Protein AF-A0A6M8J8R2-F1 (afdb_monomer)

Foldseek 3Di:
DDDDDDDDDPVVVV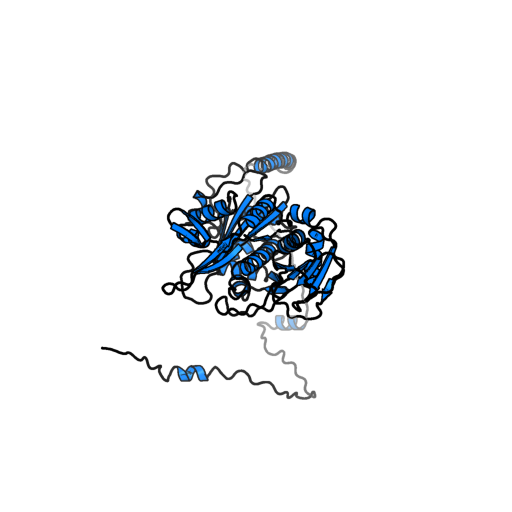VVVVPPDDDDDDDDDDDDDDDDDDDDCPPPDDDPDPVVVVVVVPPDDDDDDDDDDDDDDDDDDDDDDDDDDDDDPPPPVVVVVVVVVVVVVVVCVVVVPPPPPDDDDDFPPQAAPVPAPQVVQADADDPQAKAKEKEFEAQDWQDPDDDQQFGQWIKIWIAGLNVLFIAIETEQQQAWDQQDPVGIGRLRNLCNVGNSSSQVRVCVLLVHHHHKYKYFYNVLQLLLCVQLVFFWFAQQAWQDDVGQAHDTDHGGIDTGGSRRVSSLLSGQPDPFGRPSSRVRVQLRVLRSLLSQLEDDSSHLDPVSCVRSSNGMYMPDGSVVVNVSSPSNHPDHSVRYHYHYQDFGWDWADDPVDDTRIHTYGPVVVNVQQSVQVSVRHGSLLDVVLLVLQAPFEEEFAELQPDPCLSVLLCVLVVSSNHHYDYTYHDPHNAAQFKEWEAEDPSQSNSVSSCSSQVGGHYDYPPVVDDDDTRIYIHDHNRGDRPD

Secondary structure (DSSP, 8-state):
------PPPTTTHHHHTTSS---------PPPP----------S---SSHHHHHHHTTT----------------------------SSSTTHHHHHHHHHHHHHHHHHHH-TT---S------TTSB-TT--GGGT--PPPTTS-EEEEEEEE---SSS-S---S-SEEEEEEEETTTTEEEEEEE-TTBEEE-GGG-EEEGGGGGGG-HHHHHHHHHHHHTS---EEEEEEHHHHHHHHHHHT-EEEEESS-B--TTT-S--B-SEEEEE-HHHHHHHHH---SSSTTHHHHHHHHHHHHHHHHHHHSSSTTS--HHHHHHHTTSEEESS-HHHHHHHHHHTTT--GGGS-EEE--EEEEEEEETTEEEEEEEEE-HHHHHHHHHHHHHTS---S-HHHHHHSTT-EEEEEESS--TTHHHHHHHHHHHTT-EEEEEEE-S----SS-EEEE-TT-HHHHHHHHHHHTS-EEEE-TTT---SSSEEEEE-TT-----

Nearest PDB structures (foldseek):
  3tfl-assembly1_A  TM=8.309E-01  e=3.647E-16  Streptococcus pneumoniae
  6uex-assembly1_A  TM=8.403E-01  e=3.867E-16  Staphylococcus aureus subsp. aureus N315
  3tel-assembly1_A  TM=8.272E-01  e=1.047E-15  Streptococcus pneumoniae
  6uf6-assembly1_A  TM=7.303E-01  e=1.851E-14  Bacillus subtilis subsp. subtilis str. 168
  5v8c-assembly1_A  TM=6.630E-01  e=7.127E-14  Actinomyces oris

InterPro domains:
  IPR004474 Cell envelope-related transcriptional attenuator domain [PF03816] (168-307)
  IPR027381 LytR/CpsA/Psr regulator, C-terminal domain [PF13399] (409-495)
  IPR050922 LytR/CpsA/Psr cell wall biosynthesis [PTHR33392] (79-496)

Sequence (499 aa):
MGLFSKRRSARTLRQTSRRANGSVIGSHVAPRAGRGGRGMNAGSVSFRSNRRASRAVRGEVSNVAAPAAHAAAGVRRTRSYQGFEVSANRSRRARGVAVALGIVLALAAVAGGVASFIYLGQIGSNLELRDSDARSALVAAEKDKPRYALVSMELGAATAEGANSGPDLLAVVRADPGQKTLALLVIPAETWVNLGEAGGGPIRDAARQGDAALVKAVSSLAGVPLSHLVKVDERGLLRMVGAVGGVDADVPEEVDDPLAGHAYLAAGRQHIDADSVLTLLRATNLSKQGLTQAQIQGAFLAELIAKTFGAGDARLSTALLDRIGSGMRTDVSSGDLLKGADAFAALSAGDIPVSVVPGSTSVSTNLATKGVSRFLIDEDAWSQVRAAFMEGGRAELDPAVASDVSGRTVEVRNGAGITGAATAAADALEQAGLKVTSVGNAEQQVFTETLVVYDGDLQPEAEAVVRALGFGRAVKGLGYYAYQADLLVIIGGDYRPIS

Radius of gyration: 34.52 Å; Cα contacts (8 Å, |Δi|>4): 838; chains: 1; bounding box: 101×91×103 Å

Solvent-accessible surface area (backbone atoms only — not comparable to full-atom values): 29047 Å² total; per-residue (Å²): 138,87,87,85,83,84,79,81,59,78,71,64,64,62,61,63,66,75,75,74,83,86,84,81,82,88,82,91,81,86,83,83,85,86,86,88,84,90,81,89,78,93,75,85,79,92,65,100,42,75,74,57,55,64,46,69,77,62,77,73,87,78,88,85,83,85,86,88,92,84,91,83,89,83,83,90,81,91,79,90,80,86,90,84,82,87,88,85,78,68,76,64,65,54,48,55,54,50,50,55,51,48,50,52,50,50,49,44,55,71,69,46,78,84,69,83,78,85,91,82,92,77,72,75,85,50,32,53,52,78,93,54,54,33,74,82,53,43,40,82,64,63,85,85,45,70,35,30,30,38,39,38,29,31,60,74,68,61,54,100,72,76,82,73,60,39,38,64,42,35,32,39,38,39,39,26,77,75,80,53,43,40,20,38,40,20,41,41,31,42,32,55,38,75,59,63,95,78,37,74,40,38,48,24,56,27,40,68,75,31,48,25,43,28,48,45,49,50,23,62,73,66,72,46,75,33,42,42,48,40,39,30,34,43,69,15,50,37,42,46,32,50,62,46,70,31,44,74,42,69,32,93,55,65,41,79,34,77,69,22,26,88,45,77,41,66,55,44,77,44,80,39,38,43,82,38,42,53,21,66,62,50,39,62,84,48,98,48,48,54,56,54,38,32,50,50,46,36,55,47,49,31,36,50,49,21,48,29,23,22,81,68,89,34,27,70,40,72,72,51,49,66,69,24,19,88,24,32,30,21,77,69,49,72,70,56,52,46,51,49,28,63,65,41,29,84,42,49,38,87,66,34,29,64,39,61,68,42,58,49,68,45,72,52,73,48,102,90,44,85,56,50,73,34,26,44,70,34,68,76,61,33,56,49,43,45,52,23,46,76,74,48,39,43,55,66,62,49,72,63,39,29,63,63,34,54,90,41,36,31,28,28,19,25,11,39,72,57,86,64,48,24,58,44,52,41,55,50,40,41,74,42,51,34,44,71,76,48,71,48,67,42,99,55,62,76,33,64,53,21,37,26,32,23,54,95,83,40,58,66,41,24,44,36,50,23,61,60,66,72,48,57,41,60,40,77,41,89,81,82,64,90,80,89,48,66,30,38,37,35,38,8,62,60,64,68,89,69,126

Structure (mmCIF, N/CA/C/O backbone):
data_AF-A0A6M8J8R2-F1
#
_entry.id   AF-A0A6M8J8R2-F1
#
loop_
_atom_site.group_PDB
_atom_site.id
_atom_site.type_symbol
_atom_site.label_atom_id
_atom_site.label_alt_id
_atom_site.label_comp_id
_atom_site.label_asym_id
_atom_site.label_entity_id
_atom_site.label_seq_id
_atom_site.pdbx_PDB_ins_code
_atom_site.Cartn_x
_atom_site.Cartn_y
_atom_site.Cartn_z
_atom_site.occupancy
_atom_site.B_iso_or_equiv
_atom_site.auth_seq_id
_atom_site.auth_comp_id
_atom_site.auth_asym_id
_atom_site.auth_atom_id
_atom_site.pdbx_PDB_model_num
ATOM 1 N N . MET A 1 1 ? 50.386 -11.286 21.483 1.00 35.84 1 MET A N 1
ATOM 2 C CA . MET A 1 1 ? 49.664 -11.727 22.696 1.00 35.84 1 MET A CA 1
ATOM 3 C C . MET A 1 1 ? 48.328 -12.338 22.260 1.00 35.84 1 MET A C 1
ATOM 5 O O . MET A 1 1 ? 47.518 -11.615 21.708 1.00 35.84 1 MET A O 1
ATOM 9 N N . GLY A 1 2 ? 48.154 -13.659 22.425 1.00 35.41 2 GLY A N 1
ATOM 10 C CA . GLY A 1 2 ? 46.857 -14.357 22.565 1.00 35.41 2 GLY A CA 1
ATOM 11 C C . GLY A 1 2 ? 45.929 -14.580 21.353 1.00 35.41 2 GLY A C 1
ATOM 12 O O . GLY A 1 2 ? 44.903 -13.923 21.256 1.00 35.41 2 GLY A O 1
ATOM 13 N N . LEU A 1 3 ? 46.198 -15.603 20.527 1.00 37.31 3 LEU A N 1
ATOM 14 C CA . LEU A 1 3 ? 45.220 -16.261 19.635 1.00 37.31 3 LEU A CA 1
ATOM 15 C C . LEU A 1 3 ? 44.519 -17.406 20.397 1.00 37.31 3 LEU A C 1
ATOM 17 O O . LEU A 1 3 ? 45.193 -18.327 20.853 1.00 37.31 3 LEU A O 1
ATOM 21 N N . PHE A 1 4 ? 43.185 -17.394 20.507 1.00 38.66 4 PHE A N 1
ATOM 22 C CA . PHE A 1 4 ? 42.403 -18.507 21.071 1.00 38.66 4 PHE A CA 1
ATOM 23 C C . PHE A 1 4 ? 41.638 -19.262 19.976 1.00 38.66 4 PHE A C 1
ATOM 25 O O . PHE A 1 4 ? 40.575 -18.839 19.528 1.00 38.66 4 PHE A O 1
ATOM 32 N N . SER A 1 5 ? 42.148 -20.435 19.588 1.00 39.91 5 SER A N 1
ATOM 33 C CA . SER A 1 5 ? 41.400 -21.429 18.812 1.00 39.91 5 SER A CA 1
ATOM 34 C C . SER A 1 5 ? 40.523 -22.272 19.750 1.00 39.91 5 SER A C 1
ATOM 36 O O . SER A 1 5 ? 41.048 -23.001 20.596 1.00 39.91 5 SER A O 1
ATOM 38 N N . LYS A 1 6 ? 39.195 -22.242 19.598 1.00 44.47 6 LYS A N 1
ATOM 39 C CA . LYS A 1 6 ? 38.300 -23.220 20.243 1.00 44.47 6 LYS A CA 1
ATOM 40 C C . LYS A 1 6 ? 38.153 -24.452 19.346 1.00 44.47 6 LYS A C 1
ATOM 42 O O . LYS A 1 6 ? 37.367 -24.460 18.404 1.00 44.47 6 LYS A O 1
ATOM 47 N N . ARG A 1 7 ? 38.900 -25.516 19.663 1.00 42.41 7 ARG A N 1
ATOM 48 C CA . ARG A 1 7 ? 38.669 -26.869 19.130 1.00 42.41 7 ARG A CA 1
ATOM 49 C C . ARG A 1 7 ? 37.311 -27.385 19.623 1.00 42.41 7 ARG A C 1
ATOM 51 O O . ARG A 1 7 ? 37.068 -27.438 20.827 1.00 42.41 7 ARG A O 1
ATOM 58 N N . ARG A 1 8 ? 36.431 -27.780 18.698 1.00 48.78 8 ARG A N 1
ATOM 59 C CA . ARG A 1 8 ? 35.171 -28.472 19.015 1.00 48.78 8 ARG A CA 1
ATOM 60 C C . ARG A 1 8 ? 35.475 -29.899 19.488 1.00 48.78 8 ARG A C 1
ATOM 62 O O . ARG A 1 8 ? 36.271 -30.609 18.881 1.00 48.78 8 ARG A O 1
ATOM 69 N N . SER A 1 9 ? 34.852 -30.298 20.594 1.00 52.84 9 SER A N 1
ATOM 70 C CA . SER A 1 9 ? 35.019 -31.609 21.230 1.00 52.84 9 SER A CA 1
ATOM 71 C C . SER A 1 9 ? 34.458 -32.740 20.360 1.00 52.84 9 SER A C 1
ATOM 73 O O . SER A 1 9 ? 33.344 -32.648 19.842 1.00 52.84 9 SER A O 1
ATOM 75 N N . ALA A 1 10 ? 35.194 -33.852 20.270 1.00 51.62 10 ALA A N 1
ATOM 76 C CA . ALA A 1 10 ? 34.821 -35.078 19.554 1.00 51.62 10 ALA A CA 1
ATOM 77 C C . ALA A 1 10 ? 33.480 -35.701 20.010 1.00 51.62 10 ALA A C 1
ATOM 79 O O . ALA A 1 10 ? 32.934 -36.581 19.344 1.00 51.62 10 ALA A O 1
ATOM 80 N N . ARG A 1 11 ? 32.911 -35.232 21.129 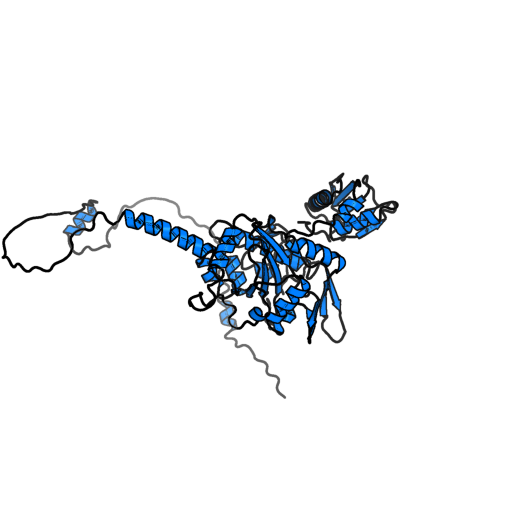1.00 47.47 11 ARG A N 1
ATOM 81 C CA . ARG A 1 11 ? 31.595 -35.654 21.628 1.00 47.47 11 ARG A CA 1
ATOM 82 C C . ARG A 1 11 ? 30.431 -35.059 20.820 1.00 47.47 11 ARG A C 1
ATOM 84 O O . ARG A 1 11 ? 29.404 -35.717 20.695 1.00 47.47 11 ARG A O 1
ATOM 91 N N . THR A 1 12 ? 30.609 -33.883 20.214 1.00 53.75 12 THR A N 1
ATOM 92 C CA . THR A 1 12 ? 29.568 -33.193 19.426 1.00 53.75 12 THR A CA 1
ATOM 93 C C . THR A 1 12 ? 29.406 -33.797 18.023 1.00 53.75 12 THR A C 1
ATOM 95 O O . THR A 1 12 ? 28.302 -33.834 17.493 1.00 53.75 12 THR A O 1
ATOM 98 N N . LEU A 1 13 ? 30.473 -34.380 17.459 1.00 54.19 13 LEU A N 1
ATOM 99 C CA . LEU A 1 13 ? 30.449 -35.076 16.159 1.00 54.19 13 LEU A CA 1
ATOM 100 C C . LEU A 1 13 ? 29.761 -36.456 16.203 1.00 54.19 13 LEU A C 1
ATOM 102 O O . LEU A 1 13 ? 29.313 -36.953 15.176 1.00 54.19 13 LEU A O 1
ATOM 106 N N . ARG A 1 14 ? 29.636 -37.082 17.383 1.00 49.53 14 ARG A N 1
ATOM 107 C CA . ARG A 1 14 ? 28.943 -38.378 17.547 1.00 49.53 14 ARG A CA 1
ATOM 108 C C . ARG A 1 14 ? 27.424 -38.259 17.715 1.00 49.53 14 ARG A C 1
ATOM 110 O O . ARG A 1 14 ? 26.734 -39.270 17.614 1.00 49.53 14 ARG A O 1
ATOM 117 N N . GLN A 1 15 ? 26.894 -37.064 17.983 1.00 50.12 15 GLN A N 1
ATOM 118 C CA . GLN A 1 15 ? 25.445 -36.840 18.093 1.00 50.12 15 GLN A CA 1
ATOM 119 C C . GLN A 1 15 ? 24.794 -36.479 16.751 1.00 50.12 15 GLN A C 1
ATOM 121 O O . GLN A 1 15 ? 23.624 -36.795 16.553 1.00 50.12 15 GLN A O 1
ATOM 126 N N . THR A 1 16 ? 25.546 -35.914 15.803 1.00 50.34 16 THR A N 1
ATOM 127 C CA . THR A 1 16 ? 25.047 -35.603 14.454 1.00 50.34 16 THR A CA 1
ATOM 128 C C . THR A 1 16 ? 24.974 -36.828 13.537 1.00 50.34 16 THR A C 1
ATOM 130 O O . THR A 1 16 ? 24.137 -36.858 12.642 1.00 50.34 16 THR A O 1
ATOM 133 N N . SER A 1 17 ? 25.739 -37.895 13.798 1.00 43.94 17 SER A N 1
ATOM 134 C CA . SER A 1 17 ? 25.691 -39.131 12.995 1.00 43.94 17 SER A CA 1
ATOM 135 C C . SER A 1 17 ? 24.526 -40.075 13.326 1.00 43.94 17 SER A C 1
ATOM 137 O O . SER A 1 17 ? 24.323 -41.059 12.624 1.00 43.94 17 SER A O 1
ATOM 139 N N . ARG A 1 18 ? 23.733 -39.797 14.374 1.00 45.66 18 ARG A N 1
ATOM 140 C CA . ARG A 1 18 ? 22.592 -40.641 14.788 1.00 45.66 18 ARG A CA 1
ATOM 141 C C . ARG A 1 18 ? 21.214 -40.109 14.380 1.00 45.66 18 ARG A C 1
ATOM 143 O O . ARG A 1 18 ? 20.213 -40.722 14.732 1.00 45.66 18 ARG A O 1
ATOM 150 N N . ARG A 1 19 ? 21.140 -39.004 13.630 1.00 45.31 19 ARG A N 1
ATOM 151 C CA . ARG A 1 19 ? 19.878 -38.469 13.070 1.00 45.31 19 ARG A CA 1
ATOM 152 C C . ARG A 1 19 ? 19.841 -38.412 11.539 1.00 45.31 19 ARG A C 1
ATOM 154 O O . ARG A 1 19 ? 18.949 -37.795 10.977 1.00 45.31 19 ARG A O 1
ATOM 161 N N . ALA A 1 20 ? 20.754 -39.117 10.878 1.00 42.81 20 ALA A N 1
ATOM 162 C CA . ALA A 1 20 ? 20.675 -39.429 9.456 1.00 42.81 20 ALA A CA 1
ATOM 163 C C . ALA A 1 20 ? 20.539 -40.950 9.309 1.00 42.81 20 ALA A C 1
ATOM 165 O O . ALA A 1 20 ? 21.526 -41.645 9.119 1.00 42.81 20 ALA A O 1
ATOM 166 N N . ASN A 1 21 ? 19.333 -41.467 9.548 1.00 40.31 21 ASN A N 1
ATOM 167 C CA . ASN A 1 21 ? 18.867 -42.780 9.090 1.00 40.31 21 ASN A CA 1
ATOM 168 C C . ASN A 1 21 ? 17.363 -42.854 9.366 1.00 40.31 21 ASN A C 1
ATOM 170 O O . ASN A 1 21 ? 16.915 -43.341 10.400 1.00 40.31 21 ASN A O 1
ATOM 174 N N . GLY A 1 22 ? 16.594 -42.282 8.446 1.00 41.78 22 GLY A N 1
ATOM 175 C CA . GLY A 1 22 ? 15.136 -42.253 8.489 1.00 41.78 22 GLY A CA 1
ATOM 176 C C . GLY A 1 22 ? 14.540 -42.009 7.107 1.00 41.78 22 GLY A C 1
ATOM 177 O O . GLY A 1 22 ? 13.542 -41.316 6.990 1.00 41.78 22 GLY A O 1
ATOM 178 N N . SER A 1 23 ? 15.181 -42.528 6.061 1.00 44.81 23 SER A N 1
ATOM 179 C CA . SER A 1 23 ? 14.643 -42.544 4.701 1.00 44.81 23 SER A CA 1
ATOM 180 C C . SER A 1 23 ? 15.140 -43.798 3.984 1.00 44.81 23 SER A C 1
ATOM 182 O O . SER A 1 23 ? 16.069 -43.766 3.182 1.00 44.81 23 SER A O 1
ATOM 184 N N . VAL A 1 24 ? 14.524 -44.937 4.301 1.00 41.28 24 VAL A N 1
ATOM 185 C CA . VAL A 1 24 ? 14.589 -46.111 3.429 1.00 41.28 24 VAL A CA 1
ATOM 186 C C . VAL A 1 24 ? 13.174 -46.459 2.998 1.00 41.28 24 VAL A C 1
ATOM 188 O O . VAL A 1 24 ? 12.298 -46.781 3.796 1.00 41.28 24 VAL A O 1
ATOM 191 N N . ILE A 1 25 ? 13.021 -46.295 1.692 1.00 38.94 25 ILE A N 1
ATOM 192 C CA . ILE A 1 25 ? 11.934 -46.638 0.792 1.00 38.94 25 ILE A CA 1
ATOM 193 C C . ILE A 1 25 ? 11.473 -48.087 1.002 1.00 38.94 25 ILE A C 1
ATOM 195 O O . ILE A 1 25 ? 12.273 -48.991 1.246 1.00 38.94 25 ILE A O 1
ATOM 199 N N . GLY A 1 26 ? 10.157 -48.279 0.909 1.00 35.75 26 GLY A N 1
ATOM 200 C CA . GLY A 1 26 ? 9.483 -49.556 1.089 1.00 35.75 26 GLY A CA 1
ATOM 201 C C . GLY A 1 26 ? 9.834 -50.623 0.051 1.00 35.75 26 GLY A C 1
ATOM 202 O O . GLY A 1 26 ? 10.222 -50.346 -1.080 1.00 35.75 26 GLY A O 1
ATOM 203 N N . SER A 1 27 ? 9.614 -51.873 0.447 1.00 37.03 27 SER A N 1
ATOM 204 C CA . SER A 1 27 ? 9.395 -52.982 -0.474 1.00 37.03 27 SER A CA 1
ATOM 205 C C . SER A 1 27 ? 8.264 -53.857 0.065 1.00 37.03 27 SER A C 1
ATOM 207 O O . SER A 1 27 ? 8.173 -54.162 1.254 1.00 37.03 27 SER A O 1
ATOM 209 N N . HIS A 1 28 ? 7.339 -54.158 -0.839 1.00 34.34 28 HIS A N 1
ATOM 210 C CA . HIS A 1 28 ? 6.100 -54.882 -0.618 1.00 34.34 28 HIS A CA 1
ATOM 211 C C . HIS A 1 28 ? 6.350 -56.372 -0.366 1.00 34.34 28 HIS A C 1
ATOM 213 O O . HIS A 1 28 ? 7.003 -57.025 -1.175 1.00 34.34 28 HIS A O 1
ATOM 219 N N . VAL A 1 29 ? 5.710 -56.936 0.661 1.00 36.50 29 VAL A N 1
ATOM 220 C CA . VAL A 1 29 ? 5.321 -58.354 0.684 1.00 36.50 29 VAL A CA 1
ATOM 221 C C . VAL A 1 29 ? 3.925 -58.455 1.298 1.00 36.50 29 VAL A C 1
ATOM 223 O O . VAL A 1 29 ? 3.723 -58.158 2.472 1.00 36.50 29 VAL A O 1
ATOM 226 N N . ALA A 1 30 ? 2.950 -58.866 0.490 1.00 41.72 30 ALA A N 1
ATOM 227 C CA . ALA A 1 30 ? 1.613 -59.232 0.948 1.00 41.72 30 ALA A CA 1
ATOM 228 C C . ALA A 1 30 ? 1.589 -60.703 1.398 1.00 41.72 30 ALA A C 1
ATOM 230 O O . ALA A 1 30 ? 2.149 -61.546 0.692 1.00 41.72 30 ALA A O 1
ATOM 231 N N . PRO A 1 31 ? 0.871 -61.069 2.475 1.00 36.75 31 PRO A N 1
ATOM 232 C CA . PRO A 1 31 ? 0.465 -62.448 2.686 1.00 36.75 31 PRO A CA 1
ATOM 233 C C . PRO A 1 31 ? -0.971 -62.687 2.206 1.00 36.75 31 PRO A C 1
ATOM 235 O O . PRO A 1 31 ? -1.899 -61.926 2.475 1.00 36.75 31 PRO A O 1
ATOM 238 N N . ARG A 1 32 ? -1.108 -63.805 1.492 1.00 32.31 32 ARG A N 1
ATOM 239 C CA . ARG A 1 32 ? -2.330 -64.427 0.978 1.00 32.31 32 ARG A CA 1
ATOM 240 C C . ARG A 1 32 ? -3.410 -64.657 2.039 1.00 32.31 32 ARG A C 1
ATOM 242 O O . ARG A 1 32 ? -3.135 -64.956 3.197 1.00 32.31 32 ARG A O 1
ATOM 249 N N . ALA A 1 33 ? -4.648 -64.641 1.556 1.00 36.09 33 ALA A N 1
ATOM 250 C CA . ALA A 1 33 ? -5.855 -65.025 2.267 1.00 36.09 33 ALA A CA 1
ATOM 251 C C . ALA A 1 33 ? -5.960 -66.541 2.550 1.00 36.09 33 ALA A C 1
ATOM 253 O O . ALA A 1 33 ? -5.695 -67.360 1.674 1.00 36.09 33 ALA A O 1
ATOM 254 N N . GLY A 1 34 ? -6.483 -66.857 3.743 1.00 34.53 34 GLY A N 1
ATOM 255 C CA . GLY A 1 34 ? -7.503 -67.888 3.985 1.00 34.53 34 GLY A CA 1
ATOM 256 C C . GLY A 1 34 ? -7.048 -69.326 4.266 1.00 34.53 34 GLY A C 1
ATOM 257 O O . GLY A 1 34 ? -6.688 -70.049 3.346 1.00 34.53 34 GLY A O 1
ATOM 258 N N . ARG A 1 35 ? -7.274 -69.820 5.498 1.00 33.44 35 ARG A N 1
ATOM 259 C CA . ARG A 1 35 ? -8.501 -70.567 5.887 1.00 33.44 35 ARG A CA 1
ATOM 260 C C . ARG A 1 35 ? -8.328 -71.267 7.251 1.00 33.44 35 ARG A C 1
ATOM 262 O O . ARG A 1 35 ? -7.457 -72.112 7.400 1.00 33.44 35 ARG A O 1
ATOM 269 N N . GLY A 1 36 ? -9.257 -71.011 8.181 1.00 32.69 36 GLY A N 1
ATOM 270 C CA . GLY A 1 36 ? -9.644 -71.964 9.235 1.00 32.69 36 GLY A CA 1
ATOM 271 C C . GLY A 1 36 ? -9.503 -71.478 10.682 1.0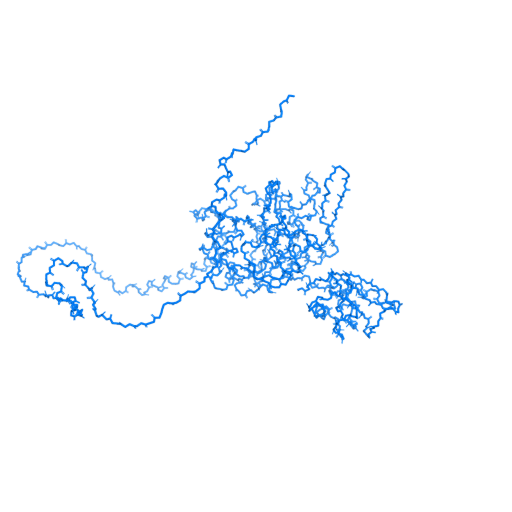0 32.69 36 GLY A C 1
ATOM 272 O O . GLY A 1 36 ? -8.404 -71.191 11.132 1.00 32.69 36 GLY A O 1
ATOM 273 N N . GLY A 1 37 ? -10.615 -71.480 11.429 1.00 33.06 37 GLY A N 1
ATOM 274 C CA . GLY A 1 37 ? -10.594 -71.551 12.899 1.00 33.06 37 GLY A CA 1
ATOM 275 C C . GLY A 1 37 ? -11.388 -70.468 13.630 1.00 33.06 37 GLY A C 1
ATOM 276 O O . GLY A 1 37 ? -10.924 -69.351 13.798 1.00 33.06 37 GLY A O 1
ATOM 277 N N . ARG A 1 38 ? -12.589 -70.828 14.094 1.00 40.97 38 ARG A N 1
ATOM 278 C CA . ARG A 1 38 ? -13.481 -70.048 14.971 1.00 40.97 38 ARG A CA 1
ATOM 279 C C . ARG A 1 38 ? -12.842 -69.746 16.337 1.00 40.97 38 ARG A C 1
ATOM 281 O O . ARG A 1 38 ? -12.202 -70.621 16.906 1.00 40.97 38 ARG A O 1
ATOM 288 N N . GLY A 1 39 ? -13.175 -68.588 16.915 1.00 39.75 39 GLY A N 1
ATOM 289 C CA . GLY A 1 39 ? -13.012 -68.324 18.350 1.00 39.75 39 GLY A CA 1
ATOM 290 C C . GLY A 1 39 ? -13.133 -66.843 18.715 1.00 39.75 39 GLY A C 1
ATOM 291 O O . GLY A 1 39 ? -12.133 -66.137 18.757 1.00 39.75 39 GLY A O 1
ATOM 292 N N . MET A 1 40 ? -14.352 -66.362 18.978 1.00 39.69 40 MET A N 1
ATOM 293 C CA . MET A 1 40 ? -14.580 -65.050 19.597 1.00 39.69 40 MET A CA 1
ATOM 294 C C . MET A 1 40 ? -14.198 -65.122 21.080 1.00 39.69 40 MET A C 1
ATOM 296 O O . MET A 1 40 ? -14.851 -65.831 21.839 1.00 39.69 40 MET A O 1
ATOM 300 N N . ASN A 1 41 ? -13.191 -64.357 21.505 1.00 42.38 41 ASN A N 1
ATOM 301 C CA . ASN A 1 41 ? -12.886 -64.139 22.919 1.00 42.38 41 ASN A CA 1
ATOM 302 C C . ASN A 1 41 ? -13.410 -62.767 23.363 1.00 42.38 41 ASN A C 1
ATOM 304 O O . ASN A 1 41 ? -12.663 -61.801 23.482 1.00 42.38 41 ASN A O 1
ATOM 308 N N . ALA A 1 42 ? -14.710 -62.701 23.666 1.00 45.22 42 ALA A N 1
ATOM 309 C CA . ALA A 1 42 ? -15.313 -61.662 24.507 1.00 45.22 42 ALA A CA 1
ATOM 310 C C . ALA A 1 42 ? -15.018 -61.951 25.996 1.00 45.22 42 ALA A C 1
ATOM 312 O O . ALA A 1 42 ? -15.920 -62.102 26.817 1.00 45.22 42 ALA A O 1
ATOM 313 N N . GLY A 1 43 ? -13.734 -62.117 26.320 1.00 45.91 43 GLY A N 1
ATOM 314 C CA . GLY A 1 43 ? -13.267 -62.715 27.572 1.00 45.91 43 GLY A CA 1
ATOM 315 C C . GLY A 1 43 ? -12.478 -61.786 28.492 1.00 45.91 43 GLY A C 1
ATOM 316 O O . GLY A 1 43 ? -11.768 -62.287 29.356 1.00 45.91 43 GLY A O 1
ATOM 317 N N . SER A 1 44 ? -12.553 -60.462 28.335 1.00 49.44 44 SER A N 1
ATOM 318 C CA . SER A 1 44 ? -11.756 -59.552 29.175 1.00 49.44 44 SER A CA 1
ATOM 319 C C . SER A 1 44 ? -12.484 -58.289 29.638 1.00 49.44 44 SER A C 1
ATOM 321 O O . SER A 1 44 ? -11.885 -57.218 29.694 1.00 49.44 44 SER A O 1
ATOM 323 N N . VAL A 1 45 ? -13.760 -58.402 30.027 1.00 53.19 45 VAL A N 1
ATOM 324 C CA . VAL A 1 45 ? -14.404 -57.384 30.876 1.00 53.19 45 VAL A CA 1
ATOM 325 C C . VAL A 1 45 ? -15.199 -58.080 31.981 1.00 53.19 45 VAL A C 1
ATOM 327 O O . VAL A 1 45 ? -16.217 -58.719 31.726 1.00 53.19 45 VAL A O 1
ATOM 330 N N . SER A 1 46 ? -14.719 -57.995 33.223 1.00 55.22 46 SER A N 1
ATOM 331 C CA . SER A 1 46 ? -15.392 -58.565 34.391 1.00 55.22 46 SER A CA 1
ATOM 332 C C . SER A 1 46 ? -16.435 -57.585 34.945 1.00 55.22 46 SER A C 1
ATOM 334 O O . SER A 1 46 ? -16.145 -56.430 35.254 1.00 55.22 46 SER A O 1
ATOM 336 N N . PHE A 1 47 ? -17.680 -58.045 35.087 1.00 57.28 47 PHE A N 1
ATOM 337 C CA . PHE A 1 47 ? -18.769 -57.267 35.680 1.00 57.28 47 PHE A CA 1
ATOM 338 C C . PHE A 1 47 ? -18.985 -57.687 37.136 1.00 57.28 47 PHE A C 1
ATOM 340 O O . PHE A 1 47 ? -19.101 -58.871 37.436 1.00 57.28 47 PHE A O 1
ATOM 347 N N . ARG A 1 48 ? -19.122 -56.718 38.050 1.00 57.78 48 ARG A N 1
ATOM 348 C CA . ARG A 1 48 ? -19.250 -56.955 39.506 1.00 57.78 48 ARG A CA 1
ATOM 349 C C . ARG A 1 48 ? -20.544 -57.668 39.961 1.00 57.78 48 ARG A C 1
ATOM 351 O O . ARG A 1 48 ? -20.739 -57.837 41.156 1.00 57.78 48 ARG A O 1
ATOM 358 N N . SER A 1 49 ? -21.452 -58.075 39.064 1.00 67.06 49 SER A N 1
ATOM 359 C CA . SER A 1 49 ? -22.603 -58.926 39.430 1.00 67.06 49 SER A CA 1
ATOM 360 C C . SER A 1 49 ? -23.195 -59.684 38.233 1.00 67.06 49 SER A C 1
ATOM 362 O O . SER A 1 49 ? -23.402 -59.110 37.159 1.00 67.06 49 SER A O 1
ATOM 364 N N . ASN A 1 50 ? -23.556 -60.957 38.442 1.00 60.03 50 ASN A N 1
ATOM 365 C CA . ASN A 1 50 ? -24.068 -61.859 37.395 1.00 60.03 50 ASN A CA 1
ATOM 366 C C . ASN A 1 50 ? -25.365 -61.371 36.727 1.00 60.03 50 ASN A C 1
ATOM 368 O O . ASN A 1 50 ? -25.622 -61.676 35.565 1.00 60.03 50 ASN A O 1
ATOM 372 N N . ARG A 1 51 ? -26.169 -60.555 37.421 1.00 62.66 51 ARG A N 1
ATOM 373 C CA . ARG A 1 51 ? -27.418 -59.999 36.873 1.00 62.66 51 ARG A CA 1
ATOM 374 C C . ARG A 1 51 ? -27.180 -58.882 35.844 1.00 62.66 51 ARG A C 1
ATOM 376 O O . ARG A 1 51 ? -28.043 -58.633 35.010 1.00 62.66 51 ARG A O 1
ATOM 383 N N . ARG A 1 52 ? -26.026 -58.202 35.891 1.00 57.59 52 ARG A N 1
ATOM 384 C CA . ARG A 1 52 ? -25.639 -57.178 34.899 1.00 57.59 52 ARG A CA 1
ATOM 385 C C . ARG A 1 52 ? -24.997 -57.806 33.661 1.00 57.59 52 ARG A C 1
ATOM 387 O O . ARG A 1 52 ? -25.278 -57.359 32.555 1.00 57.59 52 ARG A O 1
ATOM 394 N N . ALA A 1 53 ? -24.244 -58.892 33.843 1.00 62.38 53 ALA A N 1
ATOM 395 C CA . ALA A 1 53 ? -23.704 -59.688 32.741 1.00 62.38 53 ALA A CA 1
ATOM 396 C C . ALA A 1 53 ? -24.817 -60.290 31.859 1.00 62.38 53 ALA A C 1
ATOM 398 O O . ALA A 1 53 ? -24.714 -60.270 30.637 1.00 62.38 53 ALA A O 1
ATOM 399 N N . SER A 1 54 ? -25.932 -60.739 32.449 1.00 62.38 54 SER A N 1
ATOM 400 C CA . SER A 1 54 ? -27.041 -61.333 31.685 1.00 62.38 54 SER A CA 1
ATOM 401 C C . SER A 1 54 ? -27.933 -60.329 30.939 1.00 62.38 54 SER A C 1
ATOM 403 O O . SER A 1 54 ? -28.633 -60.732 30.009 1.00 62.38 54 SER A O 1
ATOM 405 N N . ARG A 1 55 ? -27.905 -59.038 31.310 1.00 57.81 55 ARG A N 1
ATOM 406 C CA . ARG A 1 55 ? -28.653 -57.956 30.636 1.00 57.81 55 ARG A CA 1
ATOM 407 C C . ARG A 1 55 ? -27.870 -57.316 29.485 1.00 57.81 55 ARG A C 1
ATOM 409 O O . ARG A 1 55 ? -28.466 -56.994 28.466 1.00 57.81 55 ARG A O 1
ATOM 416 N N . ALA A 1 56 ? -26.543 -57.212 29.595 1.00 57.47 56 ALA A N 1
ATOM 417 C CA . ALA A 1 56 ? -25.685 -56.693 28.520 1.00 57.47 56 ALA A CA 1
ATOM 418 C C . ALA A 1 56 ? -25.611 -57.631 27.297 1.00 57.47 56 ALA A C 1
ATOM 420 O O . ALA A 1 56 ? -25.480 -57.168 26.170 1.00 57.47 56 ALA A O 1
ATOM 421 N N . VAL A 1 57 ? -25.768 -58.942 27.504 1.00 57.03 57 VAL A N 1
ATOM 422 C CA . VAL A 1 57 ? -25.794 -59.951 26.426 1.00 57.03 57 VAL A CA 1
ATOM 423 C C . VAL A 1 57 ? -27.115 -59.940 25.632 1.00 57.03 57 VAL A C 1
ATOM 425 O O . VAL A 1 57 ? -27.189 -60.540 24.566 1.00 57.03 57 VAL A O 1
ATOM 428 N N . ARG A 1 58 ? -28.158 -59.241 26.106 1.00 57.47 58 ARG A N 1
ATOM 429 C CA . ARG A 1 58 ? -29.495 -59.238 25.481 1.00 57.47 58 ARG A CA 1
ATOM 430 C C . ARG A 1 58 ? -29.929 -57.924 24.821 1.00 57.47 58 ARG A C 1
ATOM 432 O O . ARG A 1 58 ? -31.034 -57.875 24.304 1.00 57.47 58 ARG A O 1
ATOM 439 N N . GLY A 1 59 ? -29.074 -56.898 24.778 1.00 49.81 59 GLY A N 1
ATOM 440 C CA . GLY A 1 59 ? -29.292 -55.715 23.928 1.00 49.81 59 GLY A CA 1
ATOM 441 C C . GLY A 1 59 ? -30.552 -54.883 24.220 1.00 49.81 59 GLY A C 1
ATOM 442 O O . GLY A 1 59 ? -30.979 -54.123 23.358 1.00 49.81 59 GLY A O 1
ATOM 443 N N . GLU A 1 60 ? -31.146 -54.994 25.410 1.00 50.34 60 GLU A N 1
ATOM 444 C CA . GLU A 1 60 ? -32.339 -54.228 25.792 1.00 50.34 60 GLU A CA 1
ATOM 445 C C . GLU A 1 60 ? -31.963 -52.939 26.542 1.00 50.34 60 GLU A C 1
ATOM 447 O O . GLU A 1 60 ? -31.445 -52.977 27.661 1.00 50.34 60 GLU A O 1
ATOM 452 N N . VAL A 1 61 ? -32.273 -51.784 25.943 1.00 41.06 61 VAL A N 1
ATOM 453 C CA . VAL A 1 61 ? -32.290 -50.472 26.608 1.00 41.06 61 VAL A CA 1
ATOM 454 C C . VAL A 1 61 ? -33.732 -50.186 27.027 1.00 41.06 61 VAL A C 1
ATOM 456 O O . VAL A 1 61 ? -34.593 -49.995 26.175 1.00 41.06 61 VAL A O 1
ATOM 459 N N . SER A 1 62 ? -34.013 -50.158 28.333 1.00 44.69 62 SER A N 1
ATOM 460 C CA . SER A 1 62 ? -35.308 -49.708 28.865 1.00 44.69 62 SER A CA 1
ATOM 461 C C . SER A 1 62 ? -35.119 -48.532 29.822 1.00 44.69 62 SER A C 1
ATOM 463 O O . SER A 1 62 ? -34.403 -48.620 30.821 1.00 44.69 62 SER A O 1
ATOM 465 N N . ASN A 1 63 ? -35.767 -47.413 29.488 1.00 40.44 63 ASN A N 1
ATOM 466 C CA . ASN A 1 63 ? -35.913 -46.248 30.352 1.00 40.44 63 ASN A CA 1
ATOM 467 C C . ASN A 1 63 ? -36.826 -46.621 31.523 1.00 40.44 63 ASN A C 1
ATOM 469 O O . ASN A 1 63 ? -37.980 -46.991 31.316 1.00 40.44 63 ASN A O 1
ATOM 473 N N . VAL A 1 64 ? -36.320 -46.517 32.750 1.00 43.41 64 VAL A N 1
ATOM 474 C CA . VAL A 1 64 ? -37.115 -46.769 33.955 1.00 43.41 64 VAL A CA 1
ATOM 475 C C . VAL A 1 64 ? -37.577 -45.435 34.529 1.00 43.41 64 VAL A C 1
ATOM 477 O O . VAL A 1 64 ? -36.817 -44.735 35.192 1.00 43.41 64 VAL A O 1
ATOM 480 N N . ALA A 1 65 ? -38.846 -45.116 34.287 1.00 37.81 65 ALA A N 1
ATOM 481 C CA . ALA A 1 65 ? -39.659 -44.318 35.196 1.00 37.81 65 ALA A CA 1
ATOM 482 C C . ALA A 1 65 ? -40.428 -45.278 36.119 1.00 37.81 65 ALA A C 1
ATOM 484 O O . ALA A 1 65 ? -40.947 -46.289 35.647 1.00 37.81 65 ALA A O 1
ATOM 485 N N . ALA A 1 66 ? -40.507 -44.973 37.416 1.00 39.12 66 ALA A N 1
ATOM 486 C CA . ALA A 1 66 ? -41.401 -45.632 38.377 1.00 39.12 66 ALA A CA 1
ATOM 487 C C . ALA A 1 66 ? -41.569 -44.735 39.638 1.00 39.12 66 ALA A C 1
ATOM 489 O O . ALA A 1 66 ? -40.780 -43.807 39.810 1.00 39.12 66 ALA A O 1
ATOM 490 N N . PRO A 1 67 ? -42.559 -44.966 40.525 1.00 47.31 67 PRO A N 1
ATOM 491 C CA . PRO A 1 67 ? -43.854 -44.281 40.520 1.00 47.31 67 PRO A CA 1
ATOM 492 C C . PRO A 1 67 ? -44.209 -43.638 41.885 1.00 47.31 67 PRO A C 1
ATOM 494 O O . PRO A 1 67 ? -43.441 -43.682 42.842 1.00 47.31 67 PRO A O 1
ATOM 497 N N . ALA A 1 68 ? -45.395 -43.029 41.961 1.00 36.03 68 ALA A N 1
ATOM 498 C CA . ALA A 1 68 ? -45.952 -42.362 43.138 1.00 36.03 68 ALA A CA 1
ATOM 499 C C . ALA A 1 68 ? -46.697 -43.296 44.123 1.00 36.03 68 ALA A C 1
ATOM 501 O O . ALA A 1 68 ? -47.247 -44.314 43.711 1.00 36.03 68 ALA A O 1
ATOM 502 N N . ALA A 1 69 ? -46.810 -42.802 45.372 1.00 36.00 69 ALA A N 1
ATOM 503 C CA . ALA A 1 69 ? -47.917 -42.917 46.350 1.00 36.00 69 ALA A CA 1
ATOM 504 C C . ALA A 1 69 ? -47.701 -43.733 47.652 1.00 36.00 69 ALA A C 1
ATOM 506 O O . ALA A 1 69 ? -47.611 -44.954 47.628 1.00 36.00 69 ALA A O 1
ATOM 507 N N . HIS A 1 70 ? -47.707 -43.014 48.792 1.00 33.12 70 HIS A N 1
ATOM 508 C CA . HIS A 1 70 ? -48.471 -43.231 50.050 1.00 33.12 70 HIS A CA 1
ATOM 509 C C . HIS A 1 70 ? -48.025 -42.144 51.068 1.00 33.12 70 HIS A C 1
ATOM 511 O O . HIS A 1 70 ? -46.846 -42.038 51.372 1.00 33.12 70 HIS A O 1
ATOM 517 N N . ALA A 1 71 ? -48.831 -41.118 51.371 1.00 31.70 71 ALA A N 1
ATOM 518 C CA . ALA A 1 71 ? -49.927 -41.037 52.355 1.00 31.70 71 ALA A CA 1
ATOM 519 C C . ALA A 1 71 ? -49.479 -40.733 53.809 1.00 31.70 71 ALA A C 1
ATOM 521 O O . ALA A 1 71 ? -48.864 -41.576 54.448 1.00 31.70 71 ALA A O 1
ATOM 522 N N . ALA A 1 72 ? -49.893 -39.553 54.313 1.00 33.47 72 ALA A N 1
ATOM 523 C CA . ALA A 1 72 ? -50.512 -39.284 55.633 1.00 33.47 72 ALA A CA 1
ATOM 524 C C . ALA A 1 72 ? -49.950 -38.077 56.434 1.00 33.47 72 ALA A C 1
ATOM 526 O O . ALA A 1 72 ? -48.834 -38.088 56.933 1.00 33.47 72 ALA A O 1
ATOM 527 N N . ALA A 1 73 ? -50.824 -37.067 56.565 1.00 33.25 73 ALA A N 1
ATOM 528 C CA . ALA A 1 73 ? -51.162 -36.245 57.739 1.00 33.25 73 ALA A CA 1
ATOM 529 C C . ALA A 1 73 ? -50.065 -35.714 58.693 1.00 33.25 73 ALA A C 1
ATOM 531 O O . ALA A 1 73 ? -49.466 -36.456 59.463 1.00 33.25 73 ALA A O 1
ATOM 532 N N . GLY A 1 74 ? -49.967 -34.378 58.789 1.00 33.03 74 GLY A N 1
ATOM 533 C CA . GLY A 1 74 ? -49.213 -33.705 59.852 1.00 33.03 74 GLY A CA 1
ATOM 534 C C . GLY A 1 74 ? -49.361 -32.177 59.898 1.00 33.03 74 GLY A C 1
ATOM 535 O O . GLY A 1 74 ? -48.494 -31.466 59.422 1.00 33.03 74 GLY A O 1
ATOM 536 N N . VAL A 1 75 ? -50.450 -31.706 60.516 1.00 36.00 75 VAL A N 1
ATOM 537 C CA . VAL A 1 75 ? -50.560 -30.499 61.373 1.00 36.00 75 VAL A CA 1
ATOM 538 C C . VAL A 1 75 ? -50.242 -29.092 60.806 1.00 36.00 75 VAL A C 1
ATOM 540 O O . VAL A 1 75 ? -49.136 -28.732 60.423 1.00 36.00 75 VAL A O 1
ATOM 543 N N . ARG A 1 76 ? -51.272 -28.240 60.922 1.00 36.91 76 ARG A N 1
ATOM 544 C CA . ARG A 1 76 ? -51.326 -26.777 60.750 1.00 36.91 76 ARG A CA 1
ATOM 545 C C . ARG A 1 76 ? -50.234 -26.012 61.517 1.00 36.91 76 ARG A C 1
ATOM 547 O O . ARG A 1 76 ? -50.137 -26.185 62.727 1.00 36.91 76 ARG A O 1
ATOM 554 N N . ARG A 1 77 ? -49.630 -24.994 60.885 1.00 36.22 77 ARG A N 1
ATOM 555 C CA . ARG A 1 77 ? -49.393 -23.669 61.502 1.00 36.22 77 ARG A CA 1
ATOM 556 C C . ARG A 1 77 ? -49.489 -22.551 60.462 1.00 36.22 77 ARG A C 1
ATOM 558 O O . ARG A 1 77 ? -48.692 -22.450 59.541 1.00 36.22 77 ARG A O 1
ATOM 565 N N . THR A 1 78 ? -50.484 -21.702 60.665 1.00 32.25 78 THR A N 1
ATOM 566 C CA . THR A 1 78 ? -50.652 -20.369 60.089 1.00 32.25 78 THR A CA 1
ATOM 567 C C . THR A 1 78 ? -49.542 -19.428 60.557 1.00 32.25 78 THR A C 1
ATOM 569 O O . THR A 1 78 ? -49.333 -19.306 61.764 1.00 32.25 78 THR A O 1
ATOM 572 N N . ARG A 1 79 ? -48.914 -18.688 59.637 1.00 35.84 79 ARG A N 1
ATOM 573 C CA . ARG A 1 79 ? -48.491 -17.299 59.870 1.00 35.84 79 ARG A CA 1
ATOM 574 C C . ARG A 1 79 ? -48.317 -16.572 58.537 1.00 35.84 79 ARG A C 1
ATOM 576 O O . ARG A 1 79 ? -47.549 -16.973 57.674 1.00 35.84 79 ARG A O 1
ATOM 583 N N . SER A 1 80 ? -49.105 -15.518 58.423 1.00 29.55 80 SER A N 1
ATOM 584 C CA . SER A 1 80 ? -49.097 -14.442 57.445 1.00 29.55 80 SER A CA 1
ATOM 585 C C . SER A 1 80 ? -47.736 -13.755 57.317 1.00 29.55 80 SER A C 1
ATOM 587 O O . SER A 1 80 ? -47.185 -13.348 58.336 1.00 29.55 80 SER A O 1
ATOM 589 N N . TYR A 1 81 ? -47.292 -13.505 56.084 1.00 36.03 81 TYR A N 1
ATOM 590 C CA . TYR A 1 81 ? -46.639 -12.249 55.709 1.00 36.03 81 TYR A CA 1
ATOM 591 C C . TYR A 1 81 ? -47.099 -11.851 54.304 1.00 36.03 81 TYR A C 1
ATOM 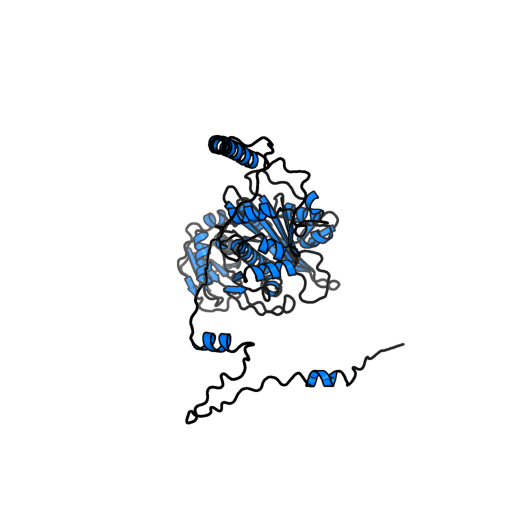593 O O . TYR A 1 81 ? -47.279 -12.682 53.419 1.00 36.03 81 TYR A O 1
ATOM 601 N N . GLN A 1 82 ? -47.402 -10.567 54.195 1.00 36.81 82 GLN A N 1
ATOM 602 C CA . GLN A 1 82 ? -48.059 -9.884 53.095 1.00 36.81 82 GLN A CA 1
ATOM 603 C C . GLN A 1 82 ? -47.210 -9.835 51.822 1.00 36.81 82 GLN A C 1
ATOM 605 O O . GLN A 1 82 ? -45.985 -9.774 51.884 1.00 36.81 82 GLN A O 1
ATOM 610 N N . GLY A 1 83 ? -47.909 -9.706 50.692 1.00 32.72 83 GLY A N 1
ATOM 611 C CA . GLY A 1 83 ? -47.391 -9.076 49.481 1.00 32.72 83 GLY A CA 1
ATOM 612 C C . GLY A 1 83 ? -47.049 -10.052 48.366 1.00 32.72 83 GLY A C 1
ATOM 613 O O . GLY A 1 83 ? -45.929 -10.527 48.309 1.00 32.72 83 GLY A O 1
ATOM 614 N N . PHE A 1 84 ? -48.013 -10.312 47.480 1.00 35.22 84 PHE A N 1
ATOM 615 C CA . PHE A 1 84 ? -47.853 -10.279 46.018 1.00 35.22 84 PHE A CA 1
ATOM 616 C C . PHE A 1 84 ? -49.217 -10.592 45.387 1.00 35.22 84 PHE A C 1
ATOM 618 O O . PHE A 1 84 ? -49.494 -11.705 44.948 1.00 35.22 84 PHE A O 1
ATOM 625 N N . GLU A 1 85 ? -50.096 -9.591 45.357 1.00 39.53 85 GLU A N 1
ATOM 626 C CA . GLU A 1 85 ? -51.142 -9.562 44.341 1.00 39.53 85 GLU A CA 1
ATOM 627 C C . GLU A 1 85 ? -50.606 -8.863 43.082 1.00 39.53 85 GLU A C 1
ATOM 629 O O . GLU A 1 85 ? -49.849 -7.895 43.147 1.00 39.53 85 GLU A O 1
ATOM 634 N N . VAL A 1 86 ? -51.088 -9.340 41.934 1.00 46.56 86 VAL A N 1
ATOM 635 C CA . VAL A 1 86 ? -51.119 -8.660 40.630 1.00 46.56 86 VAL A CA 1
ATOM 636 C C . VAL A 1 86 ? -49.785 -8.554 39.873 1.00 46.56 86 VAL A C 1
ATOM 638 O O . VAL A 1 86 ? -49.097 -7.537 39.880 1.00 46.56 86 VAL A O 1
ATOM 641 N N . SER A 1 87 ? -49.447 -9.573 39.075 1.00 43.91 87 SER A N 1
ATOM 642 C CA . SER A 1 87 ? -48.336 -9.495 38.101 1.00 43.91 87 SER A CA 1
ATOM 643 C C . SER A 1 87 ? -48.646 -10.119 36.737 1.00 43.91 87 SER A C 1
ATOM 645 O O . SER A 1 87 ? -47.759 -10.682 36.106 1.00 43.91 87 SER A O 1
ATOM 647 N N . ALA A 1 88 ? -49.881 -10.004 36.237 1.00 41.75 88 ALA A N 1
ATOM 648 C CA . ALA A 1 88 ? -50.217 -10.537 34.909 1.00 41.75 88 ALA A CA 1
ATOM 649 C C . ALA A 1 88 ? -50.548 -9.489 33.830 1.00 41.75 88 ALA A C 1
ATOM 651 O O . ALA A 1 88 ? -50.526 -9.844 32.658 1.00 41.75 88 ALA A O 1
ATOM 652 N N . ASN A 1 89 ? -50.789 -8.207 34.153 1.00 42.25 89 ASN A N 1
ATOM 653 C CA . ASN A 1 89 ? -51.271 -7.256 33.129 1.00 42.25 89 ASN A CA 1
ATOM 654 C C . ASN A 1 89 ? -50.582 -5.881 33.035 1.00 42.25 89 ASN A C 1
ATOM 656 O O . ASN A 1 89 ? -51.011 -5.034 32.255 1.00 42.25 89 ASN A O 1
ATOM 660 N N . ARG A 1 90 ? -49.455 -5.653 33.726 1.00 37.00 90 ARG A N 1
ATOM 661 C CA . ARG A 1 90 ? -48.630 -4.434 33.537 1.00 37.00 90 ARG A CA 1
ATOM 662 C C . ARG A 1 90 ? -47.546 -4.585 32.454 1.00 37.00 90 ARG A C 1
ATOM 664 O O . ARG A 1 90 ? -46.969 -3.598 32.005 1.00 37.00 90 ARG A O 1
ATOM 671 N N . SER A 1 91 ? -47.300 -5.812 31.987 1.00 39.97 91 SER A N 1
ATOM 672 C CA . SER A 1 91 ? -46.149 -6.182 31.147 1.00 39.97 91 SER A CA 1
ATOM 673 C C . SER A 1 91 ? -46.283 -5.851 29.655 1.00 39.97 91 SER A C 1
ATOM 675 O O . SER A 1 91 ? -45.314 -6.013 28.919 1.00 39.97 91 SER A O 1
ATOM 677 N N . ARG A 1 92 ? -47.443 -5.366 29.185 1.00 41.31 92 ARG A N 1
ATOM 678 C CA . ARG A 1 92 ? -47.650 -5.040 27.757 1.00 41.31 92 ARG A CA 1
ATOM 679 C C . ARG A 1 92 ? -47.620 -3.541 27.441 1.00 41.31 92 ARG A C 1
ATOM 681 O O . ARG A 1 92 ? -47.083 -3.170 26.406 1.00 41.31 92 ARG A O 1
ATOM 688 N N . ARG A 1 93 ? -48.072 -2.665 28.350 1.00 39.41 93 ARG A N 1
ATOM 689 C CA . ARG A 1 93 ? -47.949 -1.198 28.174 1.00 39.41 93 ARG A CA 1
ATOM 690 C C . ARG A 1 93 ? -46.563 -0.652 28.545 1.00 39.41 93 ARG A C 1
ATOM 692 O O . ARG A 1 93 ? -46.108 0.290 27.910 1.00 39.41 93 ARG A O 1
ATOM 699 N N . ALA A 1 94 ? -45.847 -1.294 29.474 1.00 36.97 94 ALA A N 1
ATOM 700 C CA . ALA A 1 94 ? -44.453 -0.947 29.780 1.00 36.97 94 ALA A CA 1
ATOM 701 C C . ALA A 1 94 ? -43.485 -1.283 28.627 1.00 36.97 94 ALA A C 1
ATOM 703 O O . ALA A 1 94 ? -42.498 -0.583 28.435 1.00 36.97 94 ALA A O 1
ATOM 704 N N . ARG A 1 95 ? -43.794 -2.305 27.811 1.00 39.47 95 ARG A N 1
ATOM 705 C CA . ARG A 1 95 ? -42.987 -2.671 26.633 1.00 39.47 95 ARG A CA 1
ATOM 706 C C . ARG A 1 95 ? -43.121 -1.661 25.491 1.00 39.47 95 ARG A C 1
ATOM 708 O O . ARG A 1 95 ? -42.126 -1.375 24.845 1.00 39.47 95 ARG A O 1
ATOM 715 N N . GLY A 1 96 ? -44.299 -1.067 25.288 1.00 37.81 96 GLY A N 1
ATOM 716 C CA . GLY A 1 96 ? -44.489 -0.019 24.274 1.00 37.81 96 GLY A CA 1
ATOM 717 C C . GLY A 1 96 ? -43.727 1.272 24.595 1.00 37.81 96 GLY A C 1
ATOM 718 O O . GLY A 1 96 ? -43.080 1.839 23.722 1.00 37.81 96 GLY A O 1
ATOM 719 N N . VAL A 1 97 ? -43.727 1.687 25.866 1.00 40.94 97 VAL A N 1
ATOM 720 C CA . VAL A 1 97 ? -42.968 2.868 26.316 1.00 40.94 97 VAL A CA 1
ATOM 721 C C . VAL A 1 97 ? -41.463 2.582 26.354 1.00 40.94 97 VAL A C 1
ATOM 723 O O . VAL A 1 97 ? -40.690 3.445 25.963 1.00 40.94 97 VAL A O 1
ATOM 726 N N . ALA A 1 98 ? -41.030 1.368 26.720 1.00 36.78 98 ALA A N 1
ATOM 727 C CA . ALA A 1 98 ? -39.616 0.974 26.688 1.00 36.78 98 ALA A CA 1
ATOM 728 C C . ALA A 1 98 ? -39.046 0.855 25.263 1.00 36.78 98 ALA A C 1
ATOM 730 O O . ALA A 1 98 ? -37.880 1.169 25.052 1.00 36.78 98 ALA A O 1
ATOM 731 N N . VAL A 1 99 ? -39.857 0.452 24.277 1.00 38.34 99 VAL A N 1
ATOM 732 C CA . VAL A 1 99 ? -39.445 0.423 22.863 1.00 38.34 99 VAL A CA 1
ATOM 733 C C . VAL A 1 99 ? -39.389 1.840 22.282 1.00 38.34 99 VAL A C 1
ATOM 735 O O . VAL A 1 99 ? -38.435 2.162 21.583 1.00 38.34 99 VAL A O 1
ATOM 738 N N . ALA A 1 100 ? -40.324 2.727 22.639 1.00 34.50 100 ALA A N 1
ATOM 739 C CA . ALA A 1 100 ? -40.263 4.137 22.239 1.00 34.50 100 ALA A CA 1
ATOM 740 C C . ALA A 1 100 ? -39.080 4.885 22.893 1.00 34.50 100 ALA A C 1
ATOM 742 O O . ALA A 1 100 ? -38.379 5.629 22.211 1.00 34.50 100 ALA A O 1
ATOM 743 N N . LEU A 1 101 ? -38.790 4.633 24.178 1.00 36.03 101 LEU A N 1
ATOM 744 C CA . LEU A 1 101 ? -37.601 5.168 24.857 1.00 36.03 101 LEU A CA 1
ATOM 745 C C . LEU A 1 101 ? -36.305 4.558 24.304 1.00 36.03 101 LEU A C 1
ATOM 747 O O . LEU A 1 101 ? -35.302 5.251 24.207 1.00 36.03 101 LEU A O 1
ATOM 751 N N . GLY A 1 102 ? -36.333 3.281 23.910 1.00 30.72 102 GLY A N 1
ATOM 752 C CA . GLY A 1 102 ? -35.212 2.578 23.287 1.00 30.72 102 GLY A CA 1
ATOM 753 C C . GLY A 1 102 ? -34.885 3.085 21.884 1.00 30.72 102 GLY A C 1
ATOM 754 O O . GLY A 1 102 ? -33.716 3.141 21.530 1.00 30.72 102 GLY A O 1
ATOM 755 N N . ILE A 1 103 ? -35.881 3.530 21.111 1.00 41.81 103 ILE A N 1
ATOM 756 C CA . ILE A 1 103 ? -35.667 4.145 19.791 1.00 41.81 103 ILE A CA 1
ATOM 757 C C . ILE A 1 103 ? -35.176 5.593 19.934 1.00 41.81 103 ILE A C 1
ATOM 759 O O . ILE A 1 103 ? -34.301 6.009 19.185 1.00 41.81 103 ILE A O 1
ATOM 763 N N . VAL A 1 104 ? -35.641 6.341 20.941 1.00 39.44 104 VAL A N 1
ATOM 764 C CA . VAL A 1 104 ? -35.106 7.681 21.255 1.00 39.44 104 VAL A CA 1
ATOM 765 C C . VAL A 1 104 ? -33.690 7.603 21.846 1.00 39.44 104 VAL A C 1
ATOM 767 O O . VAL A 1 104 ? -32.863 8.443 21.517 1.00 39.44 104 VAL A O 1
ATOM 770 N N . LEU A 1 105 ? -33.360 6.568 22.628 1.00 39.50 105 LEU A N 1
ATOM 771 C CA . LEU A 1 105 ? -31.994 6.291 23.099 1.00 39.50 105 LEU A CA 1
ATOM 772 C C . LEU A 1 105 ? -31.087 5.743 21.988 1.00 39.50 105 LEU A C 1
ATOM 774 O O . LEU A 1 105 ? -29.908 6.076 21.959 1.00 39.50 105 LEU A O 1
ATOM 778 N N . ALA A 1 106 ? -31.622 4.970 21.040 1.00 34.91 106 ALA A N 1
ATOM 779 C CA . ALA A 1 106 ? -30.889 4.540 19.851 1.00 34.91 106 ALA A CA 1
ATOM 780 C C . ALA A 1 106 ? -30.628 5.717 18.896 1.00 34.91 106 ALA A C 1
ATOM 782 O O . ALA A 1 106 ? -29.535 5.827 18.353 1.00 34.91 106 ALA A O 1
ATOM 783 N N . LEU A 1 107 ? -31.566 6.658 18.759 1.00 37.34 107 LEU A N 1
ATOM 784 C CA . LEU A 1 107 ? -31.358 7.897 18.002 1.00 37.34 107 LEU A CA 1
ATOM 785 C C . LEU A 1 107 ? -30.468 8.898 18.757 1.00 37.34 107 LEU A C 1
ATOM 787 O O . LEU A 1 107 ? -29.684 9.598 18.127 1.00 37.34 107 LEU A O 1
ATOM 791 N N . ALA A 1 108 ? -30.486 8.905 20.093 1.00 32.66 108 ALA A N 1
ATOM 792 C CA . ALA A 1 108 ? -29.523 9.638 20.916 1.00 32.66 108 ALA A CA 1
ATOM 793 C C . ALA A 1 108 ? -28.125 8.992 20.914 1.00 32.66 108 ALA A C 1
ATOM 795 O O . ALA A 1 108 ? -27.146 9.702 21.086 1.00 32.66 108 ALA A O 1
ATOM 796 N N . ALA A 1 109 ? -27.995 7.689 20.647 1.00 34.53 109 ALA A N 1
ATOM 797 C CA . ALA A 1 109 ? -26.709 7.034 20.386 1.00 34.53 109 ALA A CA 1
ATOM 798 C C . ALA A 1 109 ? -26.188 7.329 18.966 1.00 34.53 109 ALA A C 1
ATOM 800 O O . ALA A 1 109 ? -24.981 7.385 18.746 1.00 34.53 109 ALA A O 1
ATOM 801 N N . VAL A 1 110 ? -27.090 7.596 18.017 1.00 30.53 110 VAL A N 1
ATOM 802 C CA . VAL A 1 110 ? -26.752 8.037 16.652 1.00 30.53 110 VAL A CA 1
ATOM 803 C C . VAL A 1 110 ? -26.465 9.553 16.591 1.00 30.53 110 VAL A C 1
ATOM 805 O O . VAL A 1 110 ? -25.680 9.994 15.755 1.00 30.53 110 VAL A O 1
ATOM 808 N N . ALA A 1 111 ? -27.009 10.350 17.519 1.00 29.55 111 ALA A N 1
ATOM 809 C CA . ALA A 1 111 ? -26.719 11.783 17.677 1.00 29.55 111 ALA A CA 1
ATOM 810 C C . ALA A 1 111 ? -25.634 12.100 18.737 1.00 29.55 111 ALA A C 1
ATOM 812 O O . ALA A 1 111 ? -25.037 13.171 18.706 1.00 29.55 111 ALA A O 1
ATOM 813 N N . GLY A 1 112 ? -25.344 11.168 19.651 1.00 26.78 112 GLY A N 1
ATOM 814 C CA . GLY A 1 112 ? -24.415 11.297 20.784 1.00 26.78 112 GLY A CA 1
ATOM 815 C C . GLY A 1 112 ? -23.017 10.720 20.547 1.00 26.78 112 GLY A C 1
ATOM 816 O O . GLY A 1 112 ? -22.232 10.618 21.486 1.00 26.78 112 GLY A O 1
ATOM 817 N N . GLY A 1 113 ? -22.665 10.393 19.299 1.00 29.97 113 GLY A N 1
ATOM 818 C CA . GLY A 1 113 ? -21.309 9.981 18.900 1.00 29.97 113 GLY A CA 1
ATOM 819 C C . GLY A 1 113 ? -20.238 11.080 19.007 1.00 29.97 113 GLY A C 1
ATOM 820 O O . GLY A 1 113 ? -19.113 10.870 18.573 1.00 29.97 113 GLY A O 1
ATOM 821 N N . VAL A 1 114 ? -20.575 12.243 19.577 1.00 35.78 114 VAL A N 1
ATOM 822 C CA . VAL A 1 114 ? -19.675 13.395 19.776 1.00 35.78 114 VAL A CA 1
ATOM 823 C C . VAL A 1 114 ? -19.347 13.629 21.269 1.00 35.78 114 VAL A C 1
ATOM 825 O O . VAL A 1 114 ? -18.608 14.546 21.599 1.00 35.78 114 VAL A O 1
ATOM 828 N N . ALA A 1 115 ? -19.815 12.788 22.205 1.00 27.17 115 ALA A N 1
ATOM 829 C CA . ALA A 1 115 ? -19.599 13.017 23.645 1.00 27.17 115 ALA A CA 1
ATOM 830 C C . ALA A 1 115 ? -19.330 11.745 24.476 1.00 27.17 115 ALA A C 1
ATOM 832 O O . ALA A 1 115 ? -19.903 11.547 25.544 1.00 27.17 115 ALA A O 1
ATOM 833 N N . SER A 1 116 ? -18.435 10.869 24.016 1.00 28.36 116 SER A N 1
ATOM 834 C CA . SER A 1 116 ? -17.851 9.804 24.857 1.00 28.36 116 SER A CA 1
ATOM 835 C C . SER A 1 116 ? -16.328 9.896 24.852 1.00 28.36 116 SER A C 1
ATOM 837 O O . SER A 1 116 ? -15.609 8.931 24.623 1.00 28.36 116 SER A O 1
ATOM 839 N N . PHE A 1 117 ? -15.853 11.116 25.090 1.00 44.50 117 PHE A N 1
ATOM 840 C CA . PHE A 1 117 ? -14.515 11.402 25.574 1.00 44.50 117 PHE A CA 1
ATOM 841 C C . PHE A 1 117 ? -14.608 11.421 27.109 1.00 44.50 117 PHE A C 1
ATOM 843 O O . PHE A 1 117 ? -15.473 12.098 27.658 1.00 44.50 117 PHE A O 1
ATOM 850 N N . ILE A 1 118 ? -13.683 10.719 27.770 1.00 42.81 118 ILE A N 1
ATOM 851 C CA . ILE A 1 118 ? -13.425 10.692 29.223 1.00 42.81 118 ILE A CA 1
ATOM 852 C C . ILE A 1 118 ? -14.248 9.653 30.018 1.00 42.81 118 ILE A C 1
ATOM 854 O O . ILE A 1 118 ? -15.390 9.866 30.404 1.00 42.81 118 ILE A O 1
ATOM 858 N N . TYR A 1 119 ? -13.544 8.567 30.367 1.00 36.53 119 TYR A N 1
ATOM 859 C CA . TYR A 1 119 ? -13.820 7.630 31.467 1.00 36.53 119 TYR A CA 1
ATOM 860 C C . TYR A 1 119 ? -14.899 6.553 31.254 1.00 36.53 119 TYR A C 1
ATOM 862 O O . TYR A 1 119 ? -16.034 6.704 31.679 1.00 36.53 119 TYR A O 1
ATOM 870 N N . LEU A 1 120 ? -14.480 5.436 30.643 1.00 40.03 120 LEU A N 1
ATOM 871 C CA . LEU 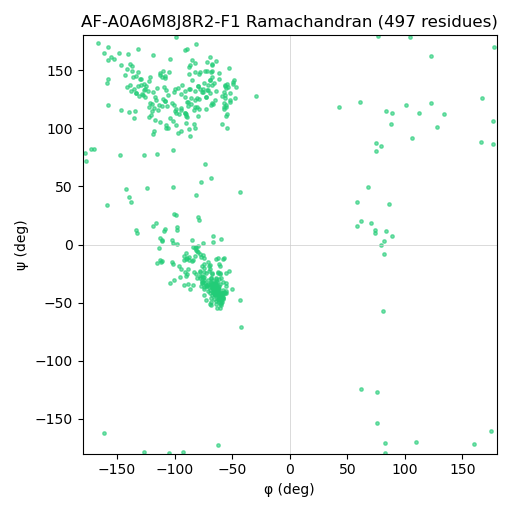A 1 120 ? -14.846 4.024 30.898 1.00 40.03 120 LEU A CA 1
ATOM 872 C C . LEU A 1 120 ? -14.097 3.222 29.803 1.00 40.03 120 LEU A C 1
ATOM 874 O O . LEU A 1 120 ? -14.567 3.092 28.685 1.00 40.03 120 LEU A O 1
ATOM 878 N N . GLY A 1 121 ? -12.842 2.807 29.968 1.00 45.22 121 GLY A N 1
ATOM 879 C CA . GLY A 1 121 ? -12.344 2.043 31.105 1.00 45.22 121 GLY A CA 1
ATOM 880 C C . GLY A 1 121 ? -12.537 0.531 30.925 1.00 45.22 121 GLY A C 1
ATOM 881 O O . GLY A 1 121 ? -12.847 -0.120 31.910 1.00 45.22 121 GLY A O 1
ATOM 882 N N . GLN A 1 122 ? -12.416 0.001 29.696 1.00 33.94 122 GLN A N 1
ATOM 883 C CA . GLN A 1 122 ? -11.945 -1.360 29.361 1.00 33.94 122 GLN A CA 1
ATOM 884 C C . GLN A 1 122 ? -11.895 -1.533 27.827 1.00 33.94 122 GLN A C 1
ATOM 886 O O . GLN A 1 122 ? -12.714 -2.215 27.217 1.00 33.94 122 GLN A O 1
ATOM 891 N N . ILE A 1 123 ? -10.922 -0.880 27.189 1.00 47.97 123 ILE A N 1
ATOM 892 C CA . ILE A 1 123 ? -10.445 -1.285 25.861 1.00 47.97 123 ILE A CA 1
ATOM 893 C C . ILE A 1 123 ? -9.491 -2.459 26.113 1.00 47.97 123 ILE A C 1
ATOM 895 O O . ILE A 1 123 ? -8.717 -2.424 27.073 1.00 47.97 123 ILE A O 1
ATOM 899 N N . GLY A 1 124 ? -9.565 -3.528 25.316 1.00 47.00 124 GLY A N 1
ATOM 900 C CA . GLY A 1 124 ? -8.586 -4.610 25.394 1.00 47.00 124 GLY A CA 1
ATOM 901 C C . GLY A 1 124 ? -7.189 -4.014 25.231 1.00 47.00 124 GLY A C 1
ATOM 902 O O . GLY A 1 124 ? -6.859 -3.504 24.165 1.00 47.00 124 GLY A O 1
ATOM 903 N N . SER A 1 125 ? -6.381 -4.052 26.291 1.00 54.50 125 SER A N 1
ATOM 904 C CA . SER A 1 125 ? -5.102 -3.339 26.461 1.00 54.50 125 SER A CA 1
ATOM 905 C C . SER A 1 125 ? -4.004 -3.655 25.434 1.00 54.50 125 SER A C 1
ATOM 907 O O . SER A 1 125 ? -2.863 -3.230 25.605 1.00 54.50 125 SER A O 1
ATOM 909 N N . ASN A 1 126 ? -4.316 -4.461 24.423 1.00 59.81 126 ASN A N 1
ATOM 910 C CA . ASN A 1 126 ? -3.364 -5.044 23.492 1.00 59.81 126 ASN A CA 1
ATOM 911 C C . ASN A 1 126 ? -3.165 -4.169 22.247 1.00 59.81 126 ASN A C 1
ATOM 913 O O . ASN A 1 126 ? -2.042 -4.077 21.772 1.00 59.81 126 ASN A O 1
ATOM 917 N N . LEU A 1 127 ? -4.216 -3.484 21.773 1.00 61.00 127 LEU A N 1
ATOM 918 C CA . LEU A 1 127 ? -4.174 -2.708 20.527 1.00 61.00 127 LEU A CA 1
ATOM 919 C C . LEU A 1 127 ? -3.782 -1.239 20.704 1.00 61.00 127 LEU A C 1
ATOM 921 O O . LEU A 1 127 ? -3.513 -0.581 19.713 1.00 61.00 127 LEU A O 1
ATOM 925 N N . GLU A 1 128 ? -3.762 -0.686 21.916 1.00 71.12 128 GLU A N 1
ATOM 926 C CA . GLU A 1 128 ? -3.552 0.756 22.091 1.00 71.12 128 GLU A CA 1
ATOM 927 C C . GLU A 1 128 ? -2.135 1.214 21.691 1.00 71.12 128 GLU A C 1
ATOM 929 O O . GLU A 1 128 ? -1.133 0.548 21.969 1.00 71.12 128 GLU A O 1
ATOM 934 N N . LEU A 1 129 ? -2.047 2.420 21.120 1.00 66.12 129 LEU A N 1
ATOM 935 C CA . LEU A 1 129 ? -0.813 3.195 20.913 1.00 66.12 129 LEU A CA 1
ATOM 936 C C . LEU A 1 129 ? -0.207 3.688 22.248 1.00 66.12 129 LEU A C 1
ATOM 938 O O . LEU A 1 129 ? -0.043 4.885 22.456 1.00 66.12 129 LEU A O 1
ATOM 942 N N . ARG A 1 130 ? 0.088 2.762 23.170 1.00 70.00 130 ARG A N 1
ATOM 943 C CA . ARG A 1 130 ? 0.512 3.000 24.565 1.00 70.00 130 ARG A CA 1
ATOM 944 C C . ARG A 1 130 ? 1.536 4.128 24.733 1.00 70.00 130 ARG A C 1
ATOM 946 O O . ARG A 1 130 ? 1.191 5.184 25.249 1.00 70.00 130 ARG A O 1
ATOM 953 N N . ASP A 1 131 ? 2.767 3.889 24.284 1.00 70.12 131 ASP A N 1
ATOM 954 C CA . ASP A 1 131 ? 3.917 4.790 24.462 1.00 70.12 131 ASP A CA 1
ATOM 955 C C . ASP A 1 131 ? 4.175 5.666 23.221 1.00 70.12 131 ASP A C 1
ATOM 957 O O . ASP A 1 131 ? 5.256 6.224 23.058 1.00 70.12 131 ASP A O 1
ATOM 961 N N . SER A 1 132 ? 3.207 5.740 22.303 1.00 79.88 132 SER A N 1
ATOM 962 C CA . SER A 1 132 ? 3.351 6.461 21.038 1.00 79.88 132 SER A CA 1
ATOM 963 C C . SER A 1 132 ? 2.988 7.934 21.201 1.00 79.88 132 SER A C 1
ATOM 965 O O . SER A 1 132 ? 1.933 8.280 21.738 1.00 79.88 132 SER A O 1
ATOM 967 N N . ASP A 1 133 ? 3.824 8.812 20.658 1.00 86.94 133 ASP A N 1
ATOM 968 C CA . ASP A 1 133 ? 3.573 10.250 20.568 1.00 86.94 133 ASP A CA 1
ATOM 969 C C . ASP A 1 133 ? 2.664 10.635 19.382 1.00 86.94 133 ASP A C 1
ATOM 971 O O . ASP A 1 133 ? 2.291 11.806 19.254 1.00 86.94 133 ASP A O 1
ATOM 975 N N . ALA A 1 134 ? 2.237 9.665 18.557 1.00 84.38 134 ALA A N 1
ATOM 976 C CA . ALA A 1 134 ? 1.439 9.869 17.342 1.00 84.38 134 ALA A CA 1
ATOM 977 C C . ALA A 1 134 ? 0.205 10.751 17.557 1.00 84.38 134 ALA A C 1
ATOM 979 O O . ALA A 1 134 ? -0.110 11.588 16.714 1.00 84.38 134 ALA A O 1
ATOM 980 N N . ARG A 1 135 ? -0.471 10.615 18.709 1.00 86.19 135 ARG A N 1
ATOM 981 C CA . ARG A 1 135 ? -1.677 11.393 19.051 1.00 86.19 135 ARG A CA 1
ATOM 982 C C . ARG A 1 135 ? -1.471 12.908 18.971 1.00 86.19 135 ARG A C 1
ATOM 984 O O . ARG A 1 135 ? -2.441 13.626 18.775 1.00 86.19 135 ARG A O 1
ATOM 991 N N . SER A 1 136 ? -0.237 13.394 19.118 1.00 89.31 136 SER A N 1
ATOM 992 C CA . SER A 1 136 ? 0.096 14.820 18.990 1.00 89.31 136 SER A CA 1
ATOM 993 C C . SER A 1 136 ? 0.114 15.335 17.543 1.00 89.31 136 SER A C 1
ATOM 995 O O . SER A 1 136 ? 0.081 16.545 17.329 1.00 89.31 136 SER A O 1
ATOM 997 N N . ALA A 1 137 ? 0.180 14.435 16.558 1.00 91.12 137 ALA A N 1
ATOM 998 C CA . ALA A 1 137 ? 0.218 14.747 15.131 1.00 91.12 137 ALA A CA 1
ATOM 999 C C . ALA A 1 137 ? -1.052 14.318 14.376 1.00 91.12 137 ALA A C 1
ATOM 1001 O O . ALA A 1 137 ? -1.257 14.765 13.249 1.00 91.12 137 ALA A O 1
ATOM 1002 N N . LEU A 1 138 ? -1.893 13.466 14.974 1.00 89.00 138 LEU A N 1
ATOM 1003 C CA . LEU A 1 138 ? -3.154 13.033 14.374 1.00 89.00 138 LEU A CA 1
ATOM 1004 C C . LEU A 1 138 ? -4.213 14.140 14.436 1.00 89.00 138 LEU A C 1
ATOM 1006 O O . LEU A 1 138 ? -4.379 14.821 15.449 1.00 89.00 138 LEU A O 1
ATOM 1010 N N . VAL A 1 139 ? -4.964 14.284 13.349 1.00 89.38 139 VAL A N 1
ATOM 1011 C CA . VAL A 1 139 ? -6.020 15.285 13.189 1.00 89.38 139 VAL A CA 1
ATOM 1012 C C . VAL A 1 139 ? -7.366 14.579 13.093 1.00 89.38 139 VAL A C 1
ATOM 1014 O O . VAL A 1 139 ? -7.600 13.777 12.188 1.00 89.38 139 VAL A O 1
ATOM 1017 N N . ALA A 1 140 ? -8.269 14.890 14.023 1.00 83.31 140 ALA A N 1
ATOM 1018 C CA . ALA A 1 140 ? -9.604 14.304 14.046 1.00 83.31 140 ALA A CA 1
ATOM 1019 C C . ALA A 1 140 ? -10.334 14.543 12.716 1.00 83.31 140 ALA A C 1
ATOM 1021 O O . ALA A 1 140 ? -10.423 15.674 12.239 1.00 83.31 140 ALA A O 1
ATOM 1022 N N . ALA A 1 141 ? -10.867 13.470 12.131 1.00 78.38 141 ALA A N 1
ATOM 1023 C CA . ALA A 1 141 ? -11.651 13.570 10.913 1.00 78.38 141 ALA A CA 1
ATOM 1024 C C . ALA A 1 141 ? -12.989 14.271 11.171 1.00 78.38 141 ALA A C 1
ATOM 1026 O O . ALA A 1 141 ? -13.665 14.017 12.173 1.00 78.38 141 ALA A O 1
ATOM 1027 N N . GLU A 1 142 ? -13.412 15.092 10.216 1.00 75.75 142 GLU A N 1
ATOM 1028 C CA . GLU A 1 142 ? -14.770 15.619 10.195 1.00 75.75 142 GLU A CA 1
ATOM 1029 C C . GLU A 1 142 ? -15.793 14.504 9.926 1.00 75.75 142 GLU A C 1
ATOM 1031 O O . GLU A 1 142 ? -15.506 13.465 9.318 1.00 75.75 142 GLU A O 1
ATOM 1036 N N . LYS A 1 143 ? -17.025 14.721 10.392 1.00 72.69 143 LYS A N 1
ATOM 1037 C CA . LYS A 1 143 ? -18.124 13.782 10.173 1.00 72.69 143 LYS A CA 1
ATOM 1038 C C . LYS A 1 143 ? -18.466 13.711 8.678 1.00 72.69 143 LYS A C 1
ATOM 1040 O O . LYS A 1 143 ? -18.492 14.737 8.009 1.00 72.69 143 LYS A O 1
ATOM 1045 N N . ASP A 1 144 ? -18.738 12.502 8.186 1.00 73.00 144 ASP A N 1
ATOM 1046 C CA . ASP A 1 144 ? -19.183 12.222 6.810 1.00 73.00 144 ASP A CA 1
ATOM 1047 C C . ASP A 1 144 ? -18.220 12.695 5.695 1.00 73.00 144 ASP A C 1
ATOM 1049 O O . ASP A 1 144 ? -18.598 12.736 4.528 1.00 73.00 144 ASP A O 1
ATOM 1053 N N . LYS A 1 145 ? -16.961 13.005 6.039 1.00 82.75 145 LYS A N 1
ATOM 1054 C CA . LYS A 1 145 ? -15.868 13.265 5.092 1.00 82.75 145 LYS A CA 1
ATOM 1055 C C . LYS A 1 145 ? -14.906 12.070 5.000 1.00 82.75 145 LYS A C 1
ATOM 1057 O O . LYS A 1 145 ? -14.854 11.264 5.939 1.00 82.75 145 LYS A O 1
ATOM 1062 N N . PRO A 1 146 ? -14.113 11.972 3.913 1.00 84.19 146 PRO A N 1
ATOM 1063 C CA . PRO A 1 146 ? -13.037 10.996 3.813 1.00 84.19 146 PRO A CA 1
ATOM 1064 C C . PRO A 1 146 ? -12.070 11.104 4.991 1.00 84.19 146 PRO A C 1
ATOM 1066 O O . PRO A 1 146 ? -11.706 12.201 5.420 1.00 84.19 146 PRO A O 1
ATOM 1069 N N . ARG A 1 147 ? -11.651 9.951 5.508 1.00 89.38 147 ARG A N 1
ATOM 1070 C CA . ARG A 1 147 ? -10.683 9.832 6.602 1.00 89.38 147 ARG A CA 1
ATOM 1071 C C . ARG A 1 147 ? -9.407 9.203 6.082 1.00 89.38 147 ARG A C 1
ATOM 1073 O O . ARG A 1 147 ? -9.475 8.306 5.248 1.00 89.38 147 ARG A O 1
ATOM 1080 N N . TYR A 1 148 ? -8.272 9.624 6.624 1.00 89.38 148 TYR A N 1
ATOM 1081 C CA . TYR A 1 148 ? -6.970 9.104 6.223 1.00 89.38 148 TYR A CA 1
ATOM 1082 C C . TYR A 1 148 ? -6.300 8.399 7.399 1.00 89.38 148 TYR A C 1
ATOM 1084 O O . TYR A 1 148 ? -6.180 8.971 8.483 1.00 89.38 148 TYR A O 1
ATOM 1092 N N . ALA A 1 149 ? -5.871 7.158 7.197 1.00 90.25 149 ALA A N 1
ATOM 1093 C CA . ALA A 1 149 ? -5.134 6.384 8.186 1.00 90.25 149 ALA A CA 1
ATOM 1094 C C . ALA A 1 149 ? -3.755 6.017 7.640 1.00 90.25 149 ALA A C 1
ATOM 1096 O O . ALA A 1 149 ? -3.645 5.514 6.525 1.00 90.25 149 ALA A O 1
ATOM 1097 N N . LEU A 1 150 ? -2.709 6.244 8.430 1.00 93.44 150 LEU A N 1
ATOM 1098 C CA . LEU A 1 150 ? -1.371 5.760 8.118 1.00 93.44 150 LEU A CA 1
ATOM 1099 C C . LEU A 1 150 ? -1.237 4.305 8.559 1.00 93.44 150 LEU A C 1
ATOM 1101 O O . LEU A 1 150 ? -1.420 3.993 9.732 1.00 93.44 150 LEU A O 1
ATOM 1105 N N . VAL A 1 151 ? -0.872 3.431 7.632 1.00 91.75 151 VAL A N 1
ATOM 1106 C CA . VAL A 1 151 ? -0.437 2.060 7.889 1.00 91.75 151 VAL A CA 1
ATOM 1107 C C . VAL A 1 151 ? 1.086 2.024 7.827 1.00 91.75 151 VAL A C 1
ATOM 1109 O O . VAL A 1 151 ? 1.686 2.354 6.808 1.00 91.75 151 VAL A O 1
ATOM 1112 N N . SER A 1 152 ? 1.703 1.627 8.934 1.00 92.06 152 SER A N 1
ATOM 1113 C CA . SER A 1 152 ? 3.148 1.501 9.104 1.00 92.06 152 SER A CA 1
ATOM 1114 C C . SER A 1 152 ? 3.466 0.064 9.493 1.00 92.06 152 SER A C 1
ATOM 1116 O O . SER A 1 152 ? 3.152 -0.349 10.612 1.00 92.06 152 SER A O 1
ATOM 1118 N N . MET A 1 153 ? 4.088 -0.704 8.600 1.00 91.44 153 MET A N 1
ATOM 1119 C CA . MET A 1 153 ? 4.482 -2.081 8.902 1.00 91.44 153 MET A CA 1
ATOM 1120 C C . MET A 1 153 ? 5.995 -2.200 9.064 1.00 91.44 153 MET A C 1
ATOM 1122 O O . MET A 1 153 ? 6.762 -1.859 8.165 1.00 91.44 153 MET A O 1
ATOM 1126 N N . GLU A 1 154 ? 6.414 -2.703 10.218 1.00 91.00 154 GLU A N 1
ATOM 1127 C CA . GLU A 1 154 ? 7.793 -3.088 10.503 1.00 91.00 154 GLU A CA 1
ATOM 1128 C C . GLU A 1 154 ? 7.914 -4.580 10.219 1.00 91.00 154 GLU A C 1
ATOM 1130 O O . GLU A 1 154 ? 7.521 -5.421 11.030 1.00 91.00 154 GLU A O 1
ATOM 1135 N N . LEU A 1 155 ? 8.412 -4.908 9.032 1.00 88.25 155 LEU A N 1
ATOM 1136 C CA . LEU A 1 155 ? 8.529 -6.284 8.591 1.00 88.25 155 LEU A CA 1
ATOM 1137 C C . LEU A 1 155 ? 9.734 -6.943 9.235 1.00 88.25 155 LEU A C 1
ATOM 1139 O O . LEU A 1 155 ? 9.674 -8.142 9.420 1.00 88.25 155 LEU A O 1
ATOM 1143 N N . GLY A 1 156 ? 10.782 -6.206 9.613 1.00 80.69 156 GLY A N 1
ATOM 1144 C CA . GLY A 1 156 ? 12.008 -6.754 10.212 1.00 80.69 156 GLY A CA 1
ATOM 1145 C C . GLY A 1 156 ? 12.989 -7.281 9.160 1.00 80.69 156 GLY A C 1
ATOM 1146 O O . GLY A 1 156 ? 12.713 -7.215 7.965 1.00 80.69 156 GLY A O 1
ATOM 1147 N N . ALA A 1 157 ? 14.131 -7.822 9.590 1.00 69.50 157 ALA A N 1
ATOM 1148 C CA . ALA A 1 157 ? 15.174 -8.338 8.697 1.00 69.50 157 ALA A CA 1
ATOM 1149 C C . ALA A 1 157 ? 15.241 -9.875 8.721 1.00 69.50 157 ALA A C 1
ATOM 1151 O O . ALA A 1 157 ? 15.086 -10.488 9.778 1.00 69.50 157 ALA A O 1
ATOM 1152 N N . ALA A 1 158 ? 15.515 -10.508 7.571 1.00 56.25 158 ALA A N 1
ATOM 1153 C CA . ALA A 1 158 ? 15.689 -11.965 7.496 1.00 56.25 158 ALA A CA 1
ATOM 1154 C C . ALA A 1 158 ? 16.993 -12.438 8.162 1.00 56.25 158 ALA A C 1
ATOM 1156 O O . ALA A 1 158 ? 17.062 -13.541 8.709 1.00 56.25 158 ALA A O 1
ATOM 1157 N N . THR A 1 159 ? 18.027 -11.594 8.149 1.00 50.38 159 THR A N 1
ATOM 1158 C CA . THR A 1 159 ? 19.291 -11.811 8.852 1.00 50.38 159 THR A CA 1
ATOM 1159 C C . THR A 1 159 ? 19.397 -10.836 10.020 1.00 50.38 159 THR A C 1
ATOM 1161 O O . THR A 1 159 ? 19.075 -9.656 9.910 1.00 50.38 159 THR A O 1
ATOM 1164 N N . ALA A 1 160 ? 19.821 -11.341 11.180 1.00 47.84 160 ALA A N 1
ATOM 1165 C CA . ALA A 1 160 ? 19.975 -10.545 12.392 1.00 47.84 160 ALA A CA 1
ATOM 1166 C C . ALA A 1 160 ? 21.214 -9.633 12.307 1.00 47.84 160 ALA A C 1
ATOM 1168 O O . ALA A 1 160 ? 22.191 -9.844 13.019 1.00 47.84 160 ALA A O 1
ATOM 1169 N N . GLU A 1 161 ? 21.180 -8.618 11.446 1.00 37.16 161 GLU A N 1
ATOM 1170 C CA . GLU A 1 161 ? 22.071 -7.463 11.518 1.00 37.16 161 GLU A CA 1
ATOM 1171 C C . GLU A 1 161 ? 21.267 -6.174 11.336 1.00 37.16 161 GLU A C 1
ATOM 1173 O O . GLU A 1 161 ? 20.727 -5.895 10.273 1.00 37.16 161 GLU A O 1
ATOM 1178 N N . GLY A 1 162 ? 21.233 -5.371 12.402 1.00 40.25 162 GLY A N 1
ATOM 1179 C CA . GLY A 1 162 ? 20.650 -4.034 12.412 1.00 40.25 162 GLY A CA 1
ATOM 1180 C C . GLY A 1 162 ? 19.257 -3.998 13.028 1.00 40.25 162 GLY A C 1
ATOM 1181 O O . GLY A 1 162 ? 18.324 -4.635 12.554 1.00 40.25 162 GLY A O 1
ATOM 1182 N N . ALA A 1 163 ? 19.110 -3.225 14.103 1.00 42.41 163 ALA A N 1
ATOM 1183 C CA . ALA A 1 163 ? 17.803 -2.805 14.580 1.00 42.41 163 ALA A CA 1
ATOM 1184 C C . ALA A 1 163 ? 17.122 -2.024 13.446 1.00 42.41 163 ALA A C 1
ATOM 1186 O O . ALA A 1 163 ? 17.505 -0.880 13.182 1.00 42.41 163 ALA A O 1
ATOM 1187 N N . ASN A 1 164 ? 16.166 -2.644 12.746 1.00 50.81 164 ASN A N 1
ATOM 1188 C CA . ASN A 1 164 ? 15.314 -1.924 11.804 1.00 50.81 164 ASN A CA 1
ATOM 1189 C C . ASN A 1 164 ? 14.669 -0.779 12.589 1.00 50.81 164 ASN A C 1
ATOM 1191 O O . ASN A 1 164 ? 13.921 -0.997 13.536 1.00 50.81 164 ASN A O 1
ATOM 1195 N N . SER A 1 165 ? 15.087 0.444 12.274 1.00 64.25 165 SER A N 1
ATOM 1196 C CA . SER A 1 165 ? 14.775 1.643 13.057 1.00 64.25 165 SER A CA 1
ATOM 1197 C C . SER A 1 165 ? 13.633 2.440 12.412 1.00 64.25 165 SER A C 1
ATOM 1199 O O . SER A 1 165 ? 13.586 3.660 12.540 1.00 64.25 165 SER A O 1
ATOM 1201 N N . GLY A 1 166 ? 12.770 1.761 11.653 1.00 82.75 166 GLY A N 1
ATOM 1202 C CA . GLY A 1 166 ? 11.657 2.338 10.910 1.00 82.75 166 GLY A CA 1
ATOM 1203 C C . GLY A 1 166 ? 10.903 1.283 10.090 1.00 82.75 166 GLY A C 1
ATOM 1204 O O . GLY A 1 166 ? 11.366 0.144 9.994 1.00 82.75 166 GLY A O 1
ATOM 1205 N N . PRO A 1 167 ? 9.742 1.646 9.525 1.00 91.25 167 PRO A N 1
ATOM 1206 C CA . PRO A 1 167 ? 8.890 0.735 8.770 1.00 91.25 167 PRO A CA 1
ATOM 1207 C C . PRO A 1 167 ? 9.473 0.361 7.404 1.00 91.25 167 PRO A C 1
ATOM 1209 O O . PRO A 1 167 ? 10.150 1.160 6.758 1.00 91.25 167 PRO A O 1
ATOM 1212 N N . ASP A 1 168 ? 9.149 -0.851 6.958 1.00 90.75 168 ASP A N 1
ATOM 1213 C CA . ASP A 1 168 ? 9.511 -1.393 5.644 1.00 90.75 168 ASP A CA 1
ATOM 1214 C C . ASP A 1 168 ? 8.385 -1.182 4.608 1.00 90.75 168 ASP A C 1
ATOM 1216 O O . ASP A 1 168 ? 8.631 -1.190 3.403 1.00 90.75 168 ASP A O 1
ATOM 1220 N N . LEU A 1 169 ? 7.150 -0.967 5.077 1.00 92.12 169 LEU A N 1
ATOM 1221 C CA . LEU A 1 169 ? 5.977 -0.652 4.261 1.00 92.12 169 LEU A CA 1
ATOM 1222 C C . LEU A 1 169 ? 5.220 0.521 4.890 1.00 92.12 169 LEU A C 1
ATOM 1224 O O . LEU A 1 169 ? 4.900 0.513 6.084 1.00 92.12 169 LEU A O 1
ATOM 1228 N N . LEU A 1 170 ? 4.918 1.516 4.059 1.00 95.94 170 LEU A N 1
ATOM 1229 C CA . LEU A 1 170 ? 4.136 2.695 4.412 1.00 95.94 170 LEU A CA 1
ATOM 1230 C C . LEU A 1 170 ? 2.991 2.861 3.418 1.00 95.94 170 LEU A C 1
ATOM 1232 O O . LEU A 1 170 ? 3.210 2.877 2.209 1.00 95.94 170 LEU A O 1
ATOM 1236 N N . ALA A 1 171 ? 1.772 3.018 3.922 1.00 94.62 171 ALA A N 1
ATOM 1237 C CA . ALA A 1 171 ? 0.619 3.321 3.087 1.00 94.62 171 ALA A CA 1
ATOM 1238 C C . ALA A 1 171 ? -0.349 4.278 3.785 1.00 94.62 171 ALA A C 1
ATOM 1240 O O . ALA A 1 171 ? -0.533 4.215 4.998 1.00 94.62 171 ALA A O 1
ATOM 1241 N N . VAL A 1 172 ? -1.002 5.144 3.018 1.00 95.31 172 VAL A N 1
ATOM 1242 C CA . VAL A 1 172 ? -2.138 5.943 3.477 1.00 95.31 172 VAL A CA 1
ATOM 1243 C C . VAL A 1 172 ? -3.413 5.308 2.942 1.00 95.31 172 VAL A C 1
ATOM 1245 O O . VAL A 1 172 ? -3.587 5.161 1.736 1.00 95.31 172 VAL A O 1
ATOM 1248 N N . VAL A 1 173 ? -4.312 4.945 3.849 1.00 91.88 173 VAL A N 1
ATOM 1249 C CA . VAL A 1 173 ? -5.652 4.455 3.528 1.00 91.88 173 VAL A CA 1
ATOM 1250 C C . VAL A 1 173 ? -6.604 5.638 3.568 1.00 91.88 173 VAL A C 1
ATOM 1252 O O . VAL A 1 173 ? -6.796 6.231 4.630 1.00 91.88 173 VAL A O 1
ATOM 1255 N N . ARG A 1 174 ? -7.223 5.967 2.438 1.00 91.94 174 ARG A N 1
ATOM 1256 C CA . ARG A 1 174 ? -8.381 6.862 2.377 1.00 91.94 174 ARG A CA 1
ATOM 1257 C C . ARG A 1 174 ? -9.640 6.021 2.521 1.00 91.94 174 ARG A C 1
ATOM 1259 O O . ARG A 1 174 ? -9.874 5.134 1.710 1.00 91.94 174 ARG A O 1
ATOM 1266 N N . ALA A 1 175 ? -10.459 6.318 3.521 1.00 87.25 175 ALA A N 1
ATOM 1267 C CA . ALA A 1 175 ? -11.747 5.677 3.736 1.00 87.25 175 ALA A CA 1
ATOM 1268 C C . ALA A 1 175 ? -12.872 6.705 3.650 1.00 87.25 175 ALA A C 1
ATOM 1270 O O . ALA A 1 175 ? -12.939 7.623 4.471 1.00 87.25 175 ALA A O 1
ATOM 1271 N N . ASP A 1 176 ? -13.767 6.542 2.678 1.00 85.12 176 ASP A N 1
ATOM 1272 C CA . ASP A 1 176 ? -14.951 7.379 2.516 1.00 85.12 176 ASP A CA 1
ATOM 1273 C C . ASP A 1 176 ? -16.198 6.599 2.957 1.00 85.12 176 ASP A C 1
ATOM 1275 O O . ASP A 1 176 ? -16.713 5.767 2.207 1.00 85.12 176 ASP A O 1
ATOM 1279 N N . PRO A 1 177 ? -16.705 6.828 4.181 1.00 76.75 177 PRO A N 1
ATOM 1280 C CA . PRO A 1 177 ? -17.894 6.132 4.661 1.00 76.75 177 PRO A CA 1
ATOM 1281 C C . PRO A 1 177 ? -19.179 6.577 3.945 1.00 76.75 177 PRO A C 1
ATOM 1283 O O . PRO A 1 177 ? -20.152 5.823 3.948 1.00 76.75 177 PRO A O 1
ATOM 1286 N N . GLY A 1 178 ? -19.204 7.778 3.354 1.00 78.44 178 GLY A N 1
ATOM 1287 C CA . GLY A 1 178 ? -20.361 8.300 2.628 1.00 78.44 178 GLY A CA 1
ATOM 1288 C C . GLY A 1 178 ? -20.530 7.616 1.275 1.00 78.44 178 GLY A C 1
ATOM 1289 O O . GLY A 1 178 ? -21.637 7.211 0.921 1.00 78.44 178 GLY A O 1
ATOM 1290 N N . GLN A 1 179 ? -19.421 7.430 0.557 1.00 81.69 179 GLN A N 1
ATOM 1291 C CA . GLN A 1 179 ? -19.387 6.734 -0.734 1.00 81.69 179 GLN A CA 1
ATOM 1292 C C . GLN A 1 179 ? -19.145 5.222 -0.614 1.00 81.69 179 GLN A C 1
ATOM 1294 O O . GLN A 1 179 ? -19.355 4.494 -1.579 1.00 81.69 179 GLN A O 1
ATOM 1299 N N . LYS A 1 180 ? -18.747 4.741 0.571 1.00 81.56 180 LYS A N 1
ATOM 1300 C CA . LYS A 1 180 ? -18.328 3.353 0.841 1.00 81.56 180 LYS A CA 1
ATOM 1301 C C . LYS A 1 180 ? -17.140 2.900 -0.013 1.00 81.56 180 LYS A C 1
ATOM 1303 O O . LYS A 1 180 ? -17.059 1.736 -0.392 1.00 81.56 180 LYS A O 1
ATOM 1308 N N . THR A 1 181 ? -16.208 3.810 -0.276 1.00 81.69 181 THR A N 1
ATOM 1309 C CA . THR A 1 181 ? -14.995 3.545 -1.057 1.00 81.69 181 THR A CA 1
ATOM 1310 C C . THR A 1 181 ? -13.749 3.572 -0.176 1.00 81.69 181 THR A C 1
ATOM 1312 O O . THR A 1 181 ? -13.683 4.286 0.833 1.00 81.69 181 THR A O 1
ATOM 1315 N N . LEU A 1 182 ? -12.752 2.776 -0.561 1.00 83.00 182 LEU A N 1
ATOM 1316 C CA . LEU A 1 182 ? -11.405 2.789 0.003 1.00 83.00 182 LEU A CA 1
ATOM 1317 C C . LEU A 1 182 ? -10.410 3.075 -1.118 1.00 83.00 182 LEU A C 1
ATOM 1319 O O . LEU A 1 182 ? -10.599 2.571 -2.215 1.00 83.00 182 LEU A O 1
ATOM 1323 N N . ALA A 1 183 ? -9.340 3.810 -0.832 1.00 83.56 183 ALA A N 1
ATOM 1324 C CA . ALA A 1 183 ? -8.194 3.945 -1.729 1.00 83.56 183 ALA A CA 1
ATOM 1325 C C . ALA A 1 183 ? -6.886 3.847 -0.937 1.00 83.56 183 ALA A C 1
ATOM 1327 O O . ALA A 1 183 ? -6.827 4.234 0.236 1.00 83.56 183 ALA A O 1
ATOM 1328 N N . LEU A 1 184 ? -5.835 3.339 -1.576 1.00 85.81 184 LEU A N 1
ATOM 1329 C CA . LEU A 1 184 ? -4.504 3.179 -1.001 1.00 85.81 184 LEU A CA 1
ATOM 1330 C C . LEU A 1 184 ? -3.496 4.056 -1.735 1.00 85.81 184 LEU A C 1
ATOM 1332 O O . LEU A 1 184 ? -3.432 4.054 -2.960 1.00 85.81 184 LEU A O 1
ATOM 1336 N N . LEU A 1 185 ? -2.660 4.748 -0.971 1.00 93.50 185 LEU A N 1
ATOM 1337 C CA . LEU A 1 185 ? -1.446 5.392 -1.453 1.00 93.50 185 LEU A CA 1
ATOM 1338 C C . LEU A 1 185 ? -0.249 4.741 -0.765 1.00 93.50 185 LEU A C 1
ATOM 1340 O O . LEU A 1 185 ? -0.023 4.973 0.420 1.00 93.50 185 LEU A O 1
ATOM 1344 N N . VAL A 1 186 ? 0.523 3.943 -1.492 1.00 92.81 186 VAL A N 1
ATOM 1345 C CA . VAL A 1 186 ? 1.749 3.322 -0.985 1.00 92.81 186 VAL A CA 1
ATOM 1346 C C . VAL A 1 186 ? 2.926 4.263 -1.186 1.00 92.81 186 VAL A C 1
ATOM 1348 O O . VAL A 1 186 ? 3.118 4.835 -2.260 1.00 92.81 186 VAL A O 1
ATOM 1351 N N . ILE A 1 187 ? 3.735 4.401 -0.144 1.00 95.38 187 ILE A N 1
ATOM 1352 C CA . ILE A 1 187 ? 4.920 5.245 -0.126 1.00 95.38 187 ILE A CA 1
ATOM 1353 C C . ILE A 1 187 ? 6.131 4.321 0.021 1.00 95.38 187 ILE A C 1
ATOM 1355 O O . ILE A 1 187 ? 6.261 3.666 1.059 1.00 95.38 187 ILE A O 1
ATOM 1359 N N . PRO A 1 188 ? 7.031 4.249 -0.975 1.00 93.12 188 PRO A N 1
ATOM 1360 C CA . PRO A 1 188 ? 8.292 3.539 -0.817 1.00 93.12 188 PRO A CA 1
ATOM 1361 C C . PRO A 1 188 ? 9.032 4.014 0.443 1.00 93.12 188 PRO A C 1
ATOM 1363 O O . PRO A 1 188 ? 9.217 5.207 0.669 1.00 93.12 188 PRO A O 1
ATOM 1366 N N . ALA A 1 189 ? 9.483 3.087 1.286 1.00 91.94 189 ALA A N 1
ATOM 1367 C CA . ALA A 1 189 ? 10.108 3.438 2.565 1.00 91.94 189 ALA A CA 1
ATOM 1368 C C . ALA A 1 189 ? 11.405 4.270 2.400 1.00 91.94 189 ALA A C 1
ATOM 1370 O O . ALA A 1 189 ? 11.775 5.041 3.289 1.00 91.94 189 ALA A O 1
ATOM 1371 N N . GLU A 1 190 ? 12.061 4.151 1.237 1.00 90.38 190 GLU A N 1
ATOM 1372 C CA . GLU A 1 190 ? 13.256 4.908 0.834 1.00 90.38 190 GLU A CA 1
ATOM 1373 C C . GLU A 1 190 ? 12.961 6.281 0.204 1.00 90.38 190 GLU A C 1
ATOM 1375 O O . GLU A 1 190 ? 13.895 6.951 -0.249 1.00 90.38 190 GLU A O 1
ATOM 1380 N N . THR A 1 191 ? 11.691 6.709 0.136 1.00 93.31 191 THR A N 1
ATOM 1381 C CA . THR A 1 191 ? 11.315 8.014 -0.429 1.00 93.31 191 THR A CA 1
ATOM 1382 C C . THR A 1 191 ? 12.042 9.127 0.309 1.00 93.31 191 THR A C 1
ATOM 1384 O O . THR A 1 191 ? 11.882 9.299 1.516 1.00 93.31 191 THR A O 1
ATOM 1387 N N . TRP A 1 192 ? 12.866 9.874 -0.420 1.00 92.94 192 TRP A N 1
ATOM 1388 C CA . TRP A 1 192 ? 13.699 10.920 0.149 1.00 92.94 192 TRP A CA 1
ATOM 1389 C C . TRP A 1 192 ? 12.873 12.178 0.397 1.00 92.94 192 TRP A C 1
ATOM 1391 O O . TRP A 1 192 ? 12.367 12.794 -0.539 1.00 92.94 192 TRP A O 1
ATOM 1401 N N . VAL A 1 193 ? 12.755 12.576 1.660 1.00 94.44 193 VAL A N 1
ATOM 1402 C CA . VAL A 1 193 ? 11.971 13.740 2.088 1.00 94.44 193 VAL A CA 1
ATOM 1403 C C . VAL A 1 193 ? 12.779 14.613 3.041 1.00 94.44 193 VAL A C 1
ATOM 1405 O O . VAL A 1 193 ? 13.835 14.222 3.541 1.00 94.44 193 VAL A O 1
ATOM 1408 N N . ASN A 1 194 ? 12.278 15.815 3.310 1.00 92.69 194 ASN A N 1
ATOM 1409 C CA . ASN A 1 194 ? 12.806 16.656 4.374 1.00 92.69 194 ASN A CA 1
ATOM 1410 C C . ASN A 1 194 ? 12.228 16.207 5.727 1.00 92.69 194 ASN A C 1
ATOM 1412 O O . ASN A 1 194 ? 11.018 16.266 5.937 1.00 92.69 194 ASN A O 1
ATOM 1416 N N . LEU A 1 195 ? 13.097 15.784 6.643 1.00 90.31 195 LEU A N 1
ATOM 1417 C CA . LEU A 1 195 ? 12.763 15.305 7.985 1.00 90.31 195 LEU A CA 1
ATOM 1418 C C . LEU A 1 195 ? 12.950 16.386 9.066 1.00 90.31 195 LEU A C 1
ATOM 1420 O O . LEU A 1 195 ? 13.193 16.068 10.231 1.00 90.31 195 LEU A O 1
ATOM 1424 N N . GLY A 1 196 ? 12.858 17.665 8.690 1.00 85.56 196 GLY A N 1
ATOM 1425 C CA . GLY A 1 196 ? 12.974 18.800 9.603 1.00 85.56 196 GLY A CA 1
ATOM 1426 C C . GLY A 1 196 ? 14.421 19.059 10.022 1.00 85.56 196 GLY A C 1
ATOM 1427 O O . GLY A 1 196 ? 15.302 19.198 9.176 1.00 85.56 196 GLY A O 1
ATOM 1428 N N . GLU A 1 197 ? 14.679 19.126 11.332 1.00 77.69 197 GLU A N 1
ATOM 1429 C CA . GLU A 1 197 ? 16.017 19.410 11.885 1.00 77.69 197 GLU A CA 1
ATOM 1430 C C . GLU A 1 197 ? 17.063 18.344 11.518 1.00 77.69 197 GLU A C 1
ATOM 1432 O O . GLU A 1 197 ? 18.255 18.641 11.466 1.00 77.69 197 GLU A O 1
ATOM 1437 N N . ALA A 1 198 ? 16.626 17.119 11.204 1.00 77.88 198 ALA A N 1
ATOM 1438 C CA . ALA A 1 198 ? 17.495 16.042 10.729 1.00 77.88 198 ALA A CA 1
ATOM 1439 C C . ALA A 1 198 ? 17.947 16.210 9.261 1.00 77.88 198 ALA A C 1
ATOM 1441 O O . ALA A 1 198 ? 18.817 15.470 8.802 1.00 77.88 198 ALA A O 1
ATOM 1442 N N . GLY A 1 199 ? 17.383 17.173 8.521 1.00 87.19 199 GLY A N 1
ATOM 1443 C CA . GLY A 1 199 ? 17.661 17.383 7.102 1.00 87.19 199 GLY A CA 1
ATOM 1444 C C . GLY A 1 199 ? 16.975 16.358 6.193 1.00 87.19 199 GLY A C 1
ATOM 1445 O O . GLY A 1 199 ? 15.913 15.831 6.513 1.00 87.19 199 GLY A O 1
ATOM 1446 N N . GLY A 1 200 ? 17.556 16.108 5.017 1.00 88.88 200 GLY A N 1
ATOM 1447 C CA . GLY A 1 200 ? 17.012 15.155 4.046 1.00 88.88 200 GLY A CA 1
ATOM 1448 C C . GLY A 1 200 ? 17.338 13.703 4.398 1.00 88.88 200 GLY A C 1
ATOM 1449 O O . GLY A 1 200 ? 18.488 13.398 4.716 1.00 88.88 200 GLY A O 1
ATOM 1450 N N . GLY A 1 201 ? 16.357 12.810 4.282 1.00 91.12 201 GLY A N 1
ATOM 1451 C CA . GLY A 1 201 ? 16.544 11.376 4.500 1.00 91.12 201 GLY A CA 1
ATOM 1452 C C . GLY A 1 201 ? 15.369 10.528 4.005 1.00 91.12 201 GLY A C 1
ATOM 1453 O O . GLY A 1 201 ? 14.344 11.079 3.597 1.00 91.12 201 GLY A O 1
ATOM 1454 N N . PRO A 1 202 ? 15.500 9.190 4.038 1.00 92.44 202 PRO A N 1
ATOM 1455 C CA . PRO A 1 202 ? 14.397 8.271 3.770 1.00 92.44 202 PRO A CA 1
ATOM 1456 C C . PRO A 1 202 ? 13.216 8.532 4.707 1.00 92.44 202 PRO A C 1
ATOM 1458 O O . PRO A 1 202 ? 13.407 8.669 5.915 1.00 92.44 202 PRO A O 1
ATOM 1461 N N . ILE A 1 203 ? 11.987 8.543 4.195 1.00 94.56 203 ILE A N 1
ATOM 1462 C CA . ILE A 1 203 ? 10.792 8.840 4.996 1.00 94.56 203 ILE A CA 1
ATOM 1463 C C . ILE A 1 203 ? 10.623 7.887 6.186 1.00 94.56 203 ILE A C 1
ATOM 1465 O O . ILE A 1 203 ? 10.180 8.308 7.254 1.00 94.56 203 ILE A O 1
ATOM 1469 N N . ARG A 1 204 ? 11.055 6.626 6.056 1.00 93.12 204 ARG A N 1
ATOM 1470 C CA . ARG A 1 204 ? 11.050 5.657 7.162 1.00 93.12 204 ARG A CA 1
ATOM 1471 C C . ARG A 1 204 ? 11.890 6.089 8.366 1.00 93.12 204 ARG A C 1
ATOM 1473 O O . ARG A 1 204 ? 11.557 5.729 9.492 1.00 93.12 204 ARG A O 1
ATOM 1480 N N . ASP A 1 205 ? 12.941 6.887 8.160 1.00 92.44 205 ASP A N 1
ATOM 1481 C CA . ASP A 1 205 ? 13.812 7.355 9.242 1.00 92.44 205 ASP A CA 1
ATOM 1482 C C . ASP A 1 205 ? 13.117 8.389 10.139 1.00 92.44 205 ASP A C 1
ATOM 1484 O O . ASP A 1 205 ? 13.558 8.607 11.269 1.00 92.44 205 ASP A O 1
ATOM 1488 N N . ALA A 1 206 ? 11.989 8.967 9.704 1.00 92.81 206 ALA A N 1
ATOM 1489 C CA . ALA A 1 206 ? 11.134 9.786 10.560 1.00 92.81 206 ALA A CA 1
ATOM 1490 C C . ALA A 1 206 ? 10.694 9.028 11.825 1.00 92.81 206 ALA A C 1
ATOM 1492 O O . ALA A 1 206 ? 10.604 9.623 12.895 1.00 92.81 206 ALA A O 1
ATOM 1493 N N . ALA A 1 207 ? 10.506 7.705 11.734 1.00 91.06 207 ALA A N 1
ATOM 1494 C CA . ALA A 1 207 ? 10.127 6.864 12.868 1.00 91.06 207 ALA A CA 1
ATOM 1495 C C . ALA A 1 207 ? 11.164 6.879 14.007 1.00 91.06 207 ALA A C 1
ATOM 1497 O O . ALA A 1 207 ? 10.805 6.688 15.168 1.00 91.06 207 ALA A O 1
ATOM 1498 N N . ARG A 1 208 ? 12.440 7.176 13.714 1.00 88.31 208 ARG A N 1
ATOM 1499 C CA . ARG A 1 208 ? 13.498 7.329 14.733 1.00 88.31 208 ARG A CA 1
ATOM 1500 C C . ARG A 1 208 ? 13.292 8.549 15.622 1.00 88.31 208 ARG A C 1
ATOM 1502 O O . ARG A 1 208 ? 13.812 8.586 16.732 1.00 88.31 208 ARG A O 1
ATOM 1509 N N . GLN A 1 209 ? 12.571 9.546 15.116 1.00 89.44 209 GLN A N 1
ATOM 1510 C CA . GLN A 1 209 ? 12.238 10.773 15.835 1.00 89.44 209 GLN A CA 1
ATOM 1511 C C . GLN A 1 209 ? 10.911 10.652 16.604 1.00 89.44 209 GLN A C 1
ATOM 1513 O O . GLN A 1 209 ? 10.577 11.553 17.366 1.00 89.44 209 GLN A O 1
ATOM 1518 N N . GLY A 1 210 ? 10.170 9.555 16.416 1.00 90.56 210 GLY A N 1
ATOM 1519 C CA . GLY A 1 210 ? 8.852 9.323 17.003 1.00 90.56 210 GLY A CA 1
ATOM 1520 C C . GLY A 1 210 ? 7.780 9.065 15.947 1.00 90.56 210 GLY A C 1
ATOM 1521 O O . GLY A 1 210 ? 7.926 9.398 14.767 1.00 90.56 210 GLY A O 1
ATOM 1522 N N . ASP A 1 211 ? 6.660 8.492 16.377 1.00 92.00 211 ASP A N 1
ATOM 1523 C CA . ASP A 1 211 ? 5.526 8.239 15.492 1.00 92.00 211 ASP A CA 1
ATOM 1524 C C . ASP A 1 211 ? 4.881 9.561 15.045 1.00 92.00 211 ASP A C 1
ATOM 1526 O O . ASP A 1 211 ? 4.397 9.661 13.919 1.00 92.00 211 ASP A O 1
ATOM 1530 N N . ALA A 1 212 ? 4.924 10.609 15.878 1.00 93.81 212 ALA A N 1
ATOM 1531 C CA . ALA A 1 212 ? 4.452 11.941 15.498 1.00 93.81 212 ALA A CA 1
ATOM 1532 C C . ALA A 1 212 ? 5.245 12.532 14.323 1.00 93.81 212 ALA A C 1
ATOM 1534 O O . ALA A 1 212 ? 4.668 13.192 13.457 1.00 93.81 212 ALA A O 1
ATOM 1535 N N . ALA A 1 213 ? 6.560 12.300 14.277 1.00 94.44 213 ALA A N 1
ATOM 1536 C CA . ALA A 1 213 ? 7.409 12.754 13.180 1.00 94.44 213 ALA A CA 1
ATOM 1537 C C . ALA A 1 213 ? 7.108 11.988 11.886 1.00 94.44 213 ALA A C 1
ATOM 1539 O O . ALA A 1 213 ? 6.984 12.607 10.830 1.00 94.44 213 ALA A O 1
ATOM 1540 N N . LEU A 1 214 ? 6.903 10.668 11.974 1.00 95.12 214 LEU A N 1
ATOM 1541 C CA . LEU A 1 214 ? 6.483 9.851 10.834 1.00 95.12 214 LEU A CA 1
ATOM 1542 C C . LEU A 1 214 ? 5.117 10.288 10.288 1.00 95.12 214 LEU A C 1
ATOM 1544 O O . LEU A 1 214 ? 4.979 10.503 9.085 1.00 95.12 214 LEU A O 1
ATOM 1548 N N . VAL A 1 215 ? 4.128 10.489 11.166 1.00 95.81 215 VAL A N 1
ATOM 1549 C CA . VAL A 1 215 ? 2.799 10.999 10.792 1.00 95.81 215 VAL A CA 1
ATOM 1550 C C . VAL A 1 215 ? 2.921 12.356 10.097 1.00 95.81 215 VAL A C 1
ATOM 1552 O O . VAL A 1 215 ? 2.325 12.548 9.042 1.00 95.81 215 VAL A O 1
ATOM 1555 N N . LYS A 1 216 ? 3.724 13.289 10.624 1.00 96.31 216 LYS A N 1
ATOM 1556 C CA . LYS A 1 216 ? 3.940 14.596 9.981 1.00 96.31 216 LYS A CA 1
ATOM 1557 C C . LYS A 1 216 ? 4.592 14.463 8.609 1.00 96.31 216 LYS A C 1
ATOM 1559 O O . LYS A 1 216 ? 4.093 15.061 7.663 1.00 96.31 216 LYS A O 1
ATOM 1564 N N . ALA A 1 217 ? 5.654 13.667 8.484 1.00 96.81 217 ALA A N 1
ATOM 1565 C CA . ALA A 1 217 ? 6.353 13.475 7.215 1.00 96.81 217 ALA A CA 1
ATOM 1566 C C . ALA A 1 217 ? 5.420 12.896 6.139 1.00 96.81 217 ALA A C 1
ATOM 1568 O O . ALA A 1 217 ? 5.353 13.423 5.028 1.00 96.81 217 ALA A O 1
ATOM 1569 N N . VAL A 1 218 ? 4.640 11.867 6.487 1.00 97.50 218 VAL A N 1
ATOM 1570 C CA . VAL A 1 218 ? 3.669 11.260 5.568 1.00 97.50 218 VAL A CA 1
ATOM 1571 C C . VAL A 1 218 ? 2.517 12.213 5.253 1.00 97.50 218 VAL A C 1
ATOM 1573 O O . VAL A 1 218 ? 2.146 12.347 4.090 1.00 97.50 218 VAL A O 1
ATOM 1576 N N . SER A 1 219 ? 1.973 12.908 6.254 1.00 96.81 219 SER A N 1
ATOM 1577 C CA . SER A 1 219 ? 0.909 13.899 6.057 1.00 96.81 219 SER A CA 1
ATOM 1578 C C . SER A 1 219 ? 1.350 15.031 5.124 1.00 96.81 219 SER A C 1
ATOM 1580 O O . SER A 1 219 ? 0.604 15.406 4.221 1.00 96.81 219 SER A O 1
ATOM 1582 N N . SER A 1 220 ? 2.576 15.537 5.290 1.00 96.31 220 SER A N 1
ATOM 1583 C CA . SER A 1 220 ? 3.154 16.561 4.416 1.00 96.31 220 SER A CA 1
ATOM 1584 C C . SER A 1 220 ? 3.380 16.062 2.993 1.00 96.31 220 SER A C 1
ATOM 1586 O O . SER A 1 220 ? 3.054 16.785 2.056 1.00 96.31 220 SER A O 1
ATOM 1588 N N . LEU A 1 221 ? 3.894 14.839 2.818 1.00 96.50 221 LEU A N 1
ATOM 1589 C CA . LEU A 1 221 ? 4.077 14.253 1.491 1.00 96.50 221 LEU A CA 1
ATOM 1590 C C . LEU A 1 221 ? 2.727 14.065 0.785 1.00 96.50 221 LEU A C 1
ATOM 1592 O O . LEU A 1 221 ? 2.527 14.590 -0.309 1.00 96.50 221 LEU A O 1
ATOM 1596 N N . ALA A 1 222 ? 1.794 13.362 1.436 1.00 94.88 222 ALA A N 1
ATOM 1597 C CA . ALA A 1 222 ? 0.484 13.013 0.890 1.00 94.88 222 ALA A CA 1
ATOM 1598 C C . ALA A 1 222 ? -0.456 14.222 0.735 1.00 94.88 222 ALA A C 1
ATOM 1600 O O . ALA A 1 222 ? -1.441 14.139 0.007 1.00 94.88 222 ALA A O 1
ATOM 1601 N N . GLY A 1 223 ? -0.167 15.345 1.401 1.00 95.25 223 GLY A N 1
ATOM 1602 C CA . GLY A 1 223 ? -0.986 16.557 1.347 1.00 95.25 223 GLY A CA 1
ATOM 1603 C C . GLY A 1 223 ? -2.330 16.431 2.067 1.00 95.25 223 GLY A C 1
ATOM 1604 O O . GLY A 1 223 ? -3.235 17.221 1.809 1.00 95.25 223 GLY A O 1
ATOM 1605 N N . VAL A 1 224 ? -2.475 15.450 2.963 1.00 93.56 224 VAL A N 1
ATOM 1606 C CA . VAL A 1 224 ? -3.725 15.165 3.681 1.00 93.56 224 VAL A CA 1
ATOM 1607 C C . VAL A 1 224 ? -3.485 15.049 5.188 1.00 93.56 224 VAL A C 1
ATOM 1609 O O . VAL A 1 224 ? -2.456 14.509 5.610 1.00 93.56 224 VAL A O 1
ATOM 1612 N N . PRO A 1 225 ? -4.417 15.531 6.031 1.00 93.94 225 PRO A N 1
ATOM 1613 C CA . PRO A 1 225 ? -4.354 15.312 7.469 1.00 93.94 225 PRO A CA 1
ATOM 1614 C C . PRO A 1 225 ? -4.615 13.835 7.787 1.00 93.94 225 PRO A C 1
ATOM 1616 O O . PRO A 1 225 ? -5.598 13.258 7.325 1.00 93.94 225 PRO A O 1
ATOM 1619 N N . LEU A 1 226 ? -3.751 13.228 8.598 1.00 91.25 226 LEU A N 1
ATOM 1620 C CA . LEU A 1 226 ? -3.901 11.838 9.027 1.00 91.25 226 LEU A CA 1
ATOM 1621 C C . LEU A 1 226 ? -4.687 11.774 10.334 1.00 91.25 226 LEU A C 1
ATOM 1623 O O . LEU A 1 226 ? -4.323 12.419 11.314 1.00 91.25 226 LEU A O 1
ATOM 1627 N N . SER A 1 227 ? -5.751 10.979 10.356 1.00 89.25 227 SER A N 1
ATOM 1628 C CA . SER A 1 227 ? -6.643 10.837 11.508 1.00 89.25 227 SER A CA 1
ATOM 1629 C C . SER A 1 227 ? -6.311 9.655 12.397 1.00 89.25 227 SER A C 1
ATOM 1631 O O . SER A 1 227 ? -6.587 9.720 13.589 1.00 89.25 227 SER A O 1
ATOM 1633 N N . HIS A 1 228 ? -5.711 8.609 11.830 1.00 89.56 228 HIS A N 1
ATOM 1634 C CA . HIS A 1 228 ? -5.369 7.390 12.555 1.00 89.56 228 HIS A CA 1
ATOM 1635 C C . HIS A 1 228 ? -3.992 6.864 12.160 1.00 89.56 228 HIS A C 1
ATOM 1637 O O . HIS A 1 228 ? -3.514 7.101 11.048 1.00 89.56 228 HIS A O 1
ATOM 1643 N N . LEU A 1 229 ? -3.384 6.104 13.067 1.00 87.81 229 LEU A N 1
ATOM 1644 C CA . LEU A 1 229 ? -2.166 5.340 12.830 1.00 87.81 229 LEU A CA 1
ATOM 1645 C C . LEU A 1 229 ? -2.425 3.863 13.145 1.00 87.81 229 LEU A C 1
ATOM 1647 O O . LEU A 1 229 ? -2.952 3.517 14.201 1.00 87.81 229 LEU A O 1
ATOM 1651 N N . VAL A 1 230 ? -2.019 2.981 12.238 1.00 89.19 230 VAL A N 1
ATOM 1652 C CA . VAL A 1 230 ? -2.016 1.528 12.403 1.00 89.19 230 VAL A CA 1
ATOM 1653 C C . VAL A 1 230 ? -0.582 1.044 12.234 1.00 89.19 230 VAL A C 1
ATOM 1655 O O . VAL A 1 230 ? -0.018 1.104 11.144 1.00 89.19 230 VAL A O 1
ATOM 1658 N N . LYS A 1 231 ? 0.015 0.561 13.322 1.00 87.50 231 LYS A N 1
ATOM 1659 C CA . LYS A 1 231 ? 1.337 -0.064 13.328 1.00 87.50 231 LYS A CA 1
ATOM 1660 C C . LYS A 1 231 ? 1.192 -1.575 13.362 1.00 87.50 231 LYS A C 1
ATOM 1662 O O . LYS A 1 231 ? 0.464 -2.088 14.211 1.00 87.50 231 LYS A O 1
ATOM 1667 N N . VAL A 1 232 ? 1.906 -2.280 12.495 1.00 86.25 232 VAL A N 1
ATOM 1668 C CA . VAL A 1 232 ? 1.945 -3.749 12.484 1.00 86.25 232 VAL A CA 1
ATOM 1669 C C . VAL A 1 232 ? 3.397 -4.205 12.500 1.00 86.25 232 VAL A C 1
ATOM 1671 O O . VAL A 1 232 ? 4.194 -3.729 11.700 1.00 86.25 232 VAL A O 1
ATOM 1674 N N . ASP A 1 233 ? 3.749 -5.107 13.412 1.00 87.69 233 ASP A N 1
ATOM 1675 C CA . ASP A 1 233 ? 5.062 -5.755 13.405 1.00 87.69 233 ASP A CA 1
ATOM 1676 C C . ASP A 1 233 ? 5.041 -7.057 12.590 1.00 87.69 233 ASP A C 1
ATOM 1678 O O . ASP A 1 233 ? 3.980 -7.599 12.265 1.00 87.69 233 ASP A O 1
ATOM 1682 N N . GLU A 1 234 ? 6.225 -7.588 12.295 1.00 88.94 234 GLU A N 1
ATOM 1683 C CA . GLU A 1 234 ? 6.436 -8.862 11.605 1.00 88.94 234 GLU A CA 1
ATOM 1684 C C . GLU A 1 234 ? 5.502 -9.968 12.113 1.00 88.94 234 GLU A C 1
ATOM 1686 O O . GLU A 1 234 ? 4.842 -10.665 11.343 1.00 88.94 234 GLU A O 1
ATOM 1691 N N . ARG A 1 235 ? 5.397 -10.120 13.437 1.00 84.44 235 ARG A N 1
ATOM 1692 C CA . ARG A 1 235 ? 4.600 -11.188 14.045 1.00 84.44 235 ARG A CA 1
ATOM 1693 C C . ARG A 1 235 ? 3.105 -10.919 13.895 1.00 84.44 235 ARG A C 1
ATOM 1695 O O . ARG A 1 235 ? 2.333 -11.870 13.786 1.00 84.44 235 ARG A O 1
ATOM 1702 N N . GLY A 1 236 ? 2.692 -9.657 13.958 1.00 83.06 236 GLY A N 1
ATOM 1703 C CA . GLY A 1 236 ? 1.338 -9.194 13.686 1.00 83.06 236 GLY A CA 1
ATOM 1704 C C . GLY A 1 236 ? 0.915 -9.554 12.272 1.00 83.06 236 GLY A C 1
ATOM 1705 O O . GLY A 1 236 ? -0.119 -10.200 12.108 1.00 83.06 236 GLY A O 1
ATOM 1706 N N . LEU A 1 237 ? 1.760 -9.247 11.286 1.00 87.62 237 LEU A N 1
ATOM 1707 C CA . LEU A 1 237 ? 1.522 -9.591 9.887 1.00 87.62 237 LEU A CA 1
ATOM 1708 C C . LEU A 1 237 ? 1.391 -11.107 9.690 1.00 87.62 237 LEU A C 1
ATOM 1710 O O . LEU A 1 237 ? 0.387 -11.565 9.149 1.00 87.62 237 LEU A O 1
ATOM 1714 N N . LEU A 1 238 ? 2.355 -11.893 10.183 1.00 86.69 238 LEU A N 1
ATOM 1715 C CA . LEU A 1 238 ? 2.327 -13.358 10.075 1.00 86.69 238 LEU A CA 1
ATOM 1716 C C . LEU A 1 238 ? 1.042 -13.957 10.666 1.00 86.69 238 LEU A C 1
ATOM 1718 O O . LEU A 1 238 ? 0.434 -14.853 10.079 1.00 86.69 238 LEU A O 1
ATOM 1722 N N . ARG A 1 239 ? 0.591 -13.443 11.820 1.00 83.56 239 ARG A N 1
ATOM 1723 C CA . ARG A 1 239 ? -0.667 -13.881 12.440 1.00 83.56 239 ARG A CA 1
ATOM 1724 C C . ARG A 1 239 ? -1.891 -13.447 11.647 1.00 83.56 239 ARG A C 1
ATOM 1726 O O . ARG A 1 239 ? -2.827 -14.234 11.569 1.00 83.56 239 ARG A O 1
ATOM 1733 N N . MET A 1 240 ? -1.905 -12.237 11.087 1.00 82.94 240 MET A N 1
ATOM 1734 C CA . MET A 1 240 ? -3.000 -11.770 10.234 1.00 82.94 240 MET A CA 1
ATOM 1735 C C . MET A 1 240 ? -3.137 -12.669 9.008 1.00 82.94 240 MET A C 1
ATOM 1737 O O . MET A 1 240 ? -4.197 -13.257 8.817 1.00 82.94 240 MET A O 1
ATOM 1741 N N . VAL A 1 241 ? -2.051 -12.855 8.252 1.00 86.69 241 VAL A N 1
ATOM 1742 C CA . VAL A 1 241 ? -2.020 -13.688 7.040 1.00 86.69 241 VAL A CA 1
ATOM 1743 C C . VAL A 1 241 ? -2.387 -15.136 7.358 1.00 86.69 241 VAL A C 1
ATOM 1745 O O . VAL A 1 241 ? -3.247 -15.716 6.702 1.00 86.69 241 VAL A O 1
ATOM 1748 N N . GLY A 1 242 ? -1.809 -15.714 8.414 1.00 84.31 242 GLY A N 1
ATOM 1749 C CA . GLY A 1 242 ? -2.148 -17.070 8.843 1.00 84.31 242 GLY A CA 1
ATOM 1750 C C . GLY A 1 242 ? -3.610 -17.218 9.274 1.00 84.31 242 GLY A C 1
ATOM 1751 O O . GLY A 1 242 ? -4.235 -18.238 8.996 1.00 84.31 242 GLY A O 1
ATOM 1752 N N . ALA A 1 243 ? -4.187 -16.202 9.921 1.00 82.38 243 ALA A N 1
ATOM 1753 C CA . ALA A 1 243 ? -5.569 -16.249 10.387 1.00 82.38 243 ALA A CA 1
ATOM 1754 C C . ALA A 1 243 ? -6.601 -16.049 9.270 1.00 82.38 243 ALA A C 1
ATOM 1756 O O . ALA A 1 243 ? -7.680 -16.631 9.359 1.00 82.38 243 ALA A O 1
ATOM 1757 N N . VAL A 1 244 ? -6.271 -15.287 8.221 1.00 80.44 244 VAL A N 1
ATOM 1758 C CA . VAL A 1 244 ? -7.100 -15.201 7.006 1.00 80.44 244 VAL A CA 1
ATOM 1759 C C . VAL A 1 244 ? -6.849 -16.364 6.039 1.00 80.44 244 VAL A C 1
ATOM 1761 O O . VAL A 1 244 ? -7.522 -16.466 5.017 1.00 80.44 244 VAL A O 1
ATOM 1764 N N . GLY A 1 245 ? -5.910 -17.263 6.352 1.00 82.75 245 GLY A N 1
ATOM 1765 C CA . GLY A 1 245 ? -5.569 -18.411 5.513 1.00 82.75 245 GLY A CA 1
ATOM 1766 C C . GLY A 1 245 ? -4.899 -17.994 4.206 1.00 82.75 245 GLY A C 1
ATOM 1767 O O . GLY A 1 245 ? -5.363 -18.394 3.143 1.00 82.75 245 GLY A O 1
ATOM 1768 N N . GLY A 1 246 ? -3.883 -17.132 4.291 1.00 86.88 246 GLY A N 1
ATOM 1769 C CA . GLY A 1 246 ? -3.109 -16.628 3.153 1.00 86.88 246 GLY A CA 1
ATOM 1770 C C . GLY A 1 246 ? -3.828 -15.559 2.330 1.00 86.88 246 GLY A C 1
ATOM 1771 O O . GLY A 1 246 ? -4.959 -15.178 2.631 1.00 86.88 246 GLY A O 1
ATOM 1772 N N . VAL A 1 247 ? -3.175 -15.057 1.291 1.00 85.81 247 VAL A N 1
ATOM 1773 C CA . VAL A 1 247 ? -3.687 -14.026 0.378 1.00 85.81 247 VAL A CA 1
ATOM 1774 C C . VAL A 1 247 ? -3.295 -14.406 -1.046 1.00 85.81 247 VAL A C 1
ATOM 1776 O O . VAL A 1 247 ? -2.169 -14.831 -1.272 1.00 85.81 247 VAL A O 1
ATOM 1779 N N . ASP A 1 248 ? -4.203 -14.269 -2.007 1.00 82.50 248 ASP A N 1
ATOM 1780 C CA . ASP A 1 248 ? -3.850 -14.467 -3.413 1.00 82.50 248 ASP A CA 1
ATOM 1781 C C . ASP A 1 248 ? -3.184 -13.193 -3.937 1.00 82.50 248 ASP A C 1
ATOM 1783 O O . ASP A 1 248 ? -3.737 -12.107 -3.798 1.00 82.50 248 ASP A O 1
ATOM 1787 N N . ALA A 1 249 ? -1.992 -13.315 -4.517 1.00 78.38 249 ALA A N 1
ATOM 1788 C CA . ALA A 1 249 ? -1.250 -12.183 -5.060 1.00 78.38 249 ALA A CA 1
ATOM 1789 C C . ALA A 1 249 ? -0.707 -12.517 -6.450 1.00 78.38 249 ALA A C 1
ATOM 1791 O O . ALA A 1 249 ? -0.323 -13.656 -6.724 1.00 78.38 249 ALA A O 1
ATOM 1792 N N . ASP A 1 250 ? -0.671 -11.514 -7.323 1.00 76.62 250 ASP A N 1
ATOM 1793 C CA . ASP A 1 250 ? 0.045 -11.599 -8.591 1.00 76.62 250 ASP A CA 1
ATOM 1794 C C . ASP A 1 250 ? 1.479 -11.112 -8.390 1.00 76.62 250 ASP A C 1
ATOM 1796 O O . ASP A 1 250 ? 1.714 -9.946 -8.067 1.00 76.62 250 ASP A O 1
ATOM 1800 N N . VAL A 1 251 ? 2.434 -12.032 -8.499 1.00 77.62 251 VAL A N 1
ATOM 1801 C CA . VAL A 1 251 ? 3.852 -11.742 -8.296 1.00 77.62 251 VAL A CA 1
ATOM 1802 C C . VAL A 1 251 ? 4.439 -11.329 -9.652 1.00 77.62 251 VAL A C 1
ATOM 1804 O O . VAL A 1 251 ? 4.542 -12.171 -10.540 1.00 77.62 251 VAL A O 1
ATOM 1807 N N . PRO A 1 252 ? 4.808 -10.053 -9.869 1.00 70.56 252 PRO A N 1
ATOM 1808 C CA . PRO A 1 252 ? 5.114 -9.544 -11.210 1.00 70.56 252 PRO A CA 1
ATOM 1809 C C . PRO A 1 252 ? 6.387 -10.150 -11.814 1.00 70.56 252 PRO A C 1
ATOM 1811 O O . PRO A 1 252 ? 6.528 -10.204 -13.033 1.00 70.56 252 PRO A O 1
ATOM 1814 N N . GLU A 1 253 ? 7.314 -10.601 -10.972 1.00 80.00 253 GLU A N 1
ATOM 1815 C CA . GLU A 1 253 ? 8.563 -11.240 -11.372 1.00 80.00 253 GLU A CA 1
ATOM 1816 C C . GLU A 1 253 ? 9.050 -12.204 -10.291 1.00 80.00 253 GLU A C 1
ATOM 1818 O O . GLU A 1 253 ? 8.652 -12.108 -9.134 1.00 80.00 253 GLU A O 1
ATOM 1823 N N . GLU A 1 254 ? 9.913 -13.138 -10.676 1.00 84.19 254 GLU A N 1
ATOM 1824 C CA . GLU A 1 254 ? 10.470 -14.138 -9.770 1.00 84.19 254 GLU A CA 1
ATOM 1825 C C . GLU A 1 254 ? 11.189 -13.500 -8.569 1.00 84.19 254 GLU A C 1
ATOM 1827 O O . GLU A 1 254 ? 12.036 -12.621 -8.730 1.00 84.19 254 GLU A O 1
ATOM 1832 N N . VAL A 1 255 ? 10.872 -13.979 -7.364 1.00 86.69 255 VAL A N 1
ATOM 1833 C CA . VAL A 1 255 ? 11.508 -13.566 -6.110 1.00 86.69 255 VAL A CA 1
ATOM 1834 C C . VAL A 1 255 ? 12.300 -14.734 -5.533 1.00 86.69 255 VAL A C 1
ATOM 1836 O O . VAL A 1 255 ? 11.740 -15.661 -4.943 1.00 86.69 255 VAL A O 1
ATOM 1839 N N . ASP A 1 256 ? 13.621 -14.637 -5.661 1.00 89.06 256 ASP A N 1
ATOM 1840 C CA . ASP A 1 256 ? 14.608 -15.474 -4.970 1.00 89.06 256 ASP A CA 1
ATOM 1841 C C . ASP A 1 256 ? 15.617 -14.576 -4.235 1.00 89.06 256 ASP A C 1
ATOM 1843 O O . ASP A 1 256 ? 16.707 -14.284 -4.734 1.00 89.06 256 ASP A O 1
ATOM 1847 N N . ASP A 1 257 ? 15.202 -14.027 -3.087 1.00 87.44 257 ASP A N 1
ATOM 1848 C CA . ASP A 1 257 ? 15.992 -13.070 -2.302 1.00 87.44 257 ASP A CA 1
ATOM 1849 C C . ASP A 1 257 ? 16.320 -13.618 -0.899 1.00 87.44 257 ASP A C 1
ATOM 1851 O O . ASP A 1 257 ? 15.518 -13.469 0.032 1.00 87.44 257 ASP A O 1
ATOM 1855 N N . PRO A 1 258 ? 17.527 -14.187 -0.699 1.00 86.00 258 PRO A N 1
ATOM 1856 C CA . PRO A 1 258 ? 17.983 -14.662 0.607 1.00 86.00 258 PRO A CA 1
ATOM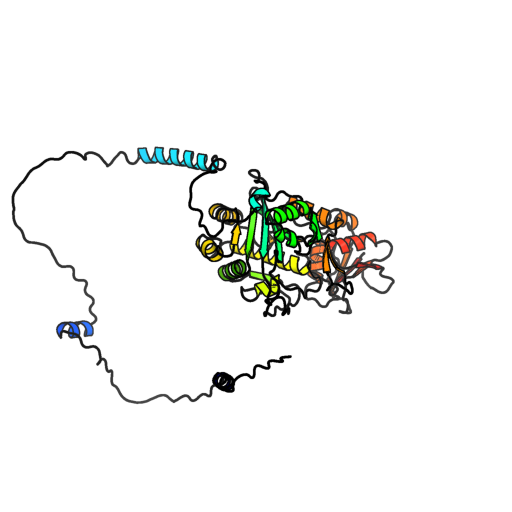 1857 C C . PRO A 1 258 ? 18.060 -13.578 1.694 1.00 86.00 258 PRO A C 1
ATOM 1859 O O . PRO A 1 258 ? 18.141 -13.909 2.879 1.00 86.00 258 PRO A O 1
ATOM 1862 N N . LEU A 1 259 ? 18.087 -12.290 1.320 1.00 83.06 259 LEU A N 1
ATOM 1863 C CA . LEU A 1 259 ? 18.049 -11.168 2.265 1.00 83.06 259 LEU A CA 1
ATOM 1864 C C . LEU A 1 259 ? 16.616 -10.828 2.695 1.00 83.06 259 LEU A C 1
ATOM 1866 O O . LEU A 1 259 ? 16.423 -10.281 3.783 1.00 83.06 259 LEU A O 1
ATOM 1870 N N . ALA A 1 260 ? 15.619 -11.173 1.879 1.00 85.88 260 ALA A N 1
ATOM 1871 C CA . ALA A 1 260 ? 14.203 -10.977 2.178 1.00 85.88 260 ALA A CA 1
ATOM 1872 C C . ALA A 1 260 ? 13.611 -12.149 2.975 1.00 85.88 260 ALA A C 1
ATOM 1874 O O . ALA A 1 260 ? 12.810 -11.950 3.897 1.00 85.88 260 ALA A O 1
ATOM 1875 N N . GLY A 1 261 ? 14.033 -13.373 2.656 1.00 87.31 261 GLY A N 1
ATOM 1876 C CA . GLY A 1 261 ? 13.559 -14.584 3.309 1.00 87.31 261 GLY A CA 1
ATOM 1877 C C . GLY A 1 261 ? 14.111 -15.857 2.676 1.00 87.31 261 GLY A C 1
ATOM 1878 O O . GLY A 1 261 ? 15.147 -15.853 2.026 1.00 87.31 261 GLY A O 1
ATOM 1879 N N . HIS A 1 262 ? 13.443 -16.976 2.936 1.00 87.06 262 HIS A N 1
ATOM 1880 C CA . HIS A 1 262 ? 13.876 -18.307 2.491 1.00 87.06 262 HIS A CA 1
ATOM 1881 C C . HIS A 1 262 ? 12.927 -18.929 1.461 1.00 87.06 262 HIS A C 1
ATOM 1883 O O . HIS A 1 262 ? 13.172 -20.049 1.013 1.00 87.06 262 HIS A O 1
ATOM 1889 N N . ALA A 1 263 ? 11.824 -18.248 1.141 1.00 90.75 263 ALA A N 1
ATOM 1890 C CA . ALA A 1 263 ? 10.867 -18.725 0.158 1.00 90.75 263 ALA A CA 1
ATOM 1891 C C . ALA A 1 263 ? 11.343 -18.383 -1.257 1.00 90.75 263 ALA A C 1
ATOM 1893 O O . ALA A 1 263 ? 11.969 -17.354 -1.485 1.00 90.75 263 ALA A O 1
ATOM 1894 N N . TYR A 1 264 ? 10.997 -19.247 -2.199 1.00 92.50 264 TYR A N 1
ATOM 1895 C CA . TYR A 1 264 ? 11.113 -18.976 -3.623 1.00 92.50 264 TYR A CA 1
ATOM 1896 C C . TYR A 1 264 ? 9.712 -18.712 -4.167 1.00 92.50 264 TYR A C 1
ATOM 1898 O O . TYR A 1 264 ? 8.819 -19.531 -3.933 1.00 92.50 264 TYR A O 1
ATOM 1906 N N . LEU A 1 265 ? 9.519 -17.605 -4.884 1.00 92.19 265 LEU A N 1
ATOM 1907 C CA . LEU A 1 265 ? 8.233 -17.250 -5.486 1.00 92.19 265 LEU A CA 1
ATOM 1908 C C . LEU A 1 265 ? 8.413 -17.080 -6.989 1.00 92.19 265 LEU A C 1
ATOM 1910 O O . LEU A 1 265 ? 9.151 -16.207 -7.437 1.00 92.19 265 LEU A O 1
ATOM 1914 N N . ALA A 1 266 ? 7.729 -17.909 -7.773 1.00 85.88 266 ALA A N 1
ATOM 1915 C CA . ALA A 1 266 ? 7.705 -17.752 -9.224 1.00 85.88 266 ALA A CA 1
ATOM 1916 C C . ALA A 1 266 ? 6.915 -16.492 -9.617 1.00 85.88 266 ALA A C 1
ATOM 1918 O O . ALA A 1 266 ? 6.102 -16.003 -8.837 1.00 85.88 266 ALA A O 1
ATOM 1919 N N . ALA A 1 267 ? 7.101 -15.992 -10.838 1.00 82.25 267 ALA A N 1
ATOM 1920 C CA . ALA A 1 267 ? 6.216 -14.961 -11.375 1.00 82.25 267 ALA A CA 1
ATOM 1921 C C . ALA A 1 267 ? 4.794 -15.510 -11.622 1.00 82.25 267 ALA A C 1
ATOM 1923 O O . ALA A 1 267 ? 4.613 -16.681 -11.971 1.00 82.25 267 ALA A O 1
ATOM 1924 N N . GLY A 1 268 ? 3.795 -14.639 -11.497 1.00 75.44 268 GLY A N 1
ATOM 1925 C CA . GLY A 1 268 ? 2.382 -14.898 -11.736 1.00 75.44 268 GLY A CA 1
ATOM 1926 C C . GLY A 1 268 ? 1.536 -15.047 -10.469 1.00 75.44 268 GLY A C 1
ATOM 1927 O O . GLY A 1 268 ? 2.014 -14.995 -9.328 1.00 75.44 268 GLY A O 1
ATOM 1928 N N . ARG A 1 269 ? 0.237 -15.253 -10.703 1.00 80.88 269 ARG A N 1
ATOM 1929 C CA . ARG A 1 269 ? -0.780 -15.376 -9.659 1.00 80.88 269 ARG A CA 1
ATOM 1930 C C . ARG A 1 269 ? -0.581 -16.642 -8.836 1.00 80.88 269 ARG A C 1
ATOM 1932 O O . ARG A 1 269 ? -0.648 -17.752 -9.364 1.00 80.88 269 ARG A O 1
ATOM 1939 N N . GLN A 1 270 ? -0.398 -16.472 -7.533 1.00 85.00 270 GLN A N 1
ATOM 1940 C CA . GLN A 1 270 ? -0.218 -17.574 -6.596 1.00 85.00 270 GLN A CA 1
ATOM 1941 C C . GLN A 1 270 ? -0.787 -17.243 -5.216 1.00 85.00 270 GLN A C 1
ATOM 1943 O O . GLN A 1 270 ? -1.078 -16.092 -4.892 1.00 85.00 270 GLN A O 1
ATOM 1948 N N . HIS A 1 271 ? -0.944 -18.281 -4.401 1.00 91.69 271 HIS A N 1
ATOM 1949 C CA . HIS A 1 271 ? -1.402 -18.148 -3.028 1.00 91.69 271 HIS A CA 1
ATOM 1950 C C . HIS A 1 271 ? -0.210 -17.915 -2.095 1.00 91.69 271 HIS A C 1
ATOM 1952 O O . HIS A 1 271 ? 0.673 -18.766 -1.999 1.00 91.69 271 HIS A O 1
ATOM 1958 N N . ILE A 1 272 ? -0.197 -16.774 -1.411 1.00 93.69 272 ILE A N 1
ATOM 1959 C CA . ILE A 1 272 ? 0.859 -16.349 -0.492 1.00 93.69 272 ILE A CA 1
ATOM 1960 C C . ILE A 1 272 ? 0.418 -16.636 0.939 1.00 93.69 272 ILE A C 1
ATOM 1962 O O . ILE A 1 272 ? -0.542 -16.059 1.452 1.00 93.69 272 ILE A O 1
ATOM 1966 N N . ASP A 1 273 ? 1.130 -17.539 1.598 1.00 92.56 273 ASP A N 1
ATOM 1967 C CA . ASP A 1 273 ? 0.900 -17.902 2.990 1.00 92.56 273 ASP A CA 1
ATOM 1968 C C . ASP A 1 273 ? 1.764 -17.076 3.958 1.00 92.56 273 ASP A C 1
ATOM 1970 O O . ASP A 1 273 ? 2.519 -16.182 3.573 1.00 92.56 273 ASP A O 1
ATOM 1974 N N . ALA A 1 274 ? 1.640 -17.358 5.256 1.00 89.25 274 ALA A N 1
ATOM 1975 C CA . ALA A 1 274 ? 2.426 -16.664 6.270 1.00 89.25 274 ALA A CA 1
ATOM 1976 C C . ALA A 1 274 ? 3.938 -16.940 6.138 1.00 89.25 274 ALA A C 1
ATOM 1978 O O . ALA A 1 274 ? 4.734 -16.070 6.470 1.00 89.25 274 ALA A O 1
ATOM 1979 N N . ASP A 1 275 ? 4.358 -18.102 5.635 1.00 89.31 275 ASP A N 1
ATOM 1980 C CA . ASP A 1 275 ? 5.783 -18.442 5.540 1.00 89.31 275 ASP A CA 1
ATOM 1981 C C . ASP A 1 275 ? 6.466 -17.697 4.377 1.00 89.31 275 ASP A C 1
ATOM 1983 O O . ASP A 1 275 ? 7.627 -17.289 4.473 1.00 89.31 275 ASP A O 1
ATOM 1987 N N . SER A 1 276 ? 5.724 -17.458 3.294 1.00 93.94 276 SER A N 1
ATOM 1988 C CA . SER A 1 276 ? 6.197 -16.771 2.089 1.00 93.94 276 SER A CA 1
ATOM 1989 C C . SER A 1 276 ? 6.000 -15.252 2.102 1.00 93.94 276 SER A C 1
ATOM 1991 O O . SER A 1 276 ? 6.796 -14.543 1.479 1.00 93.94 276 SER A O 1
ATOM 1993 N N . VAL A 1 277 ? 5.008 -14.722 2.836 1.00 93.62 277 VAL A N 1
ATOM 1994 C CA . VAL A 1 277 ? 4.629 -13.294 2.766 1.00 93.62 277 VAL A CA 1
ATOM 1995 C C . VAL A 1 277 ? 5.771 -12.335 3.093 1.00 93.62 277 VAL A C 1
ATOM 1997 O O . VAL A 1 277 ? 5.924 -11.310 2.434 1.00 93.62 277 VAL A O 1
ATOM 2000 N N . LEU A 1 278 ? 6.612 -12.656 4.079 1.00 92.50 278 LEU A N 1
ATOM 2001 C CA . LEU A 1 278 ? 7.734 -11.783 4.430 1.00 92.50 278 LEU A CA 1
ATOM 2002 C C . LEU A 1 278 ? 8.766 -11.721 3.309 1.00 92.50 278 LEU A C 1
ATOM 2004 O O . LEU A 1 278 ? 9.283 -10.644 3.035 1.00 92.50 278 LEU A O 1
ATOM 2008 N N . THR A 1 279 ? 9.023 -12.848 2.641 1.00 93.69 279 THR A N 1
ATOM 2009 C CA . THR A 1 279 ? 9.931 -12.886 1.491 1.00 93.69 279 THR A CA 1
ATOM 2010 C C . THR A 1 279 ? 9.394 -12.007 0.366 1.00 93.69 279 THR A C 1
ATOM 2012 O O . THR A 1 279 ? 10.136 -11.189 -0.167 1.00 93.69 279 THR A O 1
ATOM 2015 N N . LEU A 1 280 ? 8.092 -12.101 0.072 1.00 93.06 280 LEU A N 1
ATOM 2016 C CA . LEU A 1 280 ? 7.444 -11.287 -0.955 1.00 93.06 280 LEU A CA 1
ATOM 2017 C C . LEU A 1 280 ? 7.553 -9.783 -0.659 1.00 93.06 280 LEU A C 1
ATOM 2019 O O . LEU A 1 280 ? 7.961 -9.006 -1.517 1.00 93.06 280 LEU A O 1
ATOM 2023 N N . LEU A 1 281 ? 7.194 -9.360 0.556 1.00 92.19 281 LEU A N 1
ATOM 2024 C CA . LEU A 1 281 ? 7.106 -7.934 0.894 1.00 92.19 281 LEU A CA 1
ATOM 2025 C C . LEU A 1 281 ? 8.470 -7.279 1.159 1.00 92.19 281 LEU A C 1
ATOM 2027 O O . LEU A 1 281 ? 8.593 -6.057 1.029 1.00 92.19 281 LEU A O 1
ATOM 2031 N N . ARG A 1 282 ? 9.489 -8.066 1.531 1.00 91.69 282 ARG A N 1
ATOM 2032 C CA . ARG A 1 282 ? 10.862 -7.591 1.774 1.00 91.69 282 ARG A CA 1
ATOM 2033 C C . ARG A 1 282 ? 11.764 -7.666 0.538 1.00 91.69 282 ARG A C 1
ATOM 2035 O O . ARG A 1 282 ? 12.869 -7.145 0.612 1.00 91.69 282 ARG A O 1
ATOM 2042 N N . ALA A 1 283 ? 11.331 -8.305 -0.551 1.00 89.00 283 ALA A N 1
ATOM 2043 C CA . ALA A 1 283 ? 12.148 -8.523 -1.744 1.00 89.00 283 ALA A CA 1
ATOM 2044 C C . ALA A 1 283 ? 12.782 -7.224 -2.267 1.00 89.00 283 ALA A C 1
ATOM 2046 O O . ALA A 1 283 ? 12.091 -6.247 -2.561 1.00 89.00 283 ALA A O 1
ATOM 2047 N N . THR A 1 284 ? 14.110 -7.229 -2.396 1.00 81.50 284 THR A N 1
ATOM 2048 C CA . THR A 1 284 ? 14.907 -6.083 -2.868 1.00 81.50 284 THR A CA 1
ATOM 2049 C C . THR A 1 284 ? 15.607 -6.345 -4.197 1.00 81.50 284 THR A C 1
ATOM 2051 O O . THR A 1 284 ? 16.020 -5.404 -4.874 1.00 81.50 284 THR A O 1
ATOM 2054 N N . ASN A 1 285 ? 15.713 -7.606 -4.611 1.00 79.75 285 ASN A N 1
ATOM 2055 C CA . ASN A 1 285 ? 16.280 -8.033 -5.893 1.00 79.75 285 ASN A CA 1
ATOM 2056 C C . ASN A 1 285 ? 15.305 -7.890 -7.082 1.00 79.75 285 ASN A C 1
ATOM 2058 O O . ASN A 1 285 ? 15.461 -8.565 -8.096 1.00 79.75 285 ASN A O 1
ATOM 2062 N N . LEU A 1 286 ? 14.325 -6.999 -6.954 1.00 75.69 286 LEU A N 1
ATOM 2063 C CA . LEU A 1 286 ? 13.343 -6.685 -7.983 1.00 75.69 286 LEU A CA 1
ATOM 2064 C C . LEU A 1 286 ? 13.948 -5.757 -9.048 1.00 75.69 286 LEU A C 1
ATOM 2066 O O . LEU A 1 286 ? 14.780 -4.895 -8.748 1.00 75.69 286 LEU A O 1
ATOM 2070 N N . SER A 1 287 ? 13.495 -5.878 -10.293 1.00 65.75 287 SER A N 1
ATOM 2071 C CA . SER A 1 287 ? 14.060 -5.178 -11.453 1.00 65.75 287 SER A CA 1
ATOM 2072 C C . SER A 1 287 ? 13.926 -3.651 -11.383 1.00 65.75 287 SER A C 1
ATOM 2074 O O . SER A 1 287 ? 14.798 -2.941 -11.881 1.00 65.75 287 SER A O 1
ATOM 2076 N N . LYS A 1 288 ? 12.893 -3.118 -10.709 1.00 60.81 288 LYS A N 1
ATOM 2077 C CA . LYS A 1 288 ? 12.852 -1.710 -10.255 1.00 60.81 288 LYS A CA 1
ATOM 2078 C C . LYS A 1 288 ? 12.744 -1.666 -8.734 1.00 60.81 288 LYS A C 1
ATOM 2080 O O . LYS A 1 288 ? 11.635 -1.743 -8.193 1.00 60.81 288 LYS A O 1
ATOM 2085 N N . GLN A 1 289 ? 13.891 -1.537 -8.068 1.00 66.50 289 GLN A N 1
ATOM 2086 C CA . GLN A 1 289 ? 13.991 -1.457 -6.608 1.00 66.50 289 GLN A CA 1
ATOM 2087 C C . GLN A 1 289 ? 13.141 -0.306 -6.051 1.00 66.50 289 GLN A C 1
ATOM 2089 O O . GLN A 1 289 ? 13.132 0.793 -6.610 1.00 66.50 289 GLN A O 1
ATOM 2094 N N . GLY A 1 290 ? 12.424 -0.552 -4.953 1.00 71.88 290 GLY A N 1
ATOM 2095 C CA . GLY A 1 290 ? 11.522 0.411 -4.315 1.00 71.88 290 GLY A CA 1
ATOM 2096 C C . GLY A 1 290 ? 10.146 0.506 -4.983 1.00 71.88 290 GLY A C 1
ATOM 2097 O O . GLY A 1 290 ? 9.143 0.253 -4.324 1.00 71.88 290 GLY A O 1
ATOM 2098 N N . LEU A 1 291 ? 10.079 0.809 -6.287 1.00 77.44 291 LEU A N 1
ATOM 2099 C CA . LEU A 1 291 ? 8.794 0.981 -6.986 1.00 77.44 291 LEU A CA 1
ATOM 2100 C C . LEU A 1 291 ? 8.027 -0.341 -7.134 1.00 77.44 291 LEU A C 1
ATOM 2102 O O . LEU A 1 291 ? 6.865 -0.419 -6.744 1.00 77.44 291 LEU A O 1
ATOM 2106 N N . THR A 1 292 ? 8.678 -1.389 -7.656 1.00 76.62 292 THR A N 1
ATOM 2107 C CA . THR A 1 292 ? 8.038 -2.712 -7.834 1.00 76.62 292 THR A CA 1
ATOM 2108 C C . THR A 1 292 ? 7.657 -3.302 -6.479 1.00 76.62 292 THR A C 1
ATOM 2110 O O . THR A 1 292 ? 6.577 -3.859 -6.314 1.00 76.62 292 THR A O 1
ATOM 2113 N N . GLN A 1 293 ? 8.515 -3.103 -5.476 1.00 85.69 293 GLN A N 1
ATOM 2114 C CA . GLN A 1 293 ? 8.236 -3.514 -4.105 1.00 85.69 293 GLN A CA 1
ATOM 2115 C C . GLN A 1 293 ? 6.977 -2.823 -3.565 1.00 85.69 293 GLN A C 1
ATOM 2117 O O . GLN A 1 293 ? 6.086 -3.494 -3.055 1.00 85.69 293 GLN A O 1
ATOM 2122 N N . ALA A 1 294 ? 6.858 -1.502 -3.720 1.00 85.69 294 ALA A N 1
ATOM 2123 C CA . ALA A 1 294 ? 5.686 -0.753 -3.275 1.00 85.69 294 ALA A CA 1
ATOM 2124 C C . ALA A 1 294 ? 4.399 -1.162 -4.019 1.00 85.69 294 ALA A C 1
ATOM 2126 O O . ALA A 1 294 ? 3.331 -1.210 -3.411 1.00 85.69 294 ALA A O 1
ATOM 2127 N N . GLN A 1 295 ? 4.485 -1.522 -5.303 1.00 84.62 295 GLN A N 1
ATOM 2128 C CA . GLN A 1 295 ? 3.351 -2.069 -6.060 1.00 84.62 295 GLN A CA 1
ATOM 2129 C C . GLN A 1 295 ? 2.883 -3.415 -5.490 1.00 84.62 295 GLN A C 1
ATOM 2131 O O . GLN A 1 295 ? 1.695 -3.580 -5.213 1.00 84.62 295 GLN A O 1
ATOM 2136 N N . ILE A 1 296 ? 3.814 -4.346 -5.245 1.00 84.94 296 ILE A N 1
ATOM 2137 C CA . ILE A 1 296 ? 3.528 -5.641 -4.607 1.00 84.94 296 ILE A CA 1
ATOM 2138 C C . ILE A 1 296 ? 2.898 -5.426 -3.226 1.00 84.94 296 ILE A C 1
ATOM 2140 O O . ILE A 1 296 ? 1.875 -6.028 -2.904 1.00 84.94 296 ILE A O 1
ATOM 2144 N N . GLN A 1 297 ? 3.483 -4.537 -2.420 1.00 90.81 297 GLN A N 1
ATOM 2145 C CA . GLN A 1 297 ? 2.979 -4.193 -1.092 1.00 90.81 297 GLN A CA 1
ATOM 2146 C C . GLN A 1 297 ? 1.557 -3.615 -1.152 1.00 90.81 297 GLN A C 1
ATOM 2148 O O . GLN A 1 297 ? 0.712 -3.993 -0.343 1.00 90.81 297 GLN A O 1
ATOM 2153 N N . GLY A 1 298 ? 1.266 -2.744 -2.119 1.00 87.50 298 GLY A N 1
ATOM 2154 C CA . GLY A 1 298 ? -0.063 -2.167 -2.316 1.00 87.50 298 GLY A CA 1
ATOM 2155 C C . GLY A 1 298 ? -1.117 -3.187 -2.721 1.00 87.50 298 GLY A C 1
ATOM 2156 O O . GLY A 1 298 ? -2.184 -3.233 -2.111 1.00 87.50 298 GLY A O 1
ATOM 2157 N N . ALA A 1 299 ? -0.800 -4.039 -3.697 1.00 84.00 299 ALA A N 1
ATOM 2158 C CA . ALA A 1 299 ? -1.685 -5.119 -4.127 1.00 84.00 299 ALA A CA 1
ATOM 2159 C C . ALA A 1 299 ? -1.968 -6.099 -2.977 1.00 84.00 299 ALA A C 1
ATOM 2161 O O . ALA A 1 299 ? -3.121 -6.435 -2.709 1.00 84.00 299 ALA A O 1
ATOM 2162 N N . PHE A 1 300 ? -0.927 -6.484 -2.232 1.00 88.06 300 PHE A N 1
ATOM 2163 C CA . PHE A 1 300 ? -1.066 -7.319 -1.043 1.00 88.06 300 PHE A CA 1
ATOM 2164 C C . PHE A 1 300 ? -1.969 -6.676 0.020 1.00 88.06 300 PHE A C 1
ATOM 2166 O O . PHE A 1 300 ? -2.832 -7.353 0.577 1.00 88.06 300 PHE A O 1
ATOM 2173 N N . LEU A 1 301 ? -1.798 -5.380 0.310 1.00 88.50 301 LEU A N 1
ATOM 2174 C CA . LEU A 1 301 ? -2.642 -4.674 1.278 1.00 88.50 301 LEU A CA 1
ATOM 2175 C C . LEU A 1 301 ? -4.104 -4.621 0.831 1.00 88.50 301 LEU A C 1
ATOM 2177 O O . LEU A 1 301 ? -4.982 -4.836 1.664 1.00 88.50 301 LEU A O 1
ATOM 2181 N N . ALA A 1 302 ? -4.372 -4.354 -0.450 1.00 81.12 302 ALA A N 1
ATOM 2182 C CA . ALA A 1 302 ? -5.731 -4.327 -0.988 1.00 81.12 302 ALA A CA 1
ATOM 2183 C C . ALA A 1 302 ? -6.421 -5.689 -0.823 1.00 81.12 302 ALA A C 1
ATOM 2185 O O . ALA A 1 302 ? -7.530 -5.761 -0.293 1.00 81.12 302 ALA A O 1
ATOM 2186 N N . GLU A 1 303 ? -5.730 -6.773 -1.179 1.00 84.62 303 GLU A N 1
ATOM 2187 C CA . GLU A 1 303 ? -6.227 -8.141 -1.015 1.00 84.62 303 GLU A CA 1
ATOM 2188 C C . GLU A 1 303 ? -6.406 -8.526 0.461 1.00 84.62 303 GLU A C 1
ATOM 2190 O O . GLU A 1 303 ? -7.435 -9.086 0.850 1.00 84.62 303 GLU A O 1
ATOM 2195 N N . LEU A 1 304 ? -5.457 -8.162 1.329 1.00 86.44 304 LEU A N 1
ATOM 2196 C CA . LEU A 1 304 ? -5.569 -8.399 2.767 1.00 86.44 304 LEU A CA 1
ATOM 2197 C C . LEU A 1 304 ? -6.768 -7.652 3.369 1.00 86.44 304 LEU A C 1
ATOM 2199 O O . LEU A 1 304 ? -7.497 -8.232 4.179 1.00 86.44 304 LEU A O 1
ATOM 2203 N N . ILE A 1 305 ? -6.997 -6.394 2.979 1.00 83.19 305 ILE A N 1
ATOM 2204 C CA . ILE A 1 305 ? -8.148 -5.596 3.421 1.00 83.19 305 ILE A CA 1
ATOM 2205 C C . ILE A 1 305 ? -9.445 -6.237 2.932 1.00 83.19 305 ILE A C 1
ATOM 2207 O O . ILE A 1 305 ? -10.324 -6.500 3.753 1.00 83.19 305 ILE A O 1
ATOM 2211 N N . ALA A 1 306 ? -9.552 -6.541 1.638 1.00 79.56 306 ALA A N 1
ATOM 2212 C CA . ALA A 1 306 ? -10.746 -7.141 1.052 1.00 79.56 306 ALA A CA 1
ATOM 2213 C C . ALA A 1 306 ? -11.094 -8.477 1.724 1.00 79.56 306 ALA A C 1
ATOM 2215 O O . ALA A 1 306 ? -12.232 -8.695 2.140 1.00 79.56 306 ALA A O 1
ATOM 2216 N N . LYS A 1 307 ? -10.100 -9.346 1.937 1.00 83.56 307 LYS A N 1
ATOM 2217 C CA . LYS A 1 307 ? -10.295 -10.640 2.604 1.00 83.56 307 LYS A CA 1
ATOM 2218 C C . LYS A 1 307 ? -10.689 -10.492 4.074 1.00 83.56 307 LYS A C 1
ATOM 2220 O O . LYS A 1 307 ? -11.530 -11.242 4.567 1.00 83.56 307 LYS A O 1
ATOM 2225 N N . THR A 1 308 ? -10.109 -9.514 4.766 1.00 80.56 308 THR A N 1
ATOM 2226 C CA . THR A 1 308 ? -10.393 -9.255 6.184 1.00 80.56 308 THR A CA 1
ATOM 2227 C C . THR A 1 308 ? -11.749 -8.570 6.382 1.00 80.56 308 THR A C 1
ATOM 2229 O O . THR A 1 308 ? -12.404 -8.791 7.395 1.00 80.56 308 THR A O 1
ATOM 2232 N N . PHE A 1 309 ? -12.212 -7.733 5.453 1.00 80.44 309 PHE A N 1
ATOM 2233 C CA . PHE A 1 309 ? -13.499 -7.029 5.575 1.00 80.44 309 PHE A CA 1
ATOM 2234 C C . PHE A 1 309 ? -14.666 -7.802 4.962 1.00 80.44 309 PHE A C 1
ATOM 2236 O O . PHE A 1 309 ? -15.814 -7.621 5.380 1.00 80.44 309 PHE A O 1
ATOM 2243 N N . GLY A 1 310 ? -14.374 -8.691 4.015 1.00 75.75 310 GLY A N 1
ATOM 2244 C CA . GLY A 1 310 ? -15.343 -9.516 3.316 1.00 75.75 310 GLY A CA 1
ATOM 2245 C C . GLY A 1 310 ? -16.125 -10.485 4.209 1.00 75.75 310 GLY A C 1
ATOM 2246 O O . GLY A 1 310 ? -16.094 -10.464 5.445 1.00 75.75 310 GLY A O 1
ATOM 2247 N N . ALA A 1 311 ? -16.903 -11.346 3.563 1.00 69.19 311 ALA A N 1
ATOM 2248 C CA . ALA A 1 311 ? -17.670 -12.385 4.239 1.00 69.19 311 ALA A CA 1
ATOM 2249 C C . ALA A 1 311 ? -16.836 -13.664 4.445 1.00 69.19 311 ALA A C 1
ATOM 2251 O O . ALA A 1 311 ? -15.927 -13.960 3.675 1.00 69.19 311 ALA A O 1
ATOM 2252 N N . GLY A 1 312 ? -17.195 -14.459 5.456 1.00 73.44 312 GLY A N 1
ATOM 2253 C CA . GLY A 1 312 ? -16.597 -15.772 5.720 1.00 73.44 312 GLY A CA 1
ATOM 2254 C C . GLY A 1 312 ? -15.717 -15.814 6.969 1.00 73.44 312 GLY A C 1
ATOM 2255 O O . GLY A 1 312 ? -15.702 -14.885 7.774 1.00 73.44 312 GLY A O 1
ATOM 2256 N N . ASP A 1 313 ? -14.993 -16.920 7.133 1.00 72.06 313 ASP A N 1
ATOM 2257 C CA . ASP A 1 313 ? -14.228 -17.217 8.354 1.00 72.06 313 ASP A CA 1
ATOM 2258 C C . ASP A 1 313 ? -13.006 -16.302 8.549 1.00 72.06 313 ASP A C 1
ATOM 2260 O O . ASP A 1 313 ? -12.531 -16.132 9.671 1.00 72.06 313 ASP A O 1
ATOM 2264 N N . ALA A 1 314 ? -12.525 -15.684 7.466 1.00 74.44 314 ALA A N 1
ATOM 2265 C CA . ALA A 1 314 ? -11.427 -14.717 7.471 1.00 74.44 314 ALA A CA 1
ATOM 2266 C C . ALA A 1 314 ? -11.862 -13.2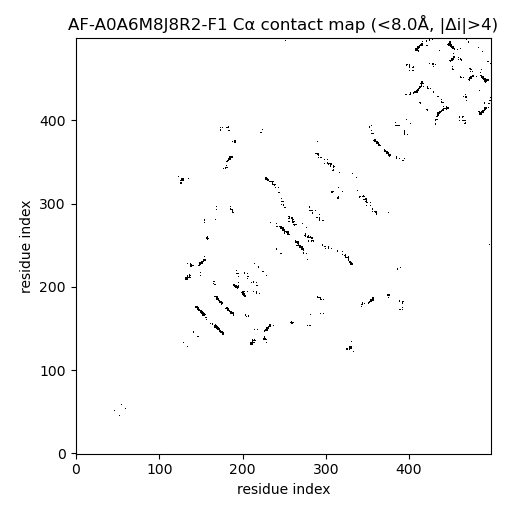93 7.875 1.00 74.44 314 ALA A C 1
ATOM 2268 O O . ALA A 1 314 ? -11.013 -12.413 8.020 1.00 74.44 314 ALA A O 1
ATOM 2269 N N . ARG A 1 315 ? -13.168 -13.060 8.073 1.00 80.31 315 ARG A N 1
ATOM 2270 C CA . ARG A 1 315 ? -13.714 -11.746 8.421 1.00 80.31 315 ARG A CA 1
ATOM 2271 C C . ARG A 1 315 ? -13.160 -11.238 9.752 1.00 80.31 315 ARG A C 1
ATOM 2273 O O . ARG A 1 315 ? -13.041 -11.978 10.737 1.00 80.31 315 ARG A O 1
ATOM 2280 N N . LEU A 1 316 ? -12.924 -9.930 9.811 1.00 76.19 316 LEU A N 1
ATOM 2281 C CA . LEU A 1 316 ? -12.569 -9.219 11.024 1.00 76.19 316 LEU A CA 1
ATOM 2282 C C . LEU A 1 316 ? -13.622 -9.465 12.099 1.00 76.19 316 LEU A C 1
ATOM 2284 O O . LEU A 1 316 ? -14.803 -9.160 11.955 1.00 76.19 316 LEU A O 1
ATOM 2288 N N . SER A 1 317 ? -13.161 -10.039 13.197 1.00 78.94 317 SER A N 1
ATOM 2289 C CA . SER A 1 317 ? -13.973 -10.410 14.343 1.00 78.94 317 SER A CA 1
ATOM 2290 C C . SER A 1 317 ? -13.202 -10.098 15.615 1.00 78.94 317 SER A C 1
ATOM 2292 O O . SER A 1 317 ? -11.982 -9.924 15.592 1.00 78.94 317 SER A O 1
ATOM 2294 N N . THR A 1 318 ? -13.894 -10.063 16.750 1.00 80.38 318 THR A N 1
ATOM 2295 C CA . THR A 1 318 ? -13.241 -9.927 18.059 1.00 80.38 318 THR A CA 1
ATOM 2296 C C . THR A 1 318 ? -12.196 -11.023 18.278 1.00 80.38 318 THR A C 1
ATOM 2298 O O . THR A 1 318 ? -11.087 -10.731 18.707 1.00 80.38 318 THR A O 1
ATOM 2301 N N . ALA A 1 319 ? -12.495 -12.259 17.865 1.00 77.62 319 ALA A N 1
ATOM 2302 C CA . ALA A 1 319 ? -11.559 -13.377 17.940 1.00 77.62 319 ALA A CA 1
ATOM 2303 C C . ALA A 1 319 ? -10.308 -13.171 17.068 1.00 77.62 319 ALA A C 1
ATOM 2305 O O . ALA A 1 319 ? -9.210 -13.541 17.486 1.00 77.62 319 ALA A O 1
ATOM 2306 N N . LEU A 1 320 ? -10.449 -12.590 15.869 1.00 74.69 320 LEU A N 1
ATOM 2307 C CA . LEU A 1 320 ? -9.300 -12.250 15.028 1.00 74.69 320 LEU A CA 1
ATOM 2308 C C . LEU A 1 320 ? -8.474 -11.120 15.658 1.00 74.69 320 LEU A C 1
ATOM 2310 O O . LEU A 1 320 ? -7.257 -11.258 15.771 1.00 74.69 320 LEU A O 1
ATOM 2314 N N . LEU A 1 321 ? -9.128 -10.056 16.135 1.00 75.69 321 LEU A N 1
ATOM 2315 C CA . LEU A 1 321 ? -8.483 -8.933 16.824 1.00 75.69 321 LEU A CA 1
ATOM 2316 C C . LEU A 1 321 ? -7.690 -9.390 18.059 1.00 75.69 321 LEU A C 1
ATOM 2318 O O . LEU A 1 321 ? -6.553 -8.958 18.246 1.00 75.69 321 LEU A O 1
ATOM 2322 N N . ASP A 1 322 ? -8.231 -10.321 18.846 1.00 78.00 322 ASP A N 1
ATOM 2323 C CA . ASP A 1 322 ? -7.549 -10.898 20.009 1.00 78.00 322 ASP A CA 1
ATOM 2324 C C . ASP A 1 322 ? -6.295 -11.698 19.616 1.00 78.00 322 ASP A C 1
ATOM 2326 O O . ASP A 1 322 ? -5.279 -11.652 20.313 1.00 78.00 322 ASP A O 1
ATOM 2330 N N . ARG A 1 323 ? -6.332 -12.409 18.478 1.00 72.75 323 ARG A N 1
ATOM 2331 C CA . ARG A 1 323 ? -5.182 -13.175 17.959 1.00 72.75 323 ARG A CA 1
ATOM 2332 C C . ARG A 1 323 ? -4.073 -12.272 17.430 1.00 72.75 323 ARG A C 1
ATOM 2334 O O . ARG A 1 323 ? -2.893 -12.571 17.625 1.00 72.75 323 ARG A O 1
ATOM 2341 N N . ILE A 1 324 ? -4.422 -11.190 16.737 1.00 69.56 324 ILE A N 1
ATOM 2342 C CA . ILE A 1 324 ? -3.431 -10.317 16.087 1.00 69.56 324 ILE A CA 1
ATOM 2343 C C . ILE A 1 324 ? -2.929 -9.212 17.017 1.00 69.56 324 ILE A C 1
ATOM 2345 O O . ILE A 1 324 ? -1.814 -8.724 16.827 1.00 69.56 324 ILE A O 1
ATOM 2349 N N . GLY A 1 325 ? -3.686 -8.884 18.067 1.00 68.50 325 GLY A N 1
ATOM 2350 C CA . GLY A 1 325 ? -3.494 -7.668 18.848 1.00 68.50 325 GLY A CA 1
ATOM 2351 C C . GLY A 1 325 ? -2.180 -7.530 19.610 1.00 68.50 325 GLY A C 1
ATOM 2352 O O . GLY A 1 325 ? -1.858 -6.434 20.033 1.00 68.50 325 GLY A O 1
ATOM 2353 N N . SER A 1 326 ? -1.370 -8.581 19.750 1.00 72.12 326 SER A N 1
ATOM 2354 C CA . SER A 1 326 ? -0.014 -8.452 20.312 1.00 72.12 326 SER A CA 1
ATOM 2355 C C . SER A 1 326 ? 1.024 -7.868 19.341 1.00 72.12 326 SER A C 1
ATOM 2357 O O . SER A 1 326 ? 2.121 -7.540 19.779 1.00 72.12 326 SER A O 1
ATOM 2359 N N . GLY A 1 327 ? 0.696 -7.742 18.051 1.00 73.38 327 GLY A N 1
ATOM 2360 C CA . GLY A 1 327 ? 1.586 -7.233 16.995 1.00 73.38 327 GLY A CA 1
ATOM 2361 C C . GLY A 1 327 ? 0.921 -6.197 16.093 1.00 73.38 327 GLY A C 1
ATOM 2362 O O . GLY A 1 327 ? 1.451 -5.879 15.037 1.00 73.38 327 GLY A O 1
ATOM 2363 N N . MET A 1 328 ? -0.243 -5.685 16.502 1.00 81.62 328 MET A N 1
ATOM 2364 C CA . MET A 1 328 ? -0.920 -4.554 15.875 1.00 81.62 328 MET A CA 1
ATOM 2365 C C . MET A 1 328 ? -1.191 -3.499 16.947 1.00 81.62 328 MET A C 1
ATOM 2367 O O . MET A 1 328 ? -1.667 -3.838 18.028 1.00 81.62 328 MET A O 1
ATOM 2371 N N . ARG A 1 329 ? -0.899 -2.231 16.657 1.00 83.75 329 ARG A N 1
ATOM 2372 C CA . ARG A 1 329 ? -1.182 -1.096 17.543 1.00 83.75 329 ARG A CA 1
ATOM 2373 C C . ARG A 1 329 ? -1.867 0.020 16.771 1.00 83.75 329 ARG A C 1
ATOM 2375 O O . ARG A 1 329 ? -1.447 0.346 15.668 1.00 83.75 329 ARG A O 1
ATOM 2382 N N . THR A 1 330 ? -2.900 0.617 17.340 1.00 84.19 330 THR A N 1
ATOM 2383 C CA . THR A 1 330 ? -3.663 1.702 16.731 1.00 84.19 330 THR A CA 1
ATOM 2384 C C . THR A 1 330 ? -4.398 2.538 17.782 1.00 84.19 330 THR A C 1
ATOM 2386 O O . THR A 1 330 ? -4.599 2.116 18.922 1.00 84.19 330 THR A O 1
ATOM 2389 N N . ASP A 1 331 ? -4.751 3.768 17.423 1.00 81.88 331 ASP A N 1
ATOM 2390 C CA . ASP A 1 331 ? -5.684 4.611 18.171 1.00 81.88 331 ASP A CA 1
ATOM 2391 C C . ASP A 1 331 ? -7.157 4.300 17.862 1.00 81.88 331 ASP A C 1
ATOM 2393 O O . ASP A 1 331 ? -8.038 4.776 18.578 1.00 81.88 331 ASP A O 1
ATOM 2397 N N . VAL A 1 332 ? -7.439 3.481 16.843 1.00 80.88 332 VAL A N 1
ATOM 2398 C CA . VAL A 1 332 ? -8.804 3.076 16.491 1.00 80.88 332 VAL A CA 1
ATOM 2399 C C . VAL A 1 332 ? -9.325 2.030 17.478 1.00 80.88 332 VAL A C 1
ATOM 2401 O O . VAL A 1 332 ? -8.674 1.023 17.761 1.00 80.88 332 VAL A O 1
ATOM 2404 N N . SER A 1 333 ? -10.538 2.237 17.993 1.00 81.56 333 SER A N 1
ATOM 2405 C CA . SER A 1 333 ? -11.170 1.265 18.885 1.00 81.56 333 SER A CA 1
ATOM 2406 C C . SER A 1 333 ? -11.532 -0.027 18.138 1.00 81.56 333 SER A C 1
ATOM 2408 O O . SER A 1 333 ? -11.910 0.001 16.966 1.00 81.56 333 SER A O 1
ATOM 2410 N N . SER A 1 334 ? -11.503 -1.178 18.819 1.00 77.06 334 SER A N 1
ATOM 2411 C CA . SER A 1 334 ? -11.938 -2.455 18.226 1.00 77.06 334 SER A CA 1
ATOM 2412 C C . SER A 1 334 ? -13.364 -2.387 17.670 1.00 77.06 334 SER A C 1
ATOM 2414 O O . SER A 1 334 ? -13.649 -2.980 16.636 1.00 77.06 334 SER A O 1
ATOM 2416 N N . GLY A 1 335 ? -14.257 -1.644 18.332 1.00 78.31 335 GLY A N 1
ATOM 2417 C CA . GLY A 1 335 ? -15.627 -1.453 17.862 1.00 78.31 335 GLY A CA 1
ATOM 2418 C C . GLY A 1 335 ? -15.699 -0.669 16.553 1.00 78.31 335 GLY A C 1
ATOM 2419 O O . GLY A 1 335 ? -16.492 -1.016 15.683 1.00 78.31 335 GLY A O 1
ATOM 2420 N N . ASP A 1 336 ? -14.860 0.352 16.385 1.00 80.50 336 ASP A N 1
ATOM 2421 C CA . ASP A 1 336 ? -14.831 1.143 15.153 1.00 80.50 336 ASP A CA 1
ATOM 2422 C C . ASP A 1 336 ? -14.132 0.403 14.008 1.00 80.50 336 ASP A C 1
ATOM 2424 O O . ASP A 1 336 ? -14.580 0.514 12.869 1.00 80.50 336 ASP A O 1
ATOM 2428 N N . LEU A 1 337 ? -13.128 -0.433 14.302 1.00 77.19 337 LEU A N 1
ATOM 2429 C CA . LEU A 1 337 ? -12.552 -1.362 13.322 1.00 77.19 337 LEU A CA 1
ATOM 2430 C C . LEU A 1 337 ? -13.607 -2.335 12.778 1.00 77.19 337 LEU A C 1
ATOM 2432 O O . LEU A 1 337 ? -13.704 -2.518 11.568 1.00 77.19 337 LEU A O 1
ATOM 2436 N N . LEU A 1 338 ? -14.428 -2.925 13.656 1.00 81.25 338 LEU A N 1
ATOM 2437 C CA . LEU A 1 338 ? -15.503 -3.836 13.247 1.00 81.25 338 LEU A CA 1
ATOM 2438 C C . LEU A 1 338 ? -16.584 -3.117 12.428 1.00 81.25 338 LEU A C 1
ATOM 2440 O O . LEU A 1 338 ? -16.992 -3.624 11.389 1.00 81.25 338 LEU A O 1
ATOM 2444 N N . LYS A 1 339 ? -16.993 -1.904 12.827 1.00 82.00 339 LYS A N 1
ATOM 2445 C CA . LYS A 1 339 ? -17.921 -1.084 12.026 1.00 82.00 339 LYS A CA 1
ATOM 2446 C C . LYS A 1 339 ? -17.339 -0.716 10.661 1.00 82.00 339 LYS A C 1
ATOM 2448 O O . LYS A 1 339 ? -18.081 -0.665 9.687 1.00 82.00 339 LYS A O 1
ATOM 2453 N N . GLY A 1 340 ? -16.037 -0.435 10.592 1.00 77.50 340 GLY A N 1
ATOM 2454 C CA . GLY A 1 340 ? -15.333 -0.204 9.333 1.00 77.50 340 GLY A CA 1
ATOM 2455 C C . GLY A 1 340 ? -15.389 -1.438 8.438 1.00 77.50 340 GLY A C 1
ATOM 2456 O O . GLY A 1 340 ? -15.822 -1.340 7.294 1.00 77.50 340 GLY A O 1
ATOM 2457 N N . ALA A 1 341 ? -15.059 -2.610 8.986 1.00 77.12 341 ALA A N 1
ATOM 2458 C CA . ALA A 1 341 ? -15.174 -3.876 8.267 1.00 77.12 341 ALA A CA 1
ATOM 2459 C C . ALA A 1 341 ? -16.604 -4.127 7.760 1.00 77.12 341 ALA A C 1
ATOM 2461 O O . ALA A 1 341 ? -16.784 -4.540 6.621 1.00 77.12 341 ALA A O 1
ATOM 2462 N N . ASP A 1 342 ? -17.630 -3.813 8.558 1.00 81.06 342 ASP A N 1
ATOM 2463 C CA . ASP A 1 342 ? -19.030 -3.900 8.133 1.00 81.06 342 ASP A CA 1
ATOM 2464 C C . ASP A 1 342 ? -19.368 -2.915 7.001 1.00 81.06 342 ASP A C 1
ATOM 2466 O O . ASP A 1 342 ? -20.049 -3.288 6.044 1.00 81.06 342 ASP A O 1
ATOM 2470 N N . ALA A 1 343 ? -18.893 -1.669 7.089 1.00 81.06 343 ALA A N 1
ATOM 2471 C CA . ALA A 1 343 ? -19.181 -0.618 6.112 1.00 81.06 343 ALA A CA 1
ATOM 2472 C C . ALA A 1 343 ? -18.604 -0.920 4.721 1.00 81.06 343 ALA A C 1
ATOM 2474 O O . ALA A 1 343 ? -19.225 -0.574 3.715 1.00 81.06 343 ALA A O 1
ATOM 2475 N N . PHE A 1 344 ? -17.452 -1.591 4.680 1.00 79.12 344 PHE A N 1
ATOM 2476 C CA . PHE A 1 344 ? -16.699 -1.896 3.463 1.00 79.12 344 PHE A CA 1
ATOM 2477 C C . PHE A 1 344 ? -16.739 -3.386 3.081 1.00 79.12 344 PHE A C 1
ATOM 2479 O O . PHE A 1 344 ? -16.016 -3.811 2.188 1.00 79.12 344 PHE A O 1
ATOM 2486 N N . ALA A 1 345 ? -17.609 -4.186 3.709 1.00 81.44 345 ALA A N 1
ATOM 2487 C CA . ALA A 1 345 ? -17.676 -5.640 3.514 1.00 81.44 345 ALA A CA 1
ATOM 2488 C C . ALA A 1 345 ? -18.003 -6.098 2.082 1.00 81.44 345 ALA A C 1
ATOM 2490 O O . ALA A 1 345 ? -17.838 -7.274 1.765 1.00 81.44 345 ALA A O 1
ATOM 2491 N N . ALA A 1 346 ? -18.532 -5.195 1.253 1.00 80.19 346 ALA A N 1
ATOM 2492 C CA . ALA A 1 346 ? -18.875 -5.467 -0.137 1.00 80.19 346 ALA A CA 1
ATOM 2493 C C . ALA A 1 346 ? -17.704 -5.245 -1.110 1.00 80.19 346 ALA A C 1
ATOM 2495 O O . ALA A 1 346 ? -17.837 -5.623 -2.268 1.00 80.19 346 ALA A O 1
ATOM 2496 N N . LEU A 1 347 ? -16.600 -4.632 -0.664 1.00 72.38 347 LEU A N 1
ATOM 2497 C CA . LEU A 1 347 ? -15.449 -4.355 -1.520 1.00 72.38 347 LEU A CA 1
ATOM 2498 C C . LEU A 1 347 ? -14.638 -5.629 -1.764 1.00 72.38 347 LEU A C 1
ATOM 2500 O O . LEU A 1 347 ? -14.266 -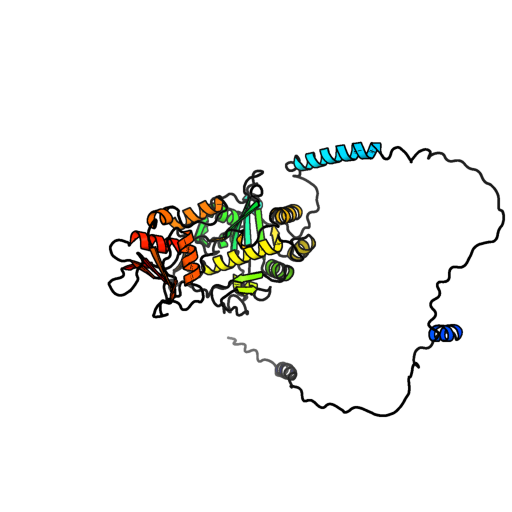6.340 -0.827 1.00 72.38 347 LEU A O 1
ATOM 2504 N N . SER A 1 348 ? -14.331 -5.883 -3.029 1.00 76.69 348 SER A N 1
ATOM 2505 C CA . SER A 1 348 ? -13.261 -6.781 -3.448 1.00 76.69 348 SER A CA 1
ATOM 2506 C C . SER A 1 348 ? -11.945 -6.009 -3.582 1.00 76.69 348 SER A C 1
ATOM 2508 O O . SER A 1 348 ? -11.928 -4.780 -3.568 1.00 76.69 348 SER A O 1
ATOM 2510 N N . ALA A 1 349 ? -10.822 -6.715 -3.723 1.00 68.25 349 ALA A N 1
ATOM 2511 C CA . ALA A 1 349 ? -9.519 -6.067 -3.861 1.00 68.25 349 ALA A CA 1
ATOM 2512 C C . ALA A 1 349 ? -9.433 -5.161 -5.101 1.00 68.25 349 ALA A C 1
ATOM 2514 O O . ALA A 1 349 ? -8.806 -4.108 -5.042 1.00 68.25 349 ALA A O 1
ATOM 2515 N N . GLY A 1 350 ? -10.110 -5.535 -6.194 1.00 70.44 350 GLY A N 1
ATOM 2516 C CA . GLY A 1 350 ? -10.177 -4.733 -7.419 1.00 70.44 350 GLY A CA 1
ATOM 2517 C C . GLY A 1 350 ? -10.999 -3.448 -7.279 1.00 70.44 350 GLY A C 1
ATOM 2518 O O . GLY A 1 350 ? -10.813 -2.527 -8.065 1.00 70.44 350 GLY A O 1
ATOM 2519 N N . ASP A 1 351 ? -11.857 -3.354 -6.258 1.00 75.25 351 ASP A N 1
ATOM 2520 C CA . ASP A 1 351 ? -12.642 -2.147 -5.969 1.00 75.25 351 ASP A CA 1
ATOM 2521 C C . ASP A 1 351 ? -11.861 -1.119 -5.132 1.00 75.25 351 ASP A C 1
ATOM 2523 O O . ASP A 1 351 ? -12.399 -0.062 -4.802 1.00 75.25 351 ASP A O 1
ATOM 2527 N N . ILE A 1 352 ? -10.621 -1.433 -4.734 1.00 76.62 352 ILE A N 1
ATOM 2528 C CA . ILE A 1 352 ? -9.760 -0.573 -3.918 1.00 76.62 352 ILE A CA 1
ATOM 2529 C C . ILE A 1 352 ? -8.648 -0.023 -4.817 1.00 76.62 352 ILE A C 1
ATOM 2531 O O . ILE A 1 352 ? -7.659 -0.720 -5.053 1.00 76.62 352 ILE A O 1
ATOM 2535 N N . PRO A 1 353 ? -8.747 1.228 -5.303 1.00 80.00 353 PRO A N 1
ATOM 2536 C CA . PRO A 1 353 ? -7.686 1.826 -6.092 1.00 80.00 353 PRO A CA 1
ATOM 2537 C C . PRO A 1 353 ? -6.376 1.878 -5.310 1.00 80.00 353 PRO A C 1
ATOM 2539 O O . PRO A 1 353 ? -6.322 2.392 -4.189 1.00 80.00 353 PRO A O 1
ATOM 2542 N N . VAL A 1 354 ? -5.311 1.365 -5.921 1.00 79.25 354 VAL A N 1
ATOM 2543 C CA . VAL A 1 354 ? -3.959 1.386 -5.362 1.00 79.25 354 VAL A CA 1
ATOM 2544 C C . VAL A 1 354 ? -3.099 2.328 -6.187 1.00 79.25 354 VAL A C 1
ATOM 2546 O O . VAL A 1 354 ? -2.882 2.124 -7.377 1.00 79.25 354 VAL A O 1
ATOM 2549 N N . SER A 1 355 ? -2.589 3.357 -5.527 1.00 86.25 355 SER A N 1
ATOM 2550 C CA . SER A 1 355 ? -1.626 4.308 -6.063 1.00 86.25 355 SER A CA 1
ATOM 2551 C C . SER A 1 355 ? -0.290 4.145 -5.350 1.00 86.25 355 SER A C 1
ATOM 2553 O O . SER A 1 355 ? -0.244 3.829 -4.163 1.00 86.25 355 SER A O 1
ATOM 2555 N N . VAL A 1 356 ? 0.810 4.386 -6.056 1.00 85.38 356 VAL A N 1
ATOM 2556 C CA . VAL A 1 356 ? 2.165 4.379 -5.491 1.00 85.38 356 VAL A CA 1
ATOM 2557 C C . VAL A 1 356 ? 2.793 5.737 -5.759 1.00 85.38 356 VAL A C 1
ATOM 2559 O O . VAL A 1 356 ? 2.605 6.282 -6.845 1.00 85.38 356 VAL A O 1
ATOM 2562 N N . VAL A 1 357 ? 3.539 6.285 -4.796 1.00 87.75 357 VAL A N 1
ATOM 2563 C CA . VAL A 1 357 ? 4.324 7.507 -5.030 1.00 87.75 357 VAL A CA 1
ATOM 2564 C C . VAL A 1 357 ? 5.284 7.261 -6.206 1.00 87.75 357 VAL A C 1
ATOM 2566 O O . VAL A 1 357 ? 6.151 6.385 -6.098 1.00 87.75 357 VAL A O 1
ATOM 2569 N N . PRO A 1 358 ? 5.139 7.991 -7.327 1.00 81.38 358 PRO A N 1
ATOM 2570 C CA . PRO A 1 358 ? 5.946 7.771 -8.513 1.00 81.38 358 PRO A CA 1
ATOM 2571 C C . PRO A 1 358 ? 7.364 8.286 -8.284 1.00 81.38 358 PRO A C 1
ATOM 2573 O O . PRO A 1 358 ? 7.594 9.231 -7.525 1.00 81.38 358 PRO A O 1
ATOM 2576 N N . GLY A 1 359 ? 8.331 7.650 -8.934 1.00 77.56 359 GLY A N 1
ATOM 2577 C CA . GLY A 1 359 ? 9.726 8.010 -8.761 1.00 77.56 359 GLY A CA 1
ATOM 2578 C C . GLY A 1 359 ? 10.690 6.917 -9.182 1.00 77.56 359 GLY A C 1
ATOM 2579 O O . GLY A 1 359 ? 10.314 5.891 -9.755 1.00 77.56 359 GLY A O 1
ATOM 2580 N N . SER A 1 360 ? 11.962 7.149 -8.881 1.00 76.69 360 SER A N 1
ATOM 2581 C CA . SER A 1 360 ? 13.045 6.238 -9.229 1.00 76.69 360 SER A CA 1
ATOM 2582 C C . SER A 1 360 ? 14.091 6.147 -8.128 1.00 76.69 360 SER A C 1
ATOM 2584 O O . SER A 1 360 ? 14.333 7.088 -7.370 1.00 76.69 360 SER A O 1
ATOM 2586 N N . THR A 1 361 ? 14.734 4.986 -8.049 1.00 77.25 361 THR A N 1
ATOM 2587 C CA . THR A 1 361 ? 15.823 4.749 -7.106 1.00 77.25 361 THR A CA 1
ATOM 2588 C C . THR A 1 361 ? 17.145 5.226 -7.704 1.00 77.25 361 THR A C 1
ATOM 2590 O O . THR A 1 361 ? 17.583 4.744 -8.745 1.00 77.25 361 THR A O 1
ATOM 2593 N N . SER A 1 362 ? 17.801 6.160 -7.020 1.00 74.00 362 SER A N 1
ATOM 2594 C CA . SER A 1 362 ? 19.142 6.653 -7.320 1.00 74.00 362 SER A CA 1
ATOM 2595 C C . SER A 1 362 ? 20.122 6.137 -6.269 1.00 74.00 362 SER A C 1
ATOM 2597 O O . SER A 1 362 ? 19.945 6.368 -5.071 1.00 74.00 362 SER A O 1
ATOM 2599 N N . VAL A 1 363 ? 21.173 5.441 -6.705 1.00 69.19 363 VAL A N 1
ATOM 2600 C CA . VAL A 1 363 ? 22.224 4.929 -5.817 1.00 69.19 363 VAL A CA 1
ATOM 2601 C C . VAL A 1 363 ? 23.460 5.808 -5.951 1.00 69.19 363 VAL A C 1
ATOM 2603 O O . VAL A 1 363 ? 24.169 5.774 -6.955 1.00 69.19 363 VAL A O 1
ATOM 2606 N N . SER A 1 364 ? 23.747 6.592 -4.913 1.00 60.88 364 SER A N 1
ATOM 2607 C CA . SER A 1 364 ? 24.979 7.376 -4.843 1.00 60.88 364 SER A CA 1
ATOM 2608 C C . SER A 1 364 ? 26.063 6.540 -4.173 1.00 60.88 364 SER A C 1
ATOM 2610 O O . SER A 1 364 ? 26.013 6.303 -2.964 1.00 60.88 364 SER A O 1
ATOM 2612 N N . THR A 1 365 ? 27.072 6.130 -4.939 1.00 55.38 365 THR A N 1
ATOM 2613 C CA . THR A 1 365 ? 28.240 5.417 -4.401 1.00 55.38 365 THR A CA 1
ATOM 2614 C C . THR A 1 365 ? 29.384 6.406 -4.213 1.00 55.38 365 THR A C 1
ATOM 2616 O O . THR A 1 365 ? 29.863 6.979 -5.185 1.00 55.38 365 THR A O 1
ATOM 2619 N N . ASN A 1 366 ? 29.833 6.613 -2.975 1.00 53.56 366 ASN A N 1
ATOM 2620 C CA . ASN A 1 366 ? 31.086 7.314 -2.689 1.00 53.56 366 ASN A CA 1
ATOM 2621 C C . ASN A 1 366 ? 32.092 6.307 -2.129 1.00 53.56 366 ASN A C 1
ATOM 2623 O O . ASN A 1 366 ? 31.718 5.438 -1.351 1.00 53.56 366 ASN A O 1
ATOM 2627 N N . LEU A 1 367 ? 33.381 6.445 -2.461 1.00 51.22 367 LEU A N 1
ATOM 2628 C CA . LEU A 1 367 ? 34.439 5.521 -2.009 1.00 51.22 367 LEU A CA 1
ATOM 2629 C C . LEU A 1 367 ? 34.568 5.393 -0.471 1.00 51.22 367 LEU A C 1
ATOM 2631 O O . LEU A 1 367 ? 35.234 4.476 0.002 1.00 51.22 367 LEU A O 1
ATOM 2635 N N . ALA A 1 368 ? 33.935 6.281 0.306 1.00 54.78 368 ALA A N 1
ATOM 2636 C CA . ALA A 1 368 ? 33.949 6.285 1.771 1.00 54.78 368 ALA A CA 1
ATOM 2637 C C . ALA A 1 368 ? 32.667 5.730 2.436 1.00 54.78 368 ALA A C 1
ATOM 2639 O O . ALA A 1 368 ? 32.691 5.420 3.626 1.00 54.78 368 ALA A O 1
ATOM 2640 N N . THR A 1 369 ? 31.559 5.578 1.704 1.00 49.31 369 THR A N 1
ATOM 2641 C CA . THR A 1 369 ? 30.267 5.103 2.230 1.00 49.31 369 THR A CA 1
ATOM 2642 C C . THR A 1 369 ? 29.720 3.995 1.336 1.00 49.31 369 THR A C 1
ATOM 2644 O O . THR A 1 369 ? 29.589 4.180 0.128 1.00 49.31 369 THR A O 1
ATOM 2647 N N . LYS A 1 370 ? 29.366 2.839 1.926 1.00 53.09 370 LYS A N 1
ATOM 2648 C CA . LYS A 1 370 ? 28.511 1.840 1.254 1.00 53.09 370 LYS A CA 1
ATOM 2649 C C . LYS A 1 370 ? 27.315 2.598 0.656 1.00 53.09 370 LYS A C 1
ATOM 2651 O O . LYS A 1 370 ? 26.724 3.402 1.372 1.00 53.09 370 LYS A O 1
ATOM 2656 N N . GLY A 1 371 ? 27.065 2.431 -0.645 1.00 58.00 371 GLY A N 1
ATOM 2657 C CA . GLY A 1 371 ? 26.193 3.314 -1.427 1.00 58.00 371 GLY A CA 1
ATOM 2658 C C . GLY A 1 371 ? 24.863 3.619 -0.735 1.00 58.00 371 GLY A C 1
ATOM 2659 O O . GLY A 1 371 ? 24.236 2.727 -0.169 1.00 58.00 371 GLY A O 1
ATOM 2660 N N . VAL A 1 372 ? 24.451 4.887 -0.762 1.00 63.31 372 VAL A N 1
ATOM 2661 C CA . VAL A 1 372 ? 23.153 5.304 -0.218 1.00 63.31 372 VAL A CA 1
ATOM 2662 C C . VAL A 1 372 ? 22.140 5.220 -1.350 1.00 63.31 372 VAL A C 1
ATOM 2664 O O . VAL A 1 372 ? 22.243 5.969 -2.325 1.00 63.31 372 VAL A O 1
ATOM 2667 N N . SER A 1 373 ? 21.195 4.291 -1.222 1.00 71.81 373 SER A N 1
ATOM 2668 C CA . SER A 1 373 ? 20.014 4.217 -2.080 1.00 71.81 373 SER A CA 1
ATOM 2669 C C . SER A 1 373 ? 19.027 5.309 -1.668 1.00 71.81 373 SER A C 1
ATOM 2671 O O . SER A 1 373 ? 18.807 5.516 -0.475 1.00 71.81 373 SER A O 1
ATOM 2673 N N . ARG A 1 374 ? 18.481 6.051 -2.632 1.00 83.06 374 ARG A N 1
ATOM 2674 C CA . ARG A 1 374 ? 17.466 7.089 -2.409 1.00 83.06 374 ARG A CA 1
ATOM 2675 C C . ARG A 1 374 ? 16.353 6.910 -3.419 1.00 83.06 374 ARG A C 1
ATOM 2677 O O . ARG A 1 374 ? 16.644 6.855 -4.609 1.00 83.06 374 ARG A O 1
ATOM 2684 N N . PHE A 1 375 ? 15.102 6.894 -2.981 1.00 86.56 375 PHE A N 1
ATOM 2685 C CA . PHE A 1 375 ? 13.977 6.967 -3.904 1.00 86.56 375 PHE A CA 1
ATOM 2686 C C . PHE A 1 375 ? 13.585 8.435 -4.099 1.00 86.56 375 PHE A C 1
ATOM 2688 O O . PHE A 1 375 ? 13.156 9.103 -3.158 1.00 86.56 375 PHE A O 1
ATOM 2695 N N . LEU A 1 376 ? 13.793 8.955 -5.306 1.00 85.19 376 LEU A N 1
ATOM 2696 C CA . LEU A 1 376 ? 13.470 10.329 -5.681 1.00 85.19 376 LEU A CA 1
ATOM 2697 C C . LEU A 1 376 ? 12.091 10.363 -6.330 1.00 85.19 376 LEU A C 1
ATOM 2699 O O . LEU A 1 376 ? 11.827 9.582 -7.243 1.00 85.19 376 LEU A O 1
ATOM 2703 N N . ILE A 1 377 ? 11.240 11.263 -5.847 1.00 84.44 377 ILE A N 1
ATOM 2704 C CA . ILE A 1 377 ? 9.878 11.449 -6.345 1.00 84.44 377 ILE A CA 1
ATOM 2705 C C . ILE A 1 377 ? 9.933 12.085 -7.736 1.00 84.44 377 ILE A C 1
ATOM 2707 O O . ILE A 1 377 ? 10.709 13.013 -7.969 1.00 84.44 377 ILE A O 1
ATOM 2711 N N . ASP A 1 378 ? 9.098 11.590 -8.642 1.00 81.75 378 ASP A N 1
ATOM 2712 C CA . ASP A 1 378 ? 8.759 12.293 -9.877 1.00 81.75 378 ASP A CA 1
ATOM 2713 C C . ASP A 1 378 ? 7.663 13.317 -9.552 1.00 81.75 378 ASP A C 1
ATOM 2715 O O . ASP A 1 378 ? 6.508 12.946 -9.356 1.00 81.75 378 ASP A O 1
ATOM 2719 N N . GLU A 1 379 ? 8.033 14.590 -9.394 1.00 81.12 379 GLU A N 1
ATOM 2720 C CA . GLU A 1 379 ? 7.116 15.639 -8.917 1.00 81.12 379 GLU A CA 1
ATOM 2721 C C . GLU A 1 379 ? 5.958 15.916 -9.889 1.00 81.12 379 GLU A C 1
ATOM 2723 O O . GLU A 1 379 ? 4.837 16.198 -9.449 1.00 81.12 379 GLU A O 1
ATOM 2728 N N . ASP A 1 380 ? 6.198 15.782 -11.197 1.00 73.38 380 ASP A N 1
ATOM 2729 C CA . ASP A 1 380 ? 5.177 16.010 -12.220 1.00 73.38 380 ASP A CA 1
ATOM 2730 C C . ASP A 1 380 ? 4.109 14.915 -12.130 1.00 73.38 380 ASP A C 1
ATOM 2732 O O . ASP A 1 380 ? 2.922 15.210 -11.947 1.00 73.38 380 ASP A O 1
ATOM 2736 N N . ALA A 1 381 ? 4.532 13.646 -12.132 1.00 71.62 381 ALA A N 1
ATOM 2737 C CA . ALA A 1 381 ? 3.632 12.508 -11.953 1.00 71.62 381 ALA A CA 1
ATOM 2738 C C . ALA A 1 381 ? 2.980 12.502 -10.559 1.00 71.62 381 ALA A C 1
ATOM 2740 O O . ALA A 1 381 ? 1.813 12.128 -10.400 1.00 71.62 381 ALA A O 1
ATOM 2741 N N . TRP A 1 382 ? 3.710 12.937 -9.529 1.00 83.94 382 TRP A N 1
ATOM 2742 C CA . TRP A 1 382 ? 3.223 12.935 -8.154 1.00 83.94 382 TRP A CA 1
ATOM 2743 C C . TRP A 1 382 ? 2.021 13.853 -7.965 1.00 83.94 382 TRP A C 1
ATOM 2745 O O . TRP A 1 382 ? 1.074 13.496 -7.260 1.00 83.94 382 TRP A O 1
ATOM 2755 N N . SER A 1 383 ? 2.021 15.011 -8.626 1.00 82.00 383 SER A N 1
ATOM 2756 C CA . SER A 1 383 ? 0.901 15.949 -8.564 1.00 82.00 383 SER A CA 1
ATOM 2757 C C . SER A 1 383 ? -0.429 15.300 -8.978 1.00 82.00 383 SER A C 1
ATOM 2759 O O . SER A 1 383 ? -1.435 15.471 -8.282 1.00 82.00 383 SER A O 1
ATOM 2761 N N . GLN A 1 384 ? -0.405 14.486 -10.038 1.00 77.25 384 GLN A N 1
ATOM 2762 C CA . GLN A 1 384 ? -1.565 13.785 -10.587 1.00 77.25 384 GLN A CA 1
ATOM 2763 C C . GLN A 1 384 ? -2.002 12.629 -9.684 1.00 77.25 384 GLN A C 1
ATOM 2765 O O . GLN A 1 384 ? -3.170 12.537 -9.304 1.00 77.25 384 GLN A O 1
ATOM 2770 N N . VAL A 1 385 ? -1.048 11.793 -9.257 1.00 80.69 385 VAL A N 1
ATOM 2771 C CA . VAL A 1 385 ? -1.313 10.666 -8.348 1.00 80.69 385 VAL A CA 1
ATOM 2772 C C . VAL A 1 385 ? -1.920 11.141 -7.034 1.00 80.69 385 VAL A C 1
ATOM 2774 O O . VAL A 1 385 ? -2.891 10.559 -6.548 1.00 80.69 385 VAL A O 1
ATOM 2777 N N . ARG A 1 386 ? -1.393 12.230 -6.469 1.00 88.12 386 ARG A N 1
ATOM 2778 C CA . ARG A 1 386 ? -1.921 12.813 -5.236 1.00 88.12 386 ARG A CA 1
ATOM 2779 C C . ARG A 1 386 ? -3.344 13.338 -5.422 1.00 88.12 386 ARG A C 1
ATOM 2781 O O . ARG A 1 386 ? -4.177 13.106 -4.549 1.00 88.12 386 ARG A O 1
ATOM 2788 N N . ALA A 1 387 ? -3.626 14.037 -6.524 1.00 87.12 387 ALA A N 1
ATOM 2789 C CA . ALA A 1 387 ? -4.963 14.557 -6.814 1.00 87.12 387 ALA A CA 1
ATOM 2790 C C . ALA A 1 387 ? -5.995 13.426 -6.917 1.00 87.12 387 ALA A C 1
ATOM 2792 O O . ALA A 1 387 ? -6.989 13.434 -6.190 1.00 87.12 387 ALA A O 1
ATOM 2793 N N . ALA A 1 388 ? -5.700 12.404 -7.717 1.00 82.12 388 ALA A N 1
ATOM 2794 C CA . ALA A 1 388 ? -6.593 11.270 -7.901 1.00 82.12 388 ALA A CA 1
ATOM 2795 C C . ALA A 1 388 ? -6.825 10.474 -6.606 1.00 82.12 388 ALA A C 1
ATOM 2797 O O . ALA A 1 388 ? -7.958 10.113 -6.280 1.00 82.12 388 ALA A O 1
ATOM 2798 N N . PHE A 1 389 ? -5.773 10.280 -5.803 1.00 87.75 389 PHE A N 1
ATOM 2799 C CA . PHE A 1 389 ? -5.898 9.653 -4.489 1.00 87.75 389 PHE A CA 1
ATOM 2800 C C . PHE A 1 389 ? -6.844 10.431 -3.560 1.00 87.75 389 PHE A C 1
ATOM 2802 O O . PHE A 1 389 ? -7.666 9.822 -2.873 1.00 87.75 389 PHE A O 1
ATOM 2809 N N . MET A 1 390 ? -6.775 11.768 -3.537 1.00 89.75 390 MET A N 1
ATOM 2810 C CA . MET A 1 390 ? -7.672 12.600 -2.717 1.00 89.75 390 MET A CA 1
ATOM 2811 C C . MET A 1 390 ? -9.142 12.484 -3.150 1.00 89.75 390 MET A C 1
ATOM 2813 O O . MET A 1 390 ? -10.044 12.532 -2.304 1.00 89.75 390 MET A O 1
ATOM 2817 N N . GLU A 1 391 ? -9.385 12.256 -4.439 1.00 87.56 391 GLU A N 1
ATOM 2818 C CA . GLU A 1 391 ? -10.713 11.989 -5.003 1.00 87.56 391 GLU A CA 1
ATOM 2819 C C . GLU A 1 391 ? -11.185 10.543 -4.766 1.00 87.56 391 GLU A C 1
ATOM 2821 O O . GLU A 1 391 ? -12.364 10.241 -4.934 1.00 87.56 391 GLU A O 1
ATOM 2826 N N . GLY A 1 392 ? -10.311 9.668 -4.255 1.00 76.88 392 GLY A N 1
ATOM 2827 C CA . GLY A 1 392 ? -10.615 8.262 -3.984 1.00 76.88 392 GLY A CA 1
ATOM 2828 C C . GLY A 1 392 ? -10.472 7.351 -5.197 1.00 76.88 392 GLY A C 1
ATOM 2829 O O . GLY A 1 392 ? -10.903 6.203 -5.129 1.00 76.88 392 GLY A O 1
ATOM 2830 N N . GLY A 1 393 ? -9.878 7.854 -6.277 1.00 68.38 393 GLY A N 1
ATOM 2831 C CA . GLY A 1 393 ? -9.569 7.097 -7.479 1.00 68.38 393 GLY A CA 1
ATOM 2832 C C . GLY A 1 393 ? -8.113 6.643 -7.532 1.00 68.38 393 GLY A C 1
ATOM 2833 O O . GLY A 1 393 ? -7.288 6.936 -6.661 1.00 68.38 393 GLY A O 1
ATOM 2834 N N . ARG A 1 394 ? -7.794 5.923 -8.604 1.00 61.06 394 ARG A N 1
ATOM 2835 C CA . ARG A 1 394 ? -6.424 5.817 -9.111 1.00 61.06 394 ARG A CA 1
ATOM 2836 C C . ARG A 1 394 ? -6.167 7.054 -9.963 1.00 61.06 394 ARG A C 1
ATOM 2838 O O . ARG A 1 394 ? -7.130 7.620 -10.473 1.00 61.06 394 ARG A O 1
ATOM 2845 N N . ALA A 1 395 ? -4.908 7.455 -10.143 1.00 50.34 395 ALA A N 1
ATOM 2846 C CA . ALA A 1 395 ? -4.587 8.322 -11.273 1.00 50.34 395 ALA A CA 1
ATOM 2847 C C . ALA A 1 395 ? -5.086 7.629 -12.543 1.00 50.34 395 ALA A C 1
ATOM 2849 O O . ALA A 1 395 ? -4.463 6.675 -13.009 1.00 50.34 395 ALA A O 1
ATOM 2850 N N . GLU A 1 396 ? -6.244 8.059 -13.046 1.00 42.66 396 GLU A N 1
ATOM 2851 C CA . GLU A 1 396 ? -6.562 7.872 -14.448 1.00 42.66 396 GLU A CA 1
ATOM 2852 C C . GLU A 1 396 ? -5.408 8.511 -15.211 1.00 42.66 396 GLU A C 1
ATOM 2854 O O . GLU A 1 396 ? -4.918 9.585 -14.842 1.00 42.66 396 GLU A O 1
ATOM 2859 N N . LEU A 1 397 ? -4.919 7.803 -16.222 1.00 43.03 397 LEU A N 1
ATOM 2860 C CA . LEU A 1 397 ? -3.958 8.369 -17.150 1.00 43.03 397 LEU A CA 1
ATOM 2861 C C . LEU A 1 397 ? -4.548 9.687 -17.648 1.00 43.03 397 LEU A C 1
ATOM 2863 O O . LEU A 1 397 ? -5.688 9.716 -18.106 1.00 43.03 397 LEU A O 1
ATOM 2867 N N . ASP A 1 398 ? -3.786 10.758 -17.437 1.00 43.03 398 ASP A N 1
ATOM 2868 C CA . ASP A 1 398 ? -4.148 12.161 -17.628 1.00 43.03 398 ASP A CA 1
ATOM 2869 C C . ASP A 1 398 ? -5.202 12.372 -18.744 1.00 43.03 398 ASP A C 1
ATOM 2871 O O . ASP A 1 398 ? -4.976 11.938 -19.877 1.00 43.03 398 ASP A O 1
ATOM 2875 N N . PRO A 1 399 ? -6.324 13.080 -18.510 1.00 42.44 399 PRO A N 1
ATOM 2876 C CA . PRO A 1 399 ? -7.226 13.503 -19.585 1.00 42.44 399 PRO A CA 1
ATOM 2877 C C . PRO A 1 399 ? -6.497 14.256 -20.714 1.00 42.44 399 PRO A C 1
ATOM 2879 O O . PRO A 1 399 ? -6.978 14.274 -21.849 1.00 42.44 399 PRO A O 1
ATOM 2882 N N . ALA A 1 400 ? -5.327 14.848 -20.426 1.00 46.47 400 ALA A N 1
ATOM 2883 C CA . ALA A 1 400 ? -4.432 15.416 -21.425 1.00 46.47 400 ALA A CA 1
ATOM 2884 C C . ALA A 1 400 ? -3.820 14.354 -22.354 1.00 46.47 400 ALA A C 1
ATOM 2886 O O . ALA A 1 400 ? -3.740 14.589 -23.555 1.00 46.47 400 ALA A O 1
ATOM 2887 N N . VAL A 1 401 ? -3.471 13.161 -21.849 1.00 52.19 401 VAL A N 1
ATOM 2888 C CA . VAL A 1 401 ? -3.062 12.019 -22.685 1.00 52.19 401 VAL A CA 1
ATOM 2889 C C . VAL A 1 401 ? -4.204 11.636 -23.618 1.00 52.19 401 VAL A C 1
ATOM 2891 O O . VAL A 1 401 ? -3.961 11.524 -24.814 1.00 52.19 401 VAL A O 1
ATOM 2894 N N . ALA A 1 402 ? -5.443 11.538 -23.121 1.00 53.03 402 ALA A N 1
ATOM 2895 C CA . ALA A 1 402 ? -6.613 11.233 -23.950 1.00 53.03 402 ALA A CA 1
ATOM 2896 C C . ALA A 1 402 ? -6.857 12.295 -25.041 1.00 53.03 402 ALA A C 1
ATOM 2898 O O . ALA A 1 402 ? -7.242 11.946 -26.157 1.00 53.03 402 ALA A O 1
ATOM 2899 N N . SER A 1 403 ? -6.595 13.580 -24.765 1.00 59.91 403 SER A N 1
ATOM 2900 C CA . SER A 1 403 ? -6.652 14.639 -25.784 1.00 59.91 403 SER A CA 1
ATOM 2901 C C . SER A 1 403 ? -5.467 14.633 -26.755 1.00 59.91 403 SER A C 1
ATOM 2903 O O . SER A 1 403 ? -5.676 14.883 -27.940 1.00 59.91 403 SER A O 1
ATOM 2905 N N . ASP A 1 404 ? -4.259 14.308 -26.283 1.00 65.31 404 ASP A N 1
ATOM 2906 C CA . ASP A 1 404 ? -3.031 14.241 -27.087 1.00 65.31 404 ASP A CA 1
ATOM 2907 C C . ASP A 1 404 ? -3.088 13.070 -28.081 1.00 65.31 404 ASP A C 1
ATOM 2909 O O . ASP A 1 404 ? -2.626 13.181 -29.213 1.00 65.31 404 ASP A O 1
ATOM 2913 N N . VAL A 1 405 ? -3.703 11.950 -27.687 1.00 69.50 405 VAL A N 1
ATOM 2914 C CA . VAL A 1 405 ? -3.811 10.724 -28.500 1.00 69.50 405 VAL A CA 1
ATOM 2915 C C . VAL A 1 405 ? -5.178 10.551 -29.178 1.00 69.50 405 VAL A C 1
ATOM 2917 O O . VAL A 1 405 ? -5.405 9.559 -29.876 1.00 69.50 405 VAL A O 1
ATOM 2920 N N . SER A 1 406 ? -6.098 11.507 -29.005 1.00 68.25 406 SER A N 1
ATOM 2921 C CA . SER A 1 406 ? -7.468 11.428 -29.523 1.00 68.25 406 SER A CA 1
ATOM 2922 C C . SER A 1 406 ? -7.492 11.227 -31.042 1.00 68.25 406 SER A C 1
ATOM 2924 O O . SER A 1 406 ? -7.010 12.055 -31.815 1.00 68.25 406 SER A O 1
ATOM 2926 N N . GLY A 1 407 ? -8.126 10.139 -31.488 1.00 74.88 407 GLY A N 1
ATOM 2927 C CA . GLY A 1 407 ? -8.262 9.802 -32.908 1.00 74.88 407 GLY A CA 1
ATOM 2928 C C . GLY A 1 407 ? -7.039 9.116 -33.523 1.00 74.88 407 GLY A C 1
ATOM 2929 O O . GLY A 1 407 ? -7.068 8.826 -34.720 1.00 74.88 407 GLY A O 1
ATOM 2930 N N . ARG A 1 408 ? -6.000 8.825 -32.730 1.00 87.56 408 ARG A N 1
ATOM 2931 C CA . ARG A 1 408 ? -4.847 8.024 -33.149 1.00 87.56 408 ARG A CA 1
ATOM 2932 C C . ARG A 1 408 ? -5.091 6.537 -32.937 1.00 87.56 408 ARG A C 1
ATOM 2934 O O . ARG A 1 408 ? -5.855 6.104 -32.070 1.00 87.56 408 ARG A O 1
ATOM 2941 N N . THR A 1 409 ? -4.414 5.751 -33.755 1.00 93.00 409 THR A N 1
ATOM 2942 C CA . THR A 1 409 ? -4.427 4.296 -33.715 1.00 93.00 409 THR A CA 1
ATOM 2943 C C . THR A 1 409 ? -3.107 3.752 -33.197 1.00 93.00 409 THR A C 1
ATOM 2945 O O . THR A 1 409 ? -2.044 4.299 -33.485 1.00 93.00 409 THR A O 1
ATOM 2948 N N . VAL A 1 410 ? -3.167 2.645 -32.460 1.00 93.88 410 VAL A N 1
ATOM 2949 C CA . VAL A 1 410 ? -1.970 1.970 -31.950 1.00 93.88 410 VAL A CA 1
ATOM 2950 C C . VAL A 1 410 ? -1.992 0.482 -32.281 1.00 93.88 410 VAL A C 1
ATOM 2952 O O . VAL A 1 410 ? -3.043 -0.163 -32.277 1.00 93.88 410 VAL A O 1
ATOM 2955 N N . GLU A 1 411 ? -0.829 -0.065 -32.608 1.00 95.88 411 GLU A N 1
ATOM 2956 C CA . GLU A 1 411 ? -0.586 -1.502 -32.710 1.00 95.88 411 GLU A CA 1
ATOM 2957 C C . GLU A 1 411 ? 0.275 -1.943 -31.522 1.00 95.88 411 GLU A C 1
ATOM 2959 O O . GLU A 1 411 ? 1.275 -1.299 -31.219 1.00 95.88 411 GLU A O 1
ATOM 2964 N N . VAL A 1 412 ? -0.091 -3.037 -30.849 1.00 95.00 412 VAL A N 1
ATOM 2965 C CA . VAL A 1 412 ? 0.630 -3.529 -29.665 1.00 95.00 412 VAL A CA 1
ATOM 2966 C C . VAL A 1 412 ? 1.239 -4.898 -29.952 1.00 95.00 412 VAL A C 1
ATOM 2968 O O . VAL A 1 412 ? 0.548 -5.847 -30.320 1.00 95.00 412 VAL A O 1
ATOM 2971 N N . ARG A 1 413 ? 2.554 -5.027 -29.766 1.00 96.12 413 ARG A N 1
ATOM 2972 C CA . ARG A 1 413 ? 3.307 -6.260 -30.004 1.00 96.12 413 ARG A CA 1
ATOM 2973 C C . ARG A 1 413 ? 4.090 -6.681 -28.776 1.00 96.12 413 ARG A C 1
ATOM 2975 O O . ARG A 1 413 ? 4.779 -5.883 -28.160 1.00 96.12 413 ARG A O 1
ATOM 2982 N N . ASN A 1 414 ? 4.057 -7.966 -28.461 1.00 91.62 414 ASN A N 1
ATOM 2983 C CA . ASN A 1 414 ? 4.880 -8.551 -27.415 1.00 91.62 414 ASN A CA 1
ATOM 2984 C C . ASN A 1 414 ? 6.287 -8.870 -27.936 1.00 91.62 414 ASN A C 1
ATOM 2986 O O . ASN A 1 414 ? 6.479 -9.859 -28.646 1.00 91.62 414 ASN A O 1
ATOM 2990 N N . GLY A 1 415 ? 7.261 -8.035 -27.582 1.00 91.12 415 GLY A N 1
ATOM 2991 C CA . GLY A 1 415 ? 8.686 -8.242 -27.845 1.00 91.12 415 GLY A CA 1
ATOM 2992 C C . GLY A 1 415 ? 9.465 -8.830 -26.665 1.00 91.12 415 GLY A C 1
ATOM 2993 O O . GLY A 1 415 ? 10.667 -9.049 -26.791 1.00 91.12 415 GLY A O 1
ATOM 2994 N N . ALA A 1 416 ? 8.798 -9.099 -25.541 1.00 83.50 416 ALA A N 1
ATOM 2995 C CA . ALA A 1 416 ? 9.402 -9.592 -24.304 1.00 83.50 416 ALA A CA 1
ATOM 2996 C C . ALA A 1 416 ? 9.210 -11.103 -24.094 1.00 83.50 416 ALA A C 1
ATOM 2998 O O . ALA A 1 416 ? 9.858 -11.700 -23.241 1.00 83.50 416 ALA A O 1
ATOM 2999 N N . GLY A 1 417 ? 8.274 -11.720 -24.824 1.00 81.06 417 GLY A N 1
ATOM 3000 C CA . GLY A 1 417 ? 7.877 -13.116 -24.612 1.00 81.06 417 GLY A CA 1
ATOM 3001 C C . GLY A 1 417 ? 7.009 -13.335 -23.365 1.00 81.06 417 GLY A C 1
ATOM 3002 O O . GLY A 1 417 ? 6.789 -14.474 -22.963 1.00 81.06 417 GLY A O 1
ATOM 3003 N N . ILE A 1 418 ? 6.490 -12.263 -22.756 1.00 77.19 418 ILE A N 1
ATOM 3004 C CA . ILE A 1 418 ? 5.677 -12.329 -21.534 1.00 77.19 418 ILE A CA 1
ATOM 3005 C C . ILE A 1 418 ? 4.224 -12.644 -21.902 1.00 77.19 418 ILE A C 1
ATOM 3007 O O . ILE A 1 418 ? 3.560 -11.850 -22.570 1.00 77.19 418 ILE A O 1
ATOM 3011 N N . THR A 1 419 ? 3.708 -13.798 -21.483 1.00 80.19 419 THR A N 1
ATOM 3012 C CA . THR A 1 419 ? 2.334 -14.225 -21.793 1.00 80.19 419 THR A CA 1
ATOM 3013 C C . THR A 1 419 ? 1.305 -13.184 -21.339 1.00 80.19 419 THR A C 1
ATOM 3015 O O . THR A 1 419 ? 1.287 -12.794 -20.179 1.00 80.19 419 THR A O 1
ATOM 3018 N N . GLY A 1 420 ? 0.436 -12.745 -22.256 1.00 74.00 420 GLY A N 1
ATOM 3019 C CA . GLY A 1 420 ? -0.658 -11.804 -21.968 1.00 74.00 420 GLY A CA 1
ATOM 3020 C C . GLY A 1 420 ? -0.272 -10.320 -21.924 1.00 74.00 420 GLY A C 1
ATOM 3021 O O . GLY A 1 420 ? -1.162 -9.474 -21.917 1.00 74.00 420 GLY A O 1
ATOM 3022 N N . ALA A 1 421 ? 1.021 -9.983 -21.977 1.00 77.19 421 ALA A N 1
ATOM 3023 C CA . ALA A 1 421 ? 1.492 -8.609 -21.803 1.00 77.19 421 ALA A CA 1
ATOM 3024 C C . ALA A 1 421 ? 0.958 -7.626 -22.858 1.00 77.19 421 ALA A C 1
ATOM 3026 O O . ALA A 1 421 ? 0.527 -6.525 -22.525 1.00 77.19 421 ALA A O 1
ATOM 3027 N N . ALA A 1 422 ? 0.938 -8.034 -24.131 1.00 83.56 422 ALA A N 1
ATOM 3028 C CA . ALA A 1 422 ? 0.411 -7.193 -25.206 1.00 83.56 422 ALA A CA 1
ATOM 3029 C C . ALA A 1 422 ? -1.104 -6.969 -25.096 1.00 83.56 422 ALA A C 1
ATOM 3031 O O . ALA A 1 422 ? -1.568 -5.880 -25.411 1.00 83.56 422 ALA A O 1
ATOM 3032 N N . THR A 1 423 ? -1.866 -7.958 -24.619 1.00 80.50 423 THR A N 1
ATOM 3033 C CA . THR A 1 423 ? -3.314 -7.812 -24.399 1.00 80.50 423 THR A CA 1
ATOM 3034 C C . THR A 1 423 ? -3.593 -6.839 -23.263 1.00 80.50 423 THR A C 1
ATOM 3036 O O . THR A 1 423 ? -4.326 -5.883 -23.455 1.00 80.50 423 THR A O 1
ATOM 3039 N N . ALA A 1 424 ? -2.935 -7.005 -22.118 1.00 73.25 424 ALA A N 1
ATOM 3040 C CA . ALA A 1 424 ? -3.139 -6.105 -20.987 1.00 73.25 424 ALA A CA 1
ATOM 3041 C C . ALA A 1 424 ? -2.633 -4.674 -21.266 1.00 73.25 424 ALA A C 1
ATOM 3043 O O . ALA A 1 424 ? -3.247 -3.705 -20.830 1.00 73.25 424 ALA A O 1
ATOM 3044 N N . ALA A 1 425 ? -1.546 -4.513 -22.032 1.00 78.12 425 ALA A N 1
ATOM 3045 C CA . ALA A 1 425 ? -1.127 -3.193 -22.504 1.00 78.12 425 ALA A CA 1
ATOM 3046 C C . ALA A 1 425 ? -2.145 -2.572 -23.473 1.00 78.12 425 ALA A C 1
ATOM 3048 O O . ALA A 1 425 ? -2.398 -1.375 -23.401 1.00 78.12 425 ALA A O 1
ATOM 3049 N N . ALA A 1 426 ? -2.734 -3.372 -24.366 1.00 82.62 426 ALA A N 1
ATOM 3050 C CA . ALA A 1 426 ? -3.789 -2.909 -25.259 1.00 82.62 426 ALA A CA 1
ATOM 3051 C C . ALA A 1 426 ? -5.022 -2.438 -24.478 1.00 82.62 426 ALA A C 1
ATOM 3053 O O . ALA A 1 426 ? -5.470 -1.321 -24.710 1.00 82.62 426 ALA A O 1
ATOM 3054 N N . ASP A 1 427 ? -5.496 -3.221 -23.507 1.00 76.81 427 ASP A N 1
ATOM 3055 C CA . ASP A 1 427 ? -6.650 -2.861 -22.675 1.00 76.81 427 ASP A CA 1
ATOM 3056 C C . ASP A 1 427 ? -6.421 -1.525 -21.941 1.00 76.81 427 ASP A C 1
ATOM 3058 O O . ASP A 1 427 ? -7.302 -0.665 -21.909 1.00 76.81 427 ASP A O 1
ATOM 3062 N N . ALA A 1 428 ? -5.216 -1.307 -21.404 1.00 71.88 428 ALA A N 1
ATOM 3063 C CA . ALA A 1 428 ? -4.846 -0.050 -20.753 1.00 71.88 428 ALA A CA 1
ATOM 3064 C C . ALA A 1 428 ? -4.815 1.146 -21.720 1.00 71.88 428 ALA A C 1
ATOM 3066 O O . ALA A 1 428 ? -5.246 2.246 -21.375 1.00 71.88 428 ALA A O 1
ATOM 3067 N N . LEU A 1 429 ? -4.328 0.942 -22.947 1.00 81.31 429 LEU A N 1
ATOM 3068 C CA . LEU A 1 429 ? -4.310 1.984 -23.974 1.00 81.31 429 LEU A CA 1
ATOM 3069 C C . LEU A 1 429 ? -5.719 2.302 -24.495 1.00 81.31 429 LEU A C 1
ATOM 3071 O O . LEU A 1 429 ? -6.012 3.467 -24.757 1.00 81.31 429 LEU A O 1
ATOM 3075 N N . GLU A 1 430 ? -6.606 1.309 -24.595 1.00 81.31 430 GLU A N 1
ATOM 3076 C CA . GLU A 1 430 ? -8.022 1.532 -24.920 1.00 81.31 430 GLU A CA 1
ATOM 3077 C C . GLU A 1 430 ? -8.732 2.337 -23.829 1.00 81.31 430 GLU A C 1
ATOM 3079 O O . GLU A 1 430 ? -9.476 3.270 -24.136 1.00 81.31 430 GLU A O 1
ATOM 3084 N N . GLN A 1 431 ? -8.454 2.041 -22.556 1.00 67.06 431 GLN A N 1
ATOM 3085 C CA . GLN A 1 431 ? -8.949 2.834 -21.425 1.00 67.06 431 GLN A CA 1
ATOM 3086 C C . GLN A 1 431 ? -8.407 4.270 -21.438 1.00 67.06 431 GLN A C 1
ATOM 3088 O O . GLN A 1 431 ? -9.125 5.194 -21.064 1.00 67.06 431 GLN A O 1
ATOM 3093 N N . ALA A 1 432 ? -7.186 4.477 -21.941 1.00 68.12 432 ALA A N 1
ATOM 3094 C CA . ALA A 1 432 ? -6.601 5.800 -22.168 1.00 68.12 432 ALA A CA 1
ATOM 3095 C C . ALA A 1 432 ? -7.172 6.534 -23.404 1.00 68.12 432 ALA A C 1
ATOM 3097 O O . ALA A 1 432 ? -6.737 7.641 -23.722 1.00 68.12 432 ALA A O 1
ATOM 3098 N N . GLY A 1 433 ? -8.137 5.939 -24.116 1.00 72.56 433 GLY A N 1
ATOM 3099 C CA . GLY A 1 433 ? -8.813 6.545 -25.265 1.00 72.56 433 GLY A CA 1
ATOM 3100 C C . GLY A 1 433 ? -8.140 6.301 -26.619 1.00 72.56 433 GLY A C 1
ATOM 3101 O O . GLY A 1 433 ? -8.589 6.864 -27.622 1.00 72.56 433 GLY A O 1
ATOM 3102 N N . LEU A 1 434 ? -7.099 5.461 -26.689 1.00 84.25 434 LEU A N 1
ATOM 3103 C CA . LEU A 1 434 ? -6.503 5.053 -27.961 1.00 84.25 434 LEU A CA 1
ATOM 3104 C C . LEU A 1 434 ? -7.329 3.966 -28.639 1.00 84.25 434 LEU A C 1
ATOM 3106 O O . LEU A 1 434 ? -7.880 3.070 -28.006 1.00 84.25 434 LEU A O 1
ATOM 3110 N N . LYS A 1 435 ? -7.344 3.984 -29.972 1.00 89.44 435 LYS A N 1
ATOM 3111 C CA . LYS A 1 435 ? -7.930 2.893 -30.748 1.00 89.44 435 LYS A CA 1
ATOM 3112 C C . LYS A 1 435 ? -6.868 1.838 -31.052 1.00 89.44 435 LYS A C 1
ATOM 3114 O O . LYS A 1 435 ? -6.046 2.031 -31.953 1.00 89.44 435 LYS A O 1
ATOM 3119 N N . VAL A 1 436 ? -6.902 0.709 -30.348 1.00 92.00 436 VAL A N 1
ATOM 3120 C CA . VAL A 1 436 ? -6.022 -0.422 -30.662 1.00 92.00 436 VAL A CA 1
ATOM 3121 C C . VAL A 1 436 ? -6.503 -1.101 -31.947 1.00 92.00 436 VAL A C 1
ATOM 3123 O O . VAL A 1 436 ? -7.675 -1.430 -32.113 1.00 92.00 436 VAL A O 1
ATOM 3126 N N . THR A 1 437 ? -5.595 -1.267 -32.906 1.00 93.81 437 THR A N 1
ATOM 3127 C CA . THR A 1 437 ? -5.899 -1.841 -34.231 1.00 93.81 437 THR A CA 1
ATOM 3128 C C . THR A 1 437 ? -5.501 -3.303 -34.351 1.00 93.81 437 THR A C 1
ATOM 3130 O O . THR A 1 437 ? -6.131 -4.054 -35.093 1.00 93.81 437 THR A O 1
ATOM 3133 N N . SER A 1 438 ? -4.455 -3.709 -33.634 1.00 93.75 438 SER A N 1
ATOM 3134 C CA . SER A 1 438 ? -3.926 -5.067 -33.649 1.00 93.75 438 SER A CA 1
ATOM 3135 C C . SER A 1 438 ? -3.126 -5.335 -32.378 1.00 93.75 438 SER A C 1
ATOM 3137 O O . SER A 1 438 ? -2.416 -4.457 -31.881 1.00 93.75 438 SER A O 1
ATOM 3139 N N . VAL A 1 439 ? -3.244 -6.565 -31.876 1.00 94.94 439 VAL A N 1
ATOM 3140 C CA . VAL A 1 439 ? -2.488 -7.090 -30.737 1.00 94.94 439 VAL A CA 1
ATOM 3141 C C . VAL A 1 439 ? -1.813 -8.383 -31.177 1.00 94.94 439 VAL A C 1
ATOM 3143 O O . VAL A 1 439 ? -2.471 -9.290 -31.688 1.00 94.94 439 VAL A O 1
ATOM 3146 N N . GLY A 1 440 ? -0.501 -8.491 -30.981 1.00 92.12 440 GLY A N 1
ATOM 3147 C CA . GLY A 1 440 ? 0.254 -9.659 -31.428 1.00 92.12 440 GLY A CA 1
ATOM 3148 C C . GLY A 1 440 ? 1.610 -9.819 -30.755 1.00 92.12 440 GLY A C 1
ATOM 3149 O O . GLY A 1 440 ? 1.889 -9.227 -29.716 1.00 92.12 440 GLY A O 1
ATOM 3150 N N . ASN A 1 441 ? 2.472 -10.629 -31.364 1.00 91.62 441 ASN A N 1
ATOM 3151 C CA . ASN A 1 441 ? 3.868 -10.788 -30.958 1.00 91.62 441 ASN A CA 1
ATOM 3152 C C . ASN A 1 441 ? 4.779 -10.051 -31.944 1.00 91.62 441 ASN A C 1
ATOM 3154 O O . ASN A 1 441 ? 4.468 -9.964 -33.132 1.00 91.62 441 ASN A O 1
ATOM 3158 N N . ALA A 1 442 ? 5.908 -9.536 -31.462 1.00 88.94 442 ALA A N 1
ATOM 3159 C CA . ALA A 1 442 ? 6.961 -9.044 -32.342 1.00 88.94 442 ALA A CA 1
ATOM 3160 C C . ALA A 1 442 ? 7.673 -10.223 -33.027 1.00 88.94 442 ALA A C 1
ATOM 3162 O O . ALA A 1 442 ? 7.675 -11.343 -32.515 1.00 88.94 442 ALA A O 1
ATOM 3163 N N . GLU A 1 443 ? 8.310 -9.966 -34.173 1.00 85.06 443 GLU A N 1
ATOM 3164 C CA . GLU A 1 443 ? 9.072 -10.988 -34.909 1.00 85.06 443 GLU A CA 1
ATOM 3165 C C . GLU A 1 443 ? 10.250 -11.542 -34.095 1.00 85.06 443 GLU A C 1
ATOM 3167 O O . GLU A 1 443 ? 10.640 -12.698 -34.256 1.00 85.06 443 GLU A O 1
ATOM 3172 N N . GLN A 1 444 ? 10.806 -10.718 -33.205 1.00 82.69 444 GLN A N 1
ATOM 3173 C CA . GLN A 1 444 ? 11.885 -11.084 -32.297 1.00 82.69 444 GLN A CA 1
ATOM 3174 C C . GLN A 1 444 ? 11.491 -10.743 -30.862 1.00 82.69 444 GLN A C 1
ATOM 3176 O O . GLN A 1 444 ? 10.957 -9.669 -30.595 1.00 82.69 444 GLN A O 1
ATOM 3181 N N . GLN A 1 445 ? 11.794 -11.647 -29.931 1.00 84.12 445 GLN A N 1
ATOM 3182 C CA . GLN A 1 445 ? 11.507 -11.485 -28.503 1.00 84.12 445 GLN A CA 1
ATOM 3183 C C . GLN A 1 445 ? 12.765 -11.076 -27.721 1.00 84.12 445 GLN A C 1
ATOM 3185 O O . GLN A 1 445 ? 13.158 -11.721 -26.754 1.00 84.12 445 GLN A O 1
ATOM 3190 N N . VAL A 1 446 ? 13.465 -10.057 -28.218 1.00 83.88 446 VAL A N 1
ATOM 3191 C CA . VAL A 1 446 ? 14.758 -9.595 -27.676 1.00 83.88 446 VAL A CA 1
ATOM 3192 C C . VAL A 1 446 ? 14.665 -8.209 -27.041 1.00 83.88 446 VAL A C 1
ATOM 3194 O O . VAL A 1 446 ? 15.680 -7.627 -26.661 1.00 83.88 446 VAL A O 1
ATOM 3197 N N . PHE A 1 447 ? 13.457 -7.655 -26.953 1.00 81.62 447 PHE A N 1
ATOM 3198 C CA . PHE A 1 447 ? 13.250 -6.300 -26.472 1.00 81.62 447 PHE A CA 1
ATOM 3199 C C . PHE A 1 447 ? 13.303 -6.304 -24.946 1.00 81.62 447 PHE A C 1
ATOM 3201 O O . PHE A 1 447 ? 12.422 -6.834 -24.277 1.00 81.62 447 PHE A O 1
ATOM 3208 N N . THR A 1 448 ? 14.357 -5.719 -24.381 1.00 77.94 448 THR A N 1
ATOM 3209 C CA . THR A 1 448 ? 14.519 -5.559 -22.926 1.00 77.94 448 THR A CA 1
ATOM 3210 C C . THR A 1 448 ? 13.803 -4.323 -22.384 1.00 77.94 448 THR A C 1
ATOM 3212 O O . THR A 1 448 ? 13.644 -4.190 -21.179 1.00 77.94 448 THR A O 1
ATOM 3215 N N . GLU A 1 449 ? 13.384 -3.424 -23.270 1.00 79.75 449 GLU A N 1
ATOM 3216 C CA . GLU A 1 449 ? 12.731 -2.150 -22.971 1.00 79.75 449 GLU A CA 1
ATOM 3217 C C . GLU A 1 449 ? 11.547 -1.960 -23.926 1.00 79.75 449 GLU A C 1
ATOM 3219 O O . GLU A 1 449 ? 11.623 -2.362 -25.091 1.00 79.75 449 GLU A O 1
ATOM 3224 N N . THR A 1 450 ? 10.464 -1.368 -23.432 1.00 86.25 450 THR A N 1
ATOM 3225 C CA . THR A 1 450 ? 9.239 -1.127 -24.179 1.00 86.25 450 THR A CA 1
ATOM 3226 C C . THR A 1 450 ? 9.457 0.082 -25.065 1.00 86.25 450 THR A C 1
ATOM 3228 O O . THR A 1 450 ? 9.845 1.157 -24.607 1.00 86.25 450 THR A O 1
ATOM 3231 N N . LEU A 1 451 ? 9.221 -0.092 -26.359 1.00 91.50 451 LEU A N 1
ATOM 3232 C CA . LEU A 1 451 ? 9.435 0.950 -27.349 1.00 91.50 451 LEU A CA 1
ATOM 3233 C C . LEU A 1 451 ? 8.089 1.418 -27.876 1.00 91.50 451 LEU A C 1
ATOM 3235 O O . LEU A 1 451 ? 7.313 0.616 -28.390 1.00 91.50 451 LEU A O 1
ATOM 3239 N N . VAL A 1 452 ? 7.843 2.720 -27.791 1.00 93.00 452 VAL A N 1
ATOM 3240 C CA . VAL A 1 452 ? 6.745 3.374 -28.499 1.00 93.00 452 VAL A CA 1
ATOM 3241 C C . VAL A 1 452 ? 7.326 3.976 -29.768 1.00 93.00 452 VAL A C 1
ATOM 3243 O O . VAL A 1 452 ? 7.948 5.037 -29.763 1.00 93.00 452 VAL A O 1
ATOM 3246 N N . VAL A 1 453 ? 7.205 3.229 -30.854 1.00 93.88 453 VAL A N 1
ATOM 3247 C CA . VAL A 1 453 ? 7.722 3.591 -32.165 1.00 93.88 453 VAL A CA 1
ATOM 3248 C C . VAL A 1 453 ? 6.744 4.532 -32.860 1.00 93.88 453 VAL A C 1
ATOM 3250 O O . VAL A 1 453 ? 5.543 4.263 -32.903 1.00 93.88 453 VAL A O 1
ATOM 3253 N N . TYR A 1 454 ? 7.272 5.624 -33.408 1.00 94.00 454 TYR A N 1
ATOM 3254 C CA . TYR A 1 454 ? 6.503 6.636 -34.128 1.00 94.00 454 TYR A CA 1
ATOM 3255 C C . TYR A 1 454 ? 7.219 7.093 -35.396 1.00 94.00 454 TYR A C 1
ATOM 3257 O O . TYR A 1 454 ? 8.451 7.111 -35.455 1.00 94.00 454 TYR A O 1
ATOM 3265 N N . ASP A 1 455 ? 6.450 7.552 -36.379 1.00 91.31 455 ASP A N 1
ATOM 3266 C CA . ASP A 1 455 ? 6.964 8.152 -37.608 1.00 91.31 455 ASP A CA 1
ATOM 3267 C C . ASP A 1 455 ? 6.510 9.607 -37.777 1.00 91.31 455 ASP A C 1
ATOM 3269 O O . ASP A 1 455 ? 5.595 10.094 -37.112 1.00 91.31 455 ASP A O 1
ATOM 3273 N N . GLY A 1 456 ? 7.196 10.332 -38.666 1.00 87.75 456 GLY A N 1
ATOM 3274 C CA . GLY A 1 456 ? 6.907 11.743 -38.933 1.00 87.75 456 GLY A CA 1
ATOM 3275 C C . GLY A 1 456 ? 7.103 12.628 -37.698 1.00 87.75 456 GLY A C 1
ATOM 3276 O O . GLY A 1 456 ? 8.197 12.637 -37.116 1.00 87.75 456 GLY A O 1
ATOM 3277 N N . ASP A 1 457 ? 6.042 13.357 -37.343 1.00 87.00 457 ASP A N 1
ATOM 3278 C CA . ASP A 1 457 ? 6.001 14.365 -36.275 1.00 87.00 457 ASP A CA 1
ATOM 3279 C C . ASP A 1 457 ? 5.202 13.904 -35.036 1.00 87.00 457 ASP A C 1
ATOM 3281 O O . ASP A 1 457 ? 4.915 14.711 -34.160 1.00 87.00 457 ASP A O 1
ATOM 3285 N N . LEU A 1 458 ? 4.882 12.606 -34.926 1.00 89.75 458 LEU A N 1
ATOM 3286 C CA . LEU A 1 458 ? 4.073 12.018 -33.839 1.00 89.75 458 LEU A CA 1
ATOM 3287 C C . LEU A 1 458 ? 4.841 11.783 -32.523 1.00 89.75 458 LEU A C 1
ATOM 3289 O O . LEU A 1 458 ? 4.472 10.934 -31.710 1.00 89.75 458 LEU A O 1
ATOM 3293 N N . GLN A 1 459 ? 5.953 12.490 -32.320 1.00 85.44 459 GLN A N 1
ATOM 3294 C CA . GLN A 1 459 ? 6.751 12.360 -31.100 1.00 85.44 459 GLN A CA 1
ATOM 3295 C C . GLN A 1 459 ? 5.947 12.715 -29.831 1.00 85.44 459 GLN A C 1
ATOM 3297 O O . GLN A 1 459 ? 6.032 11.944 -28.874 1.00 85.44 459 GLN A O 1
ATOM 3302 N N . PRO A 1 460 ? 5.152 13.806 -29.794 1.00 81.31 460 PRO A N 1
ATOM 3303 C CA . PRO A 1 460 ? 4.355 14.145 -28.616 1.00 81.31 460 PRO A CA 1
ATOM 3304 C C . PRO A 1 460 ? 3.323 13.067 -28.267 1.00 81.31 460 PRO A C 1
ATOM 3306 O O . PRO A 1 460 ? 3.175 12.712 -27.100 1.00 81.31 460 PRO A O 1
ATOM 3309 N N . GLU A 1 461 ? 2.652 12.489 -29.267 1.00 87.25 461 GLU A N 1
ATOM 3310 C CA . GLU A 1 461 ? 1.687 11.407 -29.065 1.00 87.25 461 GLU A CA 1
ATOM 3311 C C . GLU A 1 461 ? 2.366 10.114 -28.594 1.00 87.25 461 GLU A C 1
ATOM 3313 O O . GLU A 1 461 ? 1.846 9.414 -27.725 1.00 87.25 461 GLU A O 1
ATOM 3318 N N . ALA A 1 462 ? 3.561 9.810 -29.105 1.00 87.56 462 ALA A N 1
ATOM 3319 C CA . ALA A 1 462 ? 4.354 8.681 -28.633 1.00 87.56 462 ALA A CA 1
ATOM 3320 C C . ALA A 1 462 ? 4.794 8.860 -27.172 1.00 87.56 462 ALA A C 1
ATOM 3322 O O . ALA A 1 462 ? 4.716 7.924 -26.379 1.00 87.56 462 ALA A O 1
ATOM 3323 N N . GLU A 1 463 ? 5.220 10.065 -26.795 1.00 82.38 463 GLU A N 1
ATOM 3324 C CA . GLU A 1 463 ? 5.549 10.413 -25.411 1.00 82.38 463 GLU A CA 1
ATOM 3325 C C . GLU A 1 463 ? 4.308 10.357 -24.507 1.00 82.38 463 GLU A C 1
ATOM 3327 O O . GLU A 1 463 ? 4.394 9.870 -23.380 1.00 82.38 463 GLU A O 1
ATOM 3332 N N . ALA A 1 464 ? 3.135 10.756 -25.007 1.00 80.31 464 ALA A N 1
ATOM 3333 C CA . ALA A 1 464 ? 1.869 10.600 -24.296 1.00 80.31 464 ALA A CA 1
ATOM 3334 C C . ALA A 1 464 ? 1.526 9.123 -24.052 1.00 80.31 464 ALA A C 1
ATOM 3336 O O . ALA A 1 464 ? 1.129 8.776 -22.943 1.00 80.31 464 ALA A O 1
ATOM 3337 N N . VAL A 1 465 ? 1.760 8.237 -25.024 1.00 83.69 465 VAL A N 1
ATOM 3338 C CA . VAL A 1 465 ? 1.603 6.782 -24.853 1.00 83.69 465 VAL A CA 1
ATOM 3339 C C . VAL A 1 465 ? 2.621 6.206 -23.864 1.00 83.69 465 VAL A C 1
ATOM 3341 O O . VAL A 1 465 ? 2.264 5.350 -23.060 1.00 83.69 465 VAL A O 1
ATOM 3344 N N . VAL A 1 466 ? 3.867 6.689 -23.842 1.00 78.50 466 VAL A N 1
ATOM 3345 C CA . VAL A 1 466 ? 4.844 6.297 -22.805 1.00 78.50 466 VAL A CA 1
ATOM 3346 C C . VAL A 1 466 ? 4.355 6.703 -21.413 1.00 78.50 466 VAL A C 1
ATOM 3348 O O . VAL A 1 466 ? 4.412 5.898 -20.484 1.00 78.50 466 VAL A O 1
ATOM 3351 N N . ARG A 1 467 ? 3.827 7.927 -21.266 1.00 76.00 467 ARG A N 1
ATOM 3352 C CA . ARG A 1 467 ? 3.206 8.385 -20.011 1.00 76.00 467 ARG A CA 1
ATOM 3353 C C . ARG A 1 467 ? 1.987 7.536 -19.644 1.00 76.00 467 ARG A C 1
ATOM 3355 O O . ARG A 1 467 ? 1.838 7.196 -18.477 1.00 76.00 467 ARG A O 1
ATOM 3362 N N . ALA A 1 468 ? 1.178 7.152 -20.634 1.00 72.94 468 ALA A N 1
ATOM 3363 C CA . ALA A 1 468 ? 0.023 6.269 -20.475 1.00 72.94 468 ALA A CA 1
ATOM 3364 C C . ALA A 1 468 ? 0.427 4.894 -19.916 1.00 72.94 468 ALA A C 1
ATOM 3366 O O . ALA A 1 468 ? -0.181 4.364 -18.997 1.00 72.94 468 ALA A O 1
ATOM 3367 N N . LEU A 1 469 ? 1.490 4.304 -20.455 1.00 71.19 469 LEU A N 1
ATOM 3368 C CA . LEU A 1 469 ? 1.975 3.002 -20.001 1.00 71.19 469 LEU A CA 1
ATOM 3369 C C . LEU A 1 469 ? 2.723 3.106 -18.661 1.00 71.19 469 LEU A C 1
ATOM 3371 O O . LEU A 1 469 ? 2.759 2.146 -17.894 1.00 71.19 469 LEU A O 1
ATOM 3375 N N . GLY A 1 470 ? 3.330 4.260 -18.367 1.00 67.06 470 GLY A N 1
ATOM 3376 C CA . GLY A 1 470 ? 4.172 4.476 -17.186 1.00 67.06 470 GLY A CA 1
ATOM 3377 C C . GLY A 1 470 ? 5.554 3.813 -17.284 1.00 67.06 470 GLY A C 1
ATOM 3378 O O . GLY A 1 470 ? 6.285 3.725 -16.293 1.00 67.06 470 GLY A O 1
ATOM 3379 N N . PHE A 1 471 ? 5.920 3.307 -18.464 1.00 65.75 471 PHE A N 1
ATOM 3380 C CA . PHE A 1 471 ? 7.212 2.692 -18.765 1.00 65.75 471 PHE A CA 1
ATOM 3381 C C . PHE A 1 471 ? 7.498 2.717 -20.273 1.00 65.75 471 PHE A C 1
ATOM 3383 O O . PHE A 1 471 ? 6.629 3.025 -21.088 1.00 65.75 471 PHE A O 1
ATOM 3390 N N . GLY A 1 472 ? 8.734 2.375 -20.633 1.00 78.56 472 GLY A N 1
ATOM 3391 C CA . GLY A 1 472 ? 9.229 2.437 -22.000 1.00 78.56 472 GLY A CA 1
ATOM 3392 C C . GLY A 1 472 ? 9.705 3.825 -22.420 1.00 78.56 472 GLY A C 1
ATOM 3393 O O . GLY A 1 472 ? 9.828 4.746 -21.611 1.00 78.56 472 GLY A O 1
ATOM 3394 N N . ARG A 1 473 ? 9.992 3.967 -23.715 1.00 83.69 473 ARG A N 1
ATOM 3395 C CA . ARG A 1 473 ? 10.411 5.235 -24.325 1.00 83.69 473 ARG A CA 1
ATOM 3396 C C . ARG A 1 473 ? 9.917 5.388 -25.755 1.00 83.69 473 ARG A C 1
ATOM 3398 O O . ARG A 1 473 ? 9.738 4.405 -26.474 1.00 83.69 473 ARG A O 1
ATOM 3405 N N . ALA A 1 474 ? 9.782 6.638 -26.186 1.00 88.44 474 ALA A N 1
ATOM 3406 C CA . ALA A 1 474 ? 9.447 6.973 -27.560 1.00 88.44 474 ALA A CA 1
ATOM 3407 C C . ALA A 1 474 ? 10.685 6.841 -28.463 1.00 88.44 474 ALA A C 1
ATOM 3409 O O . ALA A 1 474 ? 11.772 7.316 -28.123 1.00 88.44 474 ALA A O 1
ATOM 3410 N N . VAL A 1 475 ? 10.533 6.203 -29.625 1.00 90.06 475 VAL A N 1
ATOM 3411 C CA . VAL A 1 475 ? 11.617 5.989 -30.595 1.00 90.06 475 VAL A CA 1
ATOM 3412 C C . VAL A 1 475 ? 11.137 6.291 -32.008 1.00 90.06 475 VAL A C 1
ATOM 3414 O O . VAL A 1 475 ? 10.099 5.807 -32.442 1.00 90.06 475 VAL A O 1
ATOM 3417 N N . LYS A 1 476 ? 11.935 7.044 -32.770 1.00 91.31 476 LYS A N 1
ATOM 3418 C CA . LYS A 1 476 ? 11.623 7.331 -34.173 1.00 91.31 476 LYS A CA 1
ATOM 3419 C C . LYS A 1 476 ? 11.834 6.091 -35.049 1.00 91.31 476 LYS A C 1
ATOM 3421 O O . LYS A 1 476 ? 12.918 5.503 -35.053 1.00 91.31 476 LYS A O 1
ATOM 3426 N N . GLY A 1 477 ? 10.821 5.717 -35.818 1.00 84.56 477 GLY A N 1
ATOM 3427 C CA . GLY A 1 477 ? 10.716 4.469 -36.564 1.00 84.56 477 GLY A CA 1
ATOM 3428 C C . GLY A 1 477 ? 11.440 4.433 -37.904 1.00 84.56 477 GLY A C 1
ATOM 3429 O O . GLY A 1 477 ? 10.876 3.868 -38.821 1.00 84.56 477 GLY A O 1
ATOM 3430 N N . LEU A 1 478 ? 12.677 4.959 -37.995 1.00 84.56 478 LEU A N 1
ATOM 3431 C CA . LEU A 1 478 ? 13.544 5.224 -39.179 1.00 84.56 478 LEU A CA 1
ATOM 3432 C C . LEU A 1 478 ? 13.648 4.135 -40.298 1.00 84.56 478 LEU A C 1
ATOM 3434 O O . LEU A 1 478 ? 14.739 3.836 -40.777 1.00 84.56 478 LEU A O 1
ATOM 3438 N N . GLY A 1 479 ? 12.547 3.532 -40.740 1.00 79.12 479 GLY A N 1
ATOM 3439 C CA . GLY A 1 479 ? 12.461 2.396 -41.659 1.00 79.12 479 GLY A CA 1
ATOM 3440 C C . GLY A 1 479 ? 12.717 1.015 -41.039 1.00 79.12 479 GLY A C 1
ATOM 3441 O O . GLY A 1 479 ? 12.664 0.024 -41.761 1.00 79.12 479 GLY A O 1
ATOM 3442 N N . TYR A 1 480 ? 13.004 0.919 -39.736 1.00 81.12 480 TYR A N 1
ATOM 3443 C CA . TYR A 1 480 ? 13.372 -0.352 -39.084 1.00 81.12 480 TYR A CA 1
ATOM 3444 C C . TYR A 1 480 ? 12.183 -1.180 -38.586 1.00 81.12 480 TYR A C 1
ATOM 3446 O O . TYR A 1 480 ? 12.356 -2.349 -38.247 1.00 81.12 480 TYR A O 1
ATOM 3454 N N . TYR A 1 481 ? 10.989 -0.589 -38.532 1.00 85.94 481 TYR A N 1
ATOM 3455 C CA . TYR A 1 481 ? 9.791 -1.221 -37.991 1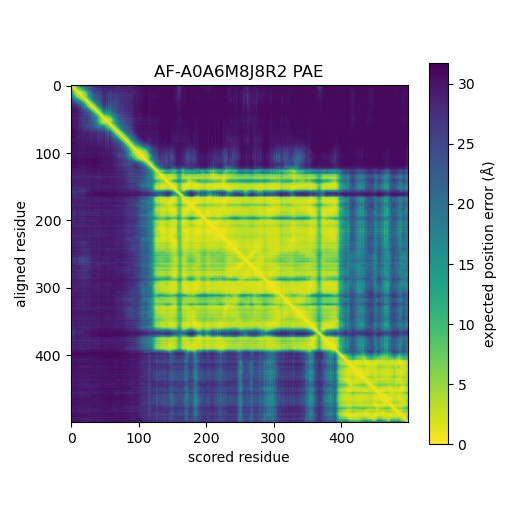.00 85.94 481 TYR A CA 1
ATOM 3456 C C . TYR A 1 481 ? 8.659 -1.145 -39.014 1.00 85.94 481 TYR A C 1
ATOM 3458 O O . TYR A 1 481 ? 8.409 -0.088 -39.584 1.00 85.94 481 TYR A O 1
ATOM 3466 N N . ALA A 1 482 ? 7.969 -2.263 -39.236 1.00 87.00 482 ALA A N 1
ATOM 3467 C CA . ALA A 1 482 ? 6.809 -2.335 -40.120 1.00 87.00 482 ALA A CA 1
ATOM 3468 C C . ALA A 1 482 ? 5.523 -2.471 -39.296 1.00 87.00 482 ALA A C 1
ATOM 3470 O O . ALA A 1 482 ? 5.368 -3.444 -38.552 1.00 87.00 482 ALA A O 1
ATOM 3471 N N . TYR A 1 483 ? 4.612 -1.508 -39.430 1.00 91.81 483 TYR A N 1
ATOM 3472 C CA . TYR A 1 483 ? 3.323 -1.432 -38.734 1.00 91.81 483 TYR A CA 1
ATOM 3473 C C . TYR A 1 483 ? 2.328 -0.592 -39.552 1.00 91.81 483 TYR A C 1
ATOM 3475 O O . TYR A 1 483 ? 2.736 0.114 -40.474 1.00 91.81 483 TYR A O 1
ATOM 3483 N N . GLN A 1 484 ? 1.026 -0.732 -39.280 1.00 87.88 484 GLN A N 1
ATOM 3484 C CA . GLN A 1 484 ? -0.041 -0.057 -40.050 1.00 87.88 484 GLN A CA 1
ATOM 3485 C C . GLN A 1 484 ? -0.781 1.042 -39.274 1.00 87.88 484 GLN A C 1
ATOM 3487 O O . GLN A 1 484 ? -1.519 1.817 -39.880 1.00 87.88 484 GLN A O 1
ATOM 3492 N N . ALA A 1 485 ? -0.613 1.083 -37.954 1.00 91.69 485 ALA A N 1
ATOM 3493 C CA . ALA A 1 485 ? -1.191 2.099 -37.080 1.00 91.69 485 ALA A CA 1
ATOM 3494 C C . ALA A 1 485 ? -0.359 3.396 -37.074 1.00 91.69 485 ALA A C 1
ATOM 3496 O O . ALA A 1 485 ? 0.746 3.426 -37.609 1.00 91.69 485 ALA A O 1
ATOM 3497 N N . ASP A 1 486 ? -0.866 4.452 -36.431 1.00 92.88 486 ASP A N 1
ATOM 3498 C CA . ASP A 1 486 ? -0.116 5.706 -36.242 1.00 92.88 486 ASP A CA 1
ATOM 3499 C C . ASP A 1 486 ? 1.099 5.514 -35.315 1.00 92.88 486 ASP A C 1
ATOM 3501 O O . ASP A 1 486 ? 2.139 6.142 -35.504 1.00 92.88 486 ASP A O 1
ATOM 3505 N N . LEU A 1 487 ? 0.966 4.632 -34.319 1.00 94.00 487 LEU A N 1
ATOM 3506 C CA . LEU A 1 487 ? 2.001 4.288 -33.344 1.00 94.00 487 LEU A CA 1
ATOM 3507 C C . LEU A 1 487 ? 2.134 2.767 -33.210 1.00 94.00 487 LEU A C 1
ATOM 3509 O O . LEU A 1 487 ? 1.148 2.030 -33.295 1.00 94.00 487 LEU A O 1
ATOM 3513 N N . LEU A 1 488 ? 3.343 2.294 -32.920 1.00 95.38 488 LEU A N 1
ATOM 3514 C CA . LEU A 1 488 ? 3.614 0.894 -32.598 1.00 95.38 488 LEU A CA 1
ATOM 3515 C C . LEU A 1 488 ? 4.207 0.783 -31.195 1.00 95.38 488 LEU A C 1
ATOM 3517 O O . LEU A 1 488 ? 5.288 1.293 -30.930 1.00 95.38 488 LEU A O 1
ATOM 3521 N N . VAL A 1 489 ? 3.545 0.047 -30.310 1.00 94.75 489 VAL A N 1
ATOM 3522 C CA . VAL A 1 489 ? 4.058 -0.294 -28.981 1.00 94.75 489 VAL A CA 1
ATOM 3523 C C . VAL A 1 489 ? 4.649 -1.695 -29.033 1.00 94.75 489 VAL A C 1
ATOM 3525 O O . VAL A 1 489 ? 3.930 -2.677 -29.204 1.00 94.75 489 VAL A O 1
ATOM 3528 N N . ILE A 1 490 ? 5.963 -1.807 -28.867 1.00 94.81 490 ILE A N 1
ATOM 3529 C CA . ILE A 1 490 ? 6.654 -3.085 -28.700 1.00 94.81 490 ILE A CA 1
ATOM 3530 C C . ILE A 1 490 ? 6.952 -3.255 -27.219 1.00 94.81 490 ILE A C 1
ATOM 3532 O O . ILE A 1 490 ? 7.839 -2.599 -26.685 1.00 94.81 490 ILE A O 1
ATOM 3536 N N . ILE A 1 491 ? 6.215 -4.141 -26.565 1.00 89.69 491 ILE A N 1
ATOM 3537 C CA . ILE A 1 491 ? 6.377 -4.462 -25.152 1.00 89.69 491 ILE A CA 1
ATOM 3538 C C . ILE A 1 491 ? 7.710 -5.175 -24.938 1.00 89.69 491 ILE A C 1
ATOM 3540 O O . ILE A 1 491 ? 7.948 -6.227 -25.536 1.00 89.69 491 ILE A O 1
ATOM 3544 N N . GLY A 1 492 ? 8.563 -4.602 -24.094 1.00 85.06 492 GLY A N 1
ATOM 3545 C CA . GLY A 1 492 ? 9.860 -5.152 -23.716 1.00 85.06 492 GLY A CA 1
ATOM 3546 C C . GLY A 1 492 ? 9.867 -5.758 -22.313 1.00 85.06 492 GLY A C 1
ATOM 3547 O O . GLY A 1 492 ? 8.852 -5.797 -21.625 1.00 85.06 492 GLY A O 1
ATOM 3548 N N . GLY A 1 493 ? 11.018 -6.275 -21.885 1.00 72.06 493 GLY A N 1
ATOM 3549 C CA . GLY A 1 493 ? 11.196 -6.897 -20.565 1.00 72.06 493 GLY A CA 1
ATOM 3550 C C . GLY A 1 493 ? 10.973 -5.958 -19.369 1.00 72.06 493 GLY A C 1
ATOM 3551 O O . GLY A 1 493 ? 10.860 -6.418 -18.237 1.00 72.06 493 GLY A O 1
ATOM 3552 N N . ASP A 1 494 ? 10.876 -4.652 -19.605 1.00 66.25 494 ASP A N 1
ATOM 3553 C CA . ASP A 1 494 ? 10.471 -3.636 -18.631 1.00 66.25 494 ASP A CA 1
ATOM 3554 C C . ASP A 1 494 ? 8.947 -3.546 -18.429 1.00 66.25 494 ASP A C 1
ATOM 3556 O O . ASP A 1 494 ? 8.503 -2.737 -17.607 1.00 66.25 494 ASP A O 1
ATOM 3560 N N . TYR A 1 495 ? 8.169 -4.361 -19.153 1.00 67.69 495 TYR A N 1
ATOM 3561 C CA . TYR A 1 495 ? 6.720 -4.454 -19.033 1.00 67.69 495 TYR A CA 1
ATOM 3562 C C . TYR A 1 495 ? 6.278 -4.606 -17.581 1.00 67.69 495 TYR A C 1
ATOM 3564 O O . TYR A 1 495 ? 6.869 -5.350 -16.787 1.00 67.69 495 TYR A O 1
ATOM 3572 N N . ARG A 1 496 ? 5.194 -3.909 -17.250 1.00 61.22 496 ARG A N 1
ATOM 3573 C CA . ARG A 1 496 ? 4.495 -4.029 -15.976 1.00 61.22 496 ARG A CA 1
ATOM 3574 C C . ARG A 1 496 ? 3.011 -4.245 -16.243 1.00 61.22 496 ARG A C 1
ATOM 3576 O O . ARG A 1 496 ? 2.473 -3.549 -17.102 1.00 61.22 496 ARG A O 1
ATOM 3583 N N . PRO A 1 497 ? 2.344 -5.162 -15.519 1.00 50.94 497 PRO A N 1
ATOM 3584 C CA . PRO A 1 497 ? 0.894 -5.255 -15.555 1.00 50.94 497 PRO A CA 1
ATOM 3585 C C . PRO A 1 497 ? 0.305 -3.892 -15.198 1.00 50.94 497 PRO A C 1
ATOM 3587 O O . PRO A 1 497 ? 0.554 -3.359 -14.114 1.00 50.94 497 PRO A O 1
ATOM 3590 N N . ILE A 1 498 ? -0.432 -3.313 -16.137 1.00 49.16 498 ILE A N 1
ATOM 3591 C CA . ILE A 1 498 ? -1.166 -2.075 -15.915 1.00 49.16 498 ILE A CA 1
ATOM 3592 C C . ILE A 1 498 ? -2.503 -2.521 -15.328 1.00 49.16 498 ILE A C 1
ATOM 3594 O O . ILE A 1 498 ? -3.377 -2.982 -16.056 1.00 49.16 498 ILE A O 1
ATOM 3598 N N . SER A 1 499 ? -2.580 -2.547 -13.996 1.00 43.38 499 SER A N 1
ATOM 3599 C CA . SER A 1 499 ? -3.832 -2.785 -13.267 1.00 43.38 499 SER A CA 1
ATOM 3600 C C . SER A 1 499 ? -4.693 -1.541 -13.181 1.00 43.38 499 SER A C 1
ATOM 3602 O O . SER A 1 499 ? -4.117 -0.437 -13.301 1.00 43.38 499 SER A O 1
#

Organism: NCBI:txid2734634

pLDDT: mean 71.25, std 20.44, range [26.78, 97.5]

Mean predicted aligned error: 19.07 Å